Protein AF-0000000082643176 (afdb_homodimer)

Sequence (444 aa):
MESIVITGAGTGLGKELALQYAQNGYSIILTARRIQPLIEVKQEIESLGGEAFAYPLDIRCYEEVYRTVNSIIQDHHVTCLVNNAGIGYFGPFSSLTHEQINEMIQTNVNGTIYMTKAFLPYFQTLPKAKVINIISTAGLRGKINESVYVATKFAIRGFSESLVKELEQTNISVTAVYMGGMDTPFWQGTDHIKDRSRLRSAQEVAKQIIALENGQPEIILSMESIVITGAGTGLGKELALQYAQNGYSIILTARRIQPLIEVKQEIESLGGEAFAYPLDIRCYEEVYRTVNSIIQDHHVTCLVNNAGIGYFGPFSSLTHEQINEMIQTNVNGTIYMTKAFLPYFQTLPKAKVINIISTAGLRGKINESVYVATKFAIRGFSESLVKELEQTNISVTAVYMGGMDTPFWQGTDHIKDRSRLRSAQEVAKQIIALENGQPEIILS

Foldseek 3Di:
DEEEEFEPLLDFLNLLLQQVVQVVPHEYEYEEQDQVSVVVSQVVSVVVVGHYHYDYADLLDLVRLLVSLVVDVVVHRYAEYEYDWADFDFAAPVPDDPVNLVVRQSTLAVSLVSNCVNCVVVNQPDQAHEYEYEAELLCVDPDHRGHSNVVSSVNVVVVLVVVCVVCVVTRYFYEYEYEYPAPDPSCVPPPPPPCNVPHDGSNRVSVVCVVPDDRDSYHYHD/DEEEEFEPLLDFLNLLLQQVVQVVPHEYEYEEQDQVSVVVSQVVSVVVPGHYHYDYADLLDLVRLLVSLVVDVVVHRYAEYEYDWADFDFAAPVPDDPVNLVVRQSTLAVSLVSNCVNCVVVNQVDQAHEYEYEAELLCVDPDHRGHSNVVSRVNVVVVLVVVCVVCVVTRYFYEYEYEYPAPDPSCVPPPPPPCNVPHDGSNRSSVVCVVPDDRDSYHYHD

Solvent-accessible surface area (backbone atoms only — not comparable to full-atom values): 22314 Å² total; per-residue (Å²): 117,52,22,37,38,30,31,33,19,45,47,64,48,30,30,34,38,47,48,52,44,20,73,72,66,29,33,30,38,34,23,27,68,58,54,66,45,28,52,55,47,33,50,53,33,40,74,72,70,30,46,55,45,73,46,67,42,55,50,65,38,57,70,57,40,44,53,51,48,54,53,46,61,74,76,41,54,66,37,32,40,34,41,48,44,65,63,77,74,74,44,54,70,85,71,58,48,70,64,58,52,49,48,31,40,34,39,36,35,47,13,44,52,43,54,50,59,57,44,44,69,62,37,70,74,38,84,57,22,39,38,37,40,61,38,45,38,52,40,76,46,59,37,74,30,26,28,68,45,17,11,30,30,16,15,46,49,28,28,43,51,8,46,36,62,61,30,62,90,52,49,44,30,37,24,37,32,31,38,46,76,57,64,44,78,82,46,71,72,54,77,75,66,79,70,66,83,73,28,52,47,41,56,56,51,29,51,50,51,62,71,65,64,76,62,47,63,66,45,77,48,126,116,52,23,36,36,30,30,34,21,45,48,66,48,29,30,33,38,47,48,54,44,20,74,73,66,29,34,32,37,32,22,26,67,60,54,65,44,27,51,53,48,33,51,54,33,40,76,74,71,31,47,55,45,71,46,68,41,54,51,64,36,57,71,58,40,45,54,51,48,54,53,46,60,73,75,40,55,67,38,32,41,34,40,48,42,65,63,77,74,76,42,55,71,85,72,57,47,71,64,56,52,49,49,32,41,35,38,36,35,47,13,45,54,42,54,50,58,57,46,44,70,60,38,69,72,38,83,57,22,38,39,36,39,60,39,46,37,51,39,76,45,60,40,74,30,25,27,67,44,17,10,29,29,17,15,47,49,29,29,44,51,7,45,36,62,61,30,62,90,51,50,47,31,37,24,36,31,31,39,48,77,58,66,44,77,83,46,71,70,54,77,74,68,78,70,67,84,71,29,53,50,42,56,55,50,30,52,50,50,64,72,66,63,76,61,48,62,64,44,77,48,124

InterPro domains:
  IPR002347 Short-chain dehydrogenase/reductase SDR [PF00106] (4-189)
  IPR002347 Short-chain dehydrogenase/reductase SDR [PR00080] (76-87)
  IPR002347 Short-chain dehydrogenase/reductase SDR [PR00080] (129-137)
  IPR002347 Short-chain dehydrogenase/reductase SDR [PR00080] (149-168)
  IPR002347 Short-chain dehydrogenase/reductase SDR [PR00081] (3-20)
  IPR002347 Short-chain dehydrogenase/reductase SDR [PR00081] (76-87)
  IPR002347 Short-chain dehydrogenase/reductase SDR [PR00081] (123-139)
  IPR002347 Short-chain dehydrogenase/reductase SDR [PR00081] (149-168)
  IPR002347 Short-chain dehydrogenase/reductase SDR [PR00081] (170-187)
  IPR002347 Short-chain dehydrogenase/reductase SDR [PR00081] (195-215)
  IPR036291 NAD(P)-binding domain superfamily [SSF51735] (3-212)

Structure (mmCIF, N/CA/C/O backbone):
data_AF-0000000082643176-model_v1
#
loop_
_entity.id
_entity.type
_entity.pdbx_description
1 polymer 'Short-subunit dehydrogenase'
#
loop_
_atom_site.group_PDB
_atom_site.id
_atom_site.type_symbol
_atom_site.label_atom_id
_atom_site.label_alt_id
_atom_site.label_comp_id
_atom_site.label_asym_id
_atom_site.label_entity_id
_atom_site.label_seq_id
_atom_site.pdbx_PDB_ins_code
_atom_site.Cartn_x
_atom_site.Cartn_y
_atom_site.Cartn_z
_atom_site.occupancy
_atom_site.B_iso_or_equiv
_atom_site.auth_seq_id
_atom_site.auth_comp_id
_atom_site.auth_asym_id
_atom_site.auth_atom_id
_atom_site.pdbx_PDB_model_num
ATOM 1 N N . MET A 1 1 ? 5.07 -32.375 -14.5 1 87.94 1 MET A N 1
ATOM 2 C CA . MET A 1 1 ? 3.877 -31.562 -14.695 1 87.94 1 MET A CA 1
ATOM 3 C C . MET A 1 1 ? 4.07 -30.172 -14.117 1 87.94 1 MET A C 1
ATOM 5 O O . MET A 1 1 ? 4.688 -30 -13.062 1 87.94 1 MET A O 1
ATOM 9 N N . GLU A 1 2 ? 3.67 -29.156 -14.883 1 97 2 GLU A N 1
ATOM 10 C CA . GLU A 1 2 ? 3.818 -27.781 -14.398 1 97 2 GLU A CA 1
ATOM 11 C C . GLU A 1 2 ? 2.785 -27.469 -13.32 1 97 2 GLU A C 1
ATOM 13 O O . GLU A 1 2 ? 1.636 -27.906 -13.406 1 97 2 GLU A O 1
ATOM 18 N N . SER A 1 3 ? 3.203 -26.781 -12.336 1 98.69 3 SER A N 1
ATOM 19 C CA . SER A 1 3 ? 2.309 -26.453 -11.234 1 98.69 3 SER A CA 1
ATOM 20 C C . SER A 1 3 ? 2.062 -24.953 -11.148 1 98.69 3 SER A C 1
ATOM 22 O O . SER A 1 3 ? 2.949 -24.156 -11.469 1 98.69 3 SER A O 1
ATOM 24 N N . ILE A 1 4 ? 0.855 -24.625 -10.727 1 98.75 4 ILE A N 1
ATOM 25 C CA . ILE A 1 4 ? 0.449 -23.234 -10.5 1 98.75 4 ILE A CA 1
ATOM 26 C C . ILE A 1 4 ? 0.064 -23.047 -9.031 1 98.75 4 ILE A C 1
ATOM 28 O O . ILE A 1 4 ? -0.75 -23.812 -8.492 1 98.75 4 ILE A O 1
ATOM 32 N N . VAL A 1 5 ? 0.688 -22.141 -8.383 1 98.88 5 VAL A N 1
ATOM 33 C CA . VAL A 1 5 ? 0.324 -21.781 -7.02 1 98.88 5 VAL A CA 1
ATOM 34 C C . VAL A 1 5 ? -0.725 -20.672 -7.039 1 98.88 5 VAL A C 1
ATOM 36 O O . VAL A 1 5 ? -0.55 -19.656 -7.715 1 98.88 5 VAL A O 1
ATOM 39 N N . ILE A 1 6 ? -1.801 -20.844 -6.328 1 98.75 6 ILE A N 1
ATOM 40 C CA . ILE A 1 6 ? -2.861 -19.844 -6.238 1 98.75 6 ILE A CA 1
ATOM 41 C C . ILE A 1 6 ? -3.133 -19.516 -4.773 1 98.75 6 ILE A C 1
ATOM 43 O O . ILE A 1 6 ? -3.459 -20.391 -3.979 1 98.75 6 ILE A O 1
ATOM 47 N N . THR A 1 7 ? -2.939 -18.266 -4.398 1 98.56 7 THR A N 1
ATOM 48 C CA . THR A 1 7 ? -3.305 -17.828 -3.055 1 98.56 7 THR A CA 1
ATOM 49 C C . THR A 1 7 ? -4.785 -17.453 -2.99 1 98.56 7 THR A C 1
ATOM 51 O O . THR A 1 7 ? -5.352 -16.969 -3.969 1 98.56 7 THR A O 1
ATOM 54 N N . GLY A 1 8 ? -5.387 -17.641 -1.788 1 96.88 8 GLY A N 1
ATOM 55 C CA . GLY A 1 8 ? -6.824 -17.438 -1.691 1 96.88 8 GLY A CA 1
ATOM 56 C C . GLY A 1 8 ? -7.621 -18.391 -2.564 1 96.88 8 GLY A C 1
ATOM 57 O O . GLY A 1 8 ? -8.586 -17.984 -3.215 1 96.88 8 GLY A O 1
ATOM 58 N N . ALA A 1 9 ? -7.246 -19.609 -2.604 1 96.75 9 ALA A N 1
ATOM 59 C CA . ALA A 1 9 ? -7.75 -20.562 -3.59 1 96.75 9 ALA A CA 1
ATOM 60 C C . ALA A 1 9 ? -8.992 -21.281 -3.07 1 96.75 9 ALA A C 1
ATOM 62 O O . ALA A 1 9 ? -9.57 -22.109 -3.771 1 96.75 9 ALA A O 1
ATOM 63 N N . GLY A 1 10 ? -9.445 -20.922 -1.911 1 93.31 10 GLY A N 1
ATOM 64 C CA . GLY A 1 10 ? -10.523 -21.688 -1.293 1 93.31 10 GLY A CA 1
ATOM 65 C C . GLY A 1 10 ? -11.906 -21.219 -1.728 1 93.31 10 GLY A C 1
ATOM 66 O O . GLY A 1 10 ? -12.891 -21.953 -1.568 1 93.31 10 GLY A O 1
ATOM 67 N N . THR A 1 11 ? -12.008 -20.031 -2.166 1 88.88 11 THR A N 1
ATOM 68 C CA . THR A 1 11 ? -13.312 -19.484 -2.533 1 88.88 11 THR A CA 1
ATOM 69 C C . THR A 1 11 ? -13.18 -18.5 -3.689 1 88.88 11 THR A C 1
ATOM 71 O O . THR A 1 11 ? -12.07 -18.156 -4.102 1 88.88 11 THR A O 1
ATOM 74 N N . GLY A 1 12 ? -14.32 -18.234 -4.32 1 90.75 12 GLY A N 1
ATOM 75 C CA . GLY A 1 12 ? -14.414 -17.125 -5.254 1 90.75 12 GLY A CA 1
ATOM 76 C C . GLY A 1 12 ? -13.586 -17.328 -6.512 1 90.75 12 GLY A C 1
ATOM 77 O O . GLY A 1 12 ? -13.648 -18.391 -7.133 1 90.75 12 GLY A O 1
ATOM 78 N N . LEU A 1 13 ? -12.953 -16.297 -6.898 1 91.62 13 LEU A N 1
ATOM 79 C CA . LEU A 1 13 ? -12.164 -16.312 -8.125 1 91.62 13 LEU A CA 1
ATOM 80 C C . LEU A 1 13 ? -11.016 -17.312 -8.016 1 91.62 13 LEU A C 1
ATOM 82 O O . LEU A 1 13 ? -10.703 -18.016 -8.977 1 91.62 13 LEU A O 1
ATOM 86 N N . GLY A 1 14 ? -10.398 -17.406 -6.801 1 96 14 GLY A N 1
ATOM 87 C CA . GLY A 1 14 ? -9.305 -18.344 -6.594 1 96 14 GLY A CA 1
ATOM 88 C C . GLY A 1 14 ? -9.703 -19.781 -6.832 1 96 14 GLY A C 1
ATOM 89 O O . GLY A 1 14 ? -8.961 -20.547 -7.449 1 96 14 GLY A O 1
ATOM 90 N N . LYS A 1 15 ? -10.844 -20.094 -6.344 1 96.12 15 LYS A N 1
ATOM 91 C CA . LYS A 1 15 ? -11.375 -21.422 -6.562 1 96.12 15 LYS A CA 1
ATOM 92 C C . LYS A 1 15 ? -11.602 -21.688 -8.047 1 96.12 15 LYS A C 1
ATOM 94 O O . LYS A 1 15 ? -11.195 -22.734 -8.57 1 96.12 15 LYS A O 1
ATOM 99 N N . GLU A 1 16 ? -12.211 -20.75 -8.75 1 95.44 16 GLU A N 1
ATOM 100 C CA . GLU A 1 16 ? -12.539 -20.922 -10.156 1 95.44 16 GLU A CA 1
ATOM 101 C C . GLU A 1 16 ? -11.281 -21 -11.016 1 95.44 16 GLU A C 1
ATOM 103 O O . GLU A 1 16 ? -11.219 -21.797 -11.961 1 95.44 16 GLU A O 1
ATOM 108 N N . LEU A 1 17 ? -10.312 -20.188 -10.68 1 97.12 17 LEU A N 1
ATOM 109 C CA . LEU A 1 17 ? -9.031 -20.281 -11.367 1 97.12 17 LEU A CA 1
ATOM 110 C C . LEU A 1 17 ? -8.398 -21.656 -11.18 1 97.12 17 LEU A C 1
ATOM 112 O O . LEU A 1 17 ? -7.898 -22.25 -12.133 1 97.12 17 LEU A O 1
ATOM 116 N N . ALA A 1 18 ? -8.445 -22.141 -9.953 1 98.44 18 ALA A N 1
ATOM 117 C CA . ALA A 1 18 ? -7.879 -23.453 -9.633 1 98.44 18 ALA A CA 1
ATOM 118 C C . ALA A 1 18 ? -8.531 -24.562 -10.453 1 98.44 18 ALA A C 1
ATOM 120 O O . ALA A 1 18 ? -7.844 -25.375 -11.078 1 98.44 18 ALA A O 1
ATOM 121 N N . LEU A 1 19 ? -9.797 -24.547 -10.508 1 98.06 19 LEU A N 1
ATOM 122 C CA . LEU A 1 19 ? -10.555 -25.562 -11.234 1 98.06 19 LEU A CA 1
ATOM 123 C C . LEU A 1 19 ? -10.234 -25.531 -12.719 1 98.06 19 LEU A C 1
ATOM 125 O O . LEU A 1 19 ? -9.969 -26.578 -13.328 1 98.06 19 LEU A O 1
ATOM 129 N N . GLN A 1 20 ? -10.195 -24.391 -13.281 1 97.88 20 GLN A N 1
ATOM 130 C CA . GLN A 1 20 ? -10.023 -24.25 -14.719 1 97.88 20 GLN A CA 1
ATOM 131 C C . GLN A 1 20 ? -8.578 -24.547 -15.133 1 97.88 20 GLN A C 1
ATOM 133 O O . GLN A 1 20 ? -8.344 -25.203 -16.156 1 97.88 20 GLN A O 1
ATOM 138 N N . TYR A 1 21 ? -7.617 -24.109 -14.328 1 98.19 21 TYR A N 1
ATOM 139 C CA . TYR A 1 21 ? -6.227 -24.453 -14.617 1 98.19 21 TYR A CA 1
ATOM 140 C C . TYR A 1 21 ? -6.008 -25.953 -14.516 1 98.19 21 TYR A C 1
ATOM 142 O O . TYR A 1 21 ? -5.254 -26.531 -15.305 1 98.19 21 TYR A O 1
ATOM 150 N N . ALA A 1 22 ? -6.656 -26.594 -13.555 1 98.31 22 ALA A N 1
ATOM 151 C CA . ALA A 1 22 ? -6.566 -28.047 -13.43 1 98.31 22 ALA A CA 1
ATOM 152 C C . ALA A 1 22 ? -7.117 -28.75 -14.664 1 98.31 22 ALA A C 1
ATOM 154 O O . ALA A 1 22 ? -6.531 -29.719 -15.156 1 98.31 22 ALA A O 1
ATOM 155 N N . GLN A 1 23 ? -8.172 -28.219 -15.164 1 97.19 23 GLN A N 1
ATOM 156 C CA . GLN A 1 23 ? -8.789 -28.766 -16.359 1 97.19 23 GLN A CA 1
ATOM 157 C C . GLN A 1 23 ? -7.871 -28.609 -17.578 1 97.19 23 GLN A C 1
ATOM 159 O O . GLN A 1 23 ? -7.945 -29.391 -18.516 1 97.19 23 GLN A O 1
ATOM 164 N N . ASN A 1 24 ? -7.043 -27.656 -17.531 1 97 24 ASN A N 1
ATOM 165 C CA . ASN A 1 24 ? -6.094 -27.406 -18.609 1 97 24 ASN A CA 1
ATOM 166 C C . ASN A 1 24 ? -4.816 -28.219 -18.438 1 97 24 ASN A C 1
ATOM 168 O O . ASN A 1 24 ? -3.84 -28 -19.156 1 97 24 ASN A O 1
ATOM 172 N N . GLY A 1 25 ? -4.719 -29.047 -17.406 1 97.19 25 GLY A N 1
ATOM 173 C CA . GLY A 1 25 ? -3.641 -30.016 -17.297 1 97.19 25 GLY A CA 1
ATOM 174 C C . GLY A 1 25 ? -2.582 -29.609 -16.281 1 97.19 25 GLY A C 1
ATOM 175 O O . GLY A 1 25 ? -1.571 -30.297 -16.125 1 97.19 25 GLY A O 1
ATOM 176 N N . TYR A 1 26 ? -2.77 -28.562 -15.57 1 98.25 26 TYR A N 1
ATOM 177 C CA . TYR A 1 26 ? -1.797 -28.125 -14.578 1 98.25 26 TYR A CA 1
ATOM 178 C C . TYR A 1 26 ? -2.049 -28.812 -13.234 1 98.25 26 TYR A C 1
ATOM 180 O O . TYR A 1 26 ? -3.189 -29.156 -12.914 1 98.25 26 TYR A O 1
ATOM 188 N N . SER A 1 27 ? -1 -29.047 -12.508 1 98.62 27 SER A N 1
ATOM 189 C CA . SER A 1 27 ? -1.125 -29.359 -11.086 1 98.62 27 SER A CA 1
ATOM 190 C C . SER A 1 27 ? -1.337 -28.094 -10.266 1 98.62 27 SER A C 1
ATOM 192 O O . SER A 1 27 ? -0.63 -27.094 -10.453 1 98.62 27 SER A O 1
ATOM 194 N N . ILE A 1 28 ? -2.299 -28.141 -9.352 1 98.81 28 ILE A N 1
ATOM 195 C CA . ILE A 1 28 ? -2.662 -26.906 -8.672 1 98.81 28 ILE A CA 1
ATOM 196 C C . ILE A 1 28 ? -2.209 -26.969 -7.215 1 98.81 28 ILE A C 1
ATOM 198 O O . ILE A 1 28 ? -2.488 -27.938 -6.512 1 98.81 28 ILE A O 1
ATOM 202 N N . ILE A 1 29 ? -1.474 -25.938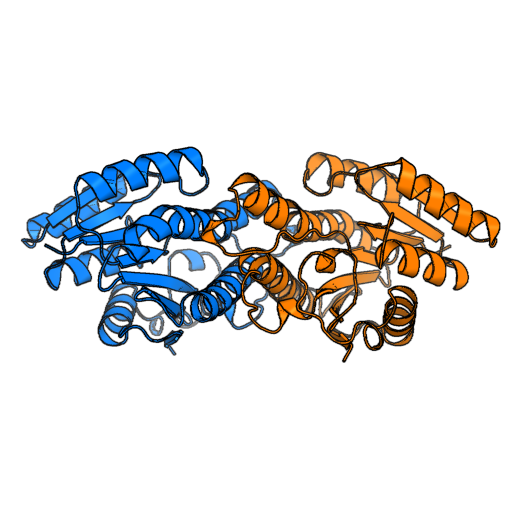 -6.797 1 98.88 29 ILE A N 1
ATOM 203 C CA . ILE A 1 29 ? -1.122 -25.75 -5.395 1 98.88 29 ILE A CA 1
ATOM 204 C C . ILE A 1 29 ? -2.049 -24.719 -4.77 1 98.88 29 ILE A C 1
ATOM 206 O O . ILE A 1 29 ? -1.974 -23.531 -5.094 1 98.88 29 ILE A O 1
ATOM 210 N N . LEU A 1 30 ? -2.926 -25.203 -3.879 1 98.75 30 LEU A N 1
ATOM 211 C CA . LEU A 1 30 ? -3.934 -24.375 -3.23 1 98.75 30 LEU A CA 1
ATOM 212 C C . LEU A 1 30 ? -3.414 -23.812 -1.907 1 98.75 30 LEU A C 1
ATOM 214 O O . LEU A 1 30 ? -3.012 -24.578 -1.025 1 98.75 30 LEU A O 1
ATOM 218 N N . THR A 1 31 ? -3.43 -22.484 -1.794 1 98.38 31 THR A N 1
ATOM 219 C CA . THR A 1 31 ? -2.977 -21.875 -0.544 1 98.38 31 THR A CA 1
ATOM 220 C C . THR A 1 31 ? -4.02 -20.906 -0.001 1 98.38 31 THR A C 1
ATOM 222 O O . THR A 1 31 ? -4.668 -20.188 -0.768 1 98.38 31 THR A O 1
ATOM 225 N N . ALA A 1 32 ? -4.312 -20.938 1.277 1 97.38 32 ALA A N 1
ATOM 226 C CA . ALA A 1 32 ? -5.133 -20.016 2.066 1 97.38 32 ALA A CA 1
ATOM 227 C C . ALA A 1 32 ? -4.961 -20.266 3.561 1 97.38 32 ALA A C 1
ATOM 229 O O . ALA A 1 32 ? -4.34 -21.266 3.959 1 97.38 32 ALA A O 1
ATOM 230 N N . ARG A 1 33 ? -5.602 -19.438 4.301 1 94.94 33 ARG A N 1
ATOM 231 C CA . ARG A 1 33 ? -5.438 -19.531 5.75 1 94.94 33 ARG A CA 1
ATOM 232 C C . ARG A 1 33 ? -6.207 -20.734 6.301 1 94.94 33 ARG A C 1
ATOM 234 O O . ARG A 1 33 ? -5.699 -21.453 7.164 1 94.94 33 ARG A O 1
ATOM 241 N N . ARG A 1 34 ? -7.422 -20.953 5.801 1 92.81 34 ARG A N 1
ATOM 242 C CA . ARG A 1 34 ? -8.273 -22.031 6.289 1 92.81 34 ARG A CA 1
ATOM 243 C C . ARG A 1 34 ? -8.109 -23.281 5.434 1 92.81 34 ARG A C 1
ATOM 245 O O . ARG A 1 34 ? -8.234 -23.234 4.211 1 92.81 34 ARG A O 1
ATOM 252 N N . ILE A 1 35 ? -7.988 -24.391 6.098 1 95.88 35 ILE A N 1
ATOM 253 C CA . ILE A 1 35 ? -7.66 -25.625 5.383 1 95.88 35 ILE A CA 1
ATOM 254 C C . ILE A 1 35 ? -8.93 -26.234 4.797 1 95.88 35 ILE A C 1
ATOM 256 O O . ILE A 1 35 ? -8.898 -26.828 3.715 1 95.88 35 ILE A O 1
ATOM 260 N N . GLN A 1 36 ? -10.055 -26.094 5.414 1 96.5 36 GLN A N 1
ATOM 261 C CA . GLN A 1 36 ? -11.25 -26.812 5.02 1 96.5 36 GLN A CA 1
ATOM 262 C C . GLN A 1 36 ? -11.711 -26.422 3.619 1 96.5 36 GLN A C 1
ATOM 264 O O . GLN A 1 36 ? -11.945 -27.281 2.77 1 96.5 36 GLN A O 1
ATOM 269 N N . PRO A 1 37 ? -11.781 -25.094 3.334 1 96.38 37 PRO A N 1
ATOM 270 C CA . PRO A 1 37 ? -12.148 -24.719 1.966 1 96.38 37 PRO A CA 1
ATOM 271 C C . PRO A 1 37 ? -11.148 -25.234 0.929 1 96.38 37 PRO A C 1
ATOM 273 O O . PRO A 1 37 ? -11.539 -25.562 -0.195 1 96.38 37 PRO A O 1
ATOM 276 N N . LEU A 1 38 ? -9.891 -25.344 1.281 1 98.12 38 LEU A N 1
ATOM 277 C CA . LEU A 1 38 ? -8.875 -25.844 0.369 1 98.12 38 LEU A CA 1
ATOM 278 C C . LEU A 1 38 ? -9.102 -27.328 0.06 1 98.12 38 LEU A C 1
ATOM 280 O O . LEU A 1 38 ? -8.969 -27.75 -1.088 1 98.12 38 LEU A O 1
ATOM 284 N N . ILE A 1 39 ? -9.445 -28.047 1.064 1 98.12 39 ILE A N 1
ATOM 285 C CA . ILE A 1 39 ? -9.68 -29.484 0.913 1 98.12 39 ILE A CA 1
ATOM 286 C C . ILE A 1 39 ? -10.883 -29.703 0 1 98.12 39 ILE A C 1
ATOM 288 O O . ILE A 1 39 ? -10.867 -30.609 -0.845 1 98.12 39 ILE A O 1
ATOM 292 N N . GLU A 1 40 ? -11.867 -28.906 0.167 1 97.81 40 GLU A N 1
ATOM 293 C CA . GLU A 1 40 ? -13.055 -29.016 -0.678 1 97.81 40 GLU A CA 1
ATOM 294 C C . GLU A 1 40 ? -12.711 -28.766 -2.145 1 97.81 40 GLU A C 1
ATOM 296 O O . GLU A 1 40 ? -13.156 -29.516 -3.023 1 97.81 40 GLU A O 1
ATOM 301 N N . VAL A 1 41 ? -11.922 -27.734 -2.398 1 98.25 41 VAL A N 1
ATOM 302 C CA . VAL A 1 41 ? -11.516 -27.422 -3.762 1 98.25 41 VAL A CA 1
ATOM 303 C C . VAL A 1 41 ? -10.625 -28.547 -4.305 1 98.25 41 VAL A C 1
ATOM 305 O O . VAL A 1 41 ? -10.773 -28.953 -5.461 1 98.25 41 VAL A O 1
ATOM 308 N N . LYS A 1 42 ? -9.711 -29.047 -3.492 1 98.69 42 LYS A N 1
ATOM 309 C CA . LYS A 1 42 ? -8.844 -30.172 -3.875 1 98.69 42 LYS A CA 1
ATOM 310 C C . LYS A 1 42 ? -9.672 -31.375 -4.297 1 98.69 42 LYS A C 1
ATOM 312 O O . LYS A 1 42 ? -9.414 -31.984 -5.344 1 98.69 42 LYS A O 1
ATOM 317 N N . GLN A 1 43 ? -10.633 -31.703 -3.527 1 98.56 43 GLN A N 1
ATOM 318 C CA . GLN A 1 43 ? -11.484 -32.844 -3.809 1 98.56 43 GLN A CA 1
ATOM 319 C C . GLN A 1 43 ? -12.25 -32.656 -5.113 1 98.56 43 GLN A C 1
ATOM 321 O O . GLN A 1 43 ? -12.398 -33.594 -5.898 1 98.56 43 GLN A O 1
ATOM 326 N N . GLU A 1 44 ? -12.742 -31.484 -5.289 1 98.12 44 GLU A N 1
ATOM 327 C CA . GLU A 1 44 ? -13.453 -31.172 -6.527 1 98.12 44 GLU A CA 1
ATOM 328 C C . GLU A 1 44 ? -12.547 -31.344 -7.742 1 98.12 44 GLU A C 1
ATOM 330 O O . GLU A 1 44 ? -12.938 -31.953 -8.742 1 98.12 44 GLU A O 1
ATOM 335 N N . ILE A 1 45 ? -11.344 -30.844 -7.672 1 98.56 45 ILE A N 1
ATOM 336 C CA . ILE A 1 45 ? -10.367 -30.953 -8.75 1 98.56 45 ILE A CA 1
ATOM 337 C C . ILE A 1 45 ? -10.062 -32.438 -9.023 1 98.56 45 ILE A C 1
ATOM 339 O O . ILE A 1 45 ? -10.062 -32.875 -10.18 1 98.56 45 ILE A O 1
ATOM 343 N N . GLU A 1 46 ? -9.875 -33.156 -7.973 1 98.38 46 GLU A N 1
ATOM 344 C CA . GLU A 1 46 ? -9.516 -34.562 -8.102 1 98.38 46 GLU A CA 1
ATOM 345 C C . GLU A 1 46 ? -10.68 -35.406 -8.648 1 98.38 46 GLU A C 1
ATOM 347 O O . GLU A 1 46 ? -10.477 -36.344 -9.422 1 98.38 46 GLU A O 1
ATOM 352 N N . SER A 1 47 ? -11.867 -35.031 -8.25 1 98.06 47 SER A N 1
ATOM 353 C CA . SER A 1 47 ? -13.055 -35.719 -8.75 1 98.06 47 SER A CA 1
ATOM 354 C C . SER A 1 47 ? -13.219 -35.531 -10.25 1 98.06 47 SER A C 1
ATOM 356 O O . SER A 1 47 ? -13.852 -36.344 -10.93 1 98.06 47 SER A O 1
ATOM 358 N N . LEU A 1 48 ? -12.664 -34.469 -10.758 1 97.19 48 LEU A N 1
ATOM 359 C CA . LEU A 1 48 ? -12.75 -34.156 -12.18 1 97.19 48 LEU A CA 1
ATOM 360 C C . LEU A 1 48 ? -11.531 -34.656 -12.93 1 97.19 48 LEU A C 1
ATOM 362 O O . LEU A 1 48 ? -11.352 -34.375 -14.117 1 97.19 48 LEU A O 1
ATOM 366 N N . GLY A 1 49 ? -10.617 -35.344 -12.242 1 97.5 49 GLY A N 1
ATOM 367 C CA . GLY A 1 49 ? -9.477 -36 -12.867 1 97.5 49 GLY A CA 1
ATOM 368 C C . GLY A 1 49 ? -8.195 -35.188 -12.781 1 97.5 49 GLY A C 1
ATOM 369 O O . GLY A 1 49 ? -7.184 -35.531 -13.383 1 97.5 49 GLY A O 1
ATOM 370 N N . GLY A 1 50 ? -8.305 -34.031 -12.102 1 98 50 GLY A N 1
ATOM 371 C CA . GLY A 1 50 ? -7.133 -33.188 -11.953 1 98 50 GLY A CA 1
ATOM 372 C C . GLY A 1 50 ? -6.312 -33.531 -10.719 1 98 50 GLY A C 1
ATOM 373 O O . GLY A 1 50 ? -6.57 -34.531 -10.047 1 98 50 GLY A O 1
ATOM 374 N N . GLU A 1 51 ? -5.242 -32.719 -10.492 1 98.38 51 GLU A N 1
ATOM 375 C CA . GLU A 1 51 ? -4.344 -32.875 -9.352 1 98.38 51 GLU A CA 1
ATOM 376 C C . GLU A 1 51 ? -4.199 -31.562 -8.586 1 98.38 51 GLU A C 1
ATOM 378 O O . GLU A 1 51 ? -4 -30.5 -9.188 1 98.38 51 GLU A O 1
ATOM 383 N N . ALA A 1 52 ? -4.332 -31.703 -7.281 1 98.69 52 ALA A N 1
ATOM 384 C CA . ALA A 1 52 ? -4.191 -30.5 -6.453 1 98.69 52 ALA A CA 1
ATOM 385 C C . ALA A 1 52 ? -3.586 -30.844 -5.098 1 98.69 52 ALA A C 1
ATOM 387 O O . ALA A 1 52 ? -3.689 -31.984 -4.633 1 98.69 52 ALA A O 1
ATOM 388 N N . PHE A 1 53 ? -2.906 -29.922 -4.527 1 98.69 53 PHE A N 1
ATOM 389 C CA . PHE A 1 53 ? -2.297 -30.016 -3.205 1 98.69 53 PHE A CA 1
ATOM 390 C C . PHE A 1 53 ? -2.65 -28.797 -2.359 1 98.69 53 PHE A C 1
ATOM 392 O O . PHE A 1 53 ? -2.645 -27.672 -2.855 1 98.69 53 PHE A O 1
ATOM 399 N N . ALA A 1 54 ? -3.018 -29.047 -1.082 1 98.5 54 ALA A N 1
ATOM 400 C CA . ALA A 1 54 ? -3.408 -27.969 -0.185 1 98.5 54 ALA A CA 1
ATOM 401 C C . ALA A 1 54 ? -2.279 -27.625 0.782 1 98.5 54 ALA A C 1
ATOM 403 O O . ALA A 1 54 ? -1.742 -28.5 1.458 1 98.5 54 ALA A O 1
ATOM 404 N N . TYR A 1 55 ? -1.865 -26.375 0.816 1 98.19 55 TYR A N 1
ATOM 405 C CA . TYR A 1 55 ? -0.881 -25.828 1.749 1 98.19 55 TYR A CA 1
ATOM 406 C C . TYR A 1 55 ? -1.461 -24.672 2.541 1 98.19 55 TYR A C 1
ATOM 408 O O . TYR A 1 55 ? -1.468 -23.531 2.064 1 98.19 55 TYR A O 1
ATOM 416 N N . PRO A 1 56 ? -2.008 -24.938 3.779 1 97.62 56 PRO A N 1
ATOM 417 C CA . PRO A 1 56 ? -2.455 -23.812 4.586 1 97.62 56 PRO A CA 1
ATOM 418 C C . PRO A 1 56 ? -1.338 -22.797 4.859 1 97.62 56 PRO A C 1
ATOM 420 O O . PRO A 1 56 ? -0.219 -23.188 5.199 1 97.62 56 PRO A O 1
ATOM 423 N N . LEU A 1 57 ? -1.635 -21.516 4.672 1 98.06 57 LEU A N 1
ATOM 424 C CA . LEU A 1 57 ? -0.598 -20.5 4.758 1 98.06 57 LEU A CA 1
ATOM 425 C C . LEU A 1 57 ? -1.206 -19.125 5.062 1 98.06 57 LEU A C 1
ATOM 427 O O . LEU A 1 57 ? -2.172 -18.719 4.418 1 98.06 57 LEU A O 1
ATOM 431 N N . ASP A 1 58 ? -0.71 -18.516 6.09 1 98 58 ASP A N 1
ATOM 432 C CA . ASP A 1 58 ? -0.981 -17.109 6.301 1 98 58 ASP A CA 1
ATOM 433 C C . ASP A 1 58 ? 0.069 -16.234 5.613 1 98 58 ASP A C 1
ATOM 435 O O . ASP A 1 58 ? 1.183 -16.078 6.117 1 98 58 ASP A O 1
ATOM 439 N N . ILE A 1 59 ? -0.362 -15.648 4.5 1 98.06 59 ILE A N 1
ATOM 440 C CA . ILE A 1 59 ? 0.602 -14.977 3.633 1 98.06 59 ILE A CA 1
ATOM 441 C C . ILE A 1 59 ? 1.076 -13.68 4.293 1 98.06 59 ILE A C 1
ATOM 443 O O . ILE A 1 59 ? 1.999 -13.031 3.801 1 98.06 59 ILE A O 1
ATOM 447 N N . ARG A 1 60 ? 0.49 -13.273 5.465 1 96.75 60 ARG A N 1
ATOM 448 C CA . ARG A 1 60 ? 0.883 -12.07 6.184 1 96.75 60 ARG A CA 1
ATOM 449 C C . ARG A 1 60 ? 2.164 -12.297 6.977 1 96.75 60 ARG A C 1
ATOM 451 O O . ARG A 1 60 ? 2.803 -11.344 7.422 1 96.75 60 ARG A O 1
ATOM 458 N N . CYS A 1 61 ? 2.533 -13.508 7.137 1 97.12 61 CYS A N 1
ATOM 459 C CA . CYS A 1 61 ? 3.715 -13.883 7.906 1 97.12 61 CYS A CA 1
ATOM 460 C C . CYS A 1 61 ? 4.844 -14.336 6.988 1 97.12 61 CYS A C 1
ATOM 462 O O . CYS A 1 61 ? 4.824 -15.469 6.492 1 97.12 61 CYS A O 1
ATOM 464 N N . TYR A 1 62 ? 5.848 -13.555 6.887 1 96.31 62 TYR A N 1
ATOM 465 C CA . TYR A 1 62 ? 6.891 -13.836 5.906 1 96.31 62 TYR A CA 1
ATOM 466 C C . TYR A 1 62 ? 7.609 -15.141 6.234 1 96.31 62 TYR A C 1
ATOM 468 O O . TYR A 1 62 ? 7.98 -15.898 5.332 1 96.31 62 TYR A O 1
ATOM 476 N N . GLU A 1 63 ? 7.883 -15.359 7.488 1 96.88 63 GLU A N 1
ATOM 477 C CA . GLU A 1 63 ? 8.594 -16.578 7.867 1 96.88 63 GLU A CA 1
ATOM 478 C C . GLU A 1 63 ? 7.82 -17.828 7.434 1 96.88 63 GLU A C 1
ATOM 480 O O . GLU A 1 63 ? 8.406 -18.781 6.934 1 96.88 63 GLU A O 1
ATOM 485 N N . GLU A 1 64 ? 6.539 -17.812 7.629 1 97.75 64 GLU A N 1
ATOM 486 C CA . GLU A 1 64 ? 5.691 -18.906 7.184 1 97.75 64 GLU A CA 1
ATOM 487 C C . GLU A 1 64 ? 5.699 -19.031 5.664 1 97.75 64 GLU A C 1
ATOM 489 O O . GLU A 1 64 ? 5.773 -20.141 5.125 1 97.75 64 GLU A O 1
ATOM 494 N N . VAL A 1 65 ? 5.625 -17.891 4.984 1 98.5 65 VAL A N 1
ATOM 495 C CA . VAL A 1 65 ? 5.652 -17.859 3.525 1 98.5 65 VAL A CA 1
ATOM 496 C C . VAL A 1 65 ? 6.945 -18.5 3.018 1 98.5 65 VAL A C 1
ATOM 498 O O . VAL A 1 65 ? 6.918 -19.391 2.172 1 98.5 65 VAL A O 1
ATOM 501 N N . TYR A 1 66 ? 8.008 -18.062 3.596 1 97.75 66 TYR A N 1
ATOM 502 C CA . TYR A 1 66 ? 9.32 -18.531 3.166 1 97.75 66 TYR A CA 1
ATOM 503 C C . TYR A 1 66 ? 9.445 -20.047 3.344 1 97.75 66 TYR A C 1
ATOM 505 O O . TYR A 1 66 ? 9.852 -20.75 2.42 1 97.75 66 TYR A O 1
ATOM 513 N N . ARG A 1 67 ? 9.078 -20.531 4.441 1 98 67 ARG A N 1
ATOM 514 C CA . ARG A 1 67 ? 9.18 -21.969 4.738 1 98 67 ARG A CA 1
ATOM 515 C C . ARG A 1 67 ? 8.273 -22.781 3.82 1 98 67 ARG A C 1
ATOM 517 O O . ARG A 1 67 ? 8.695 -23.797 3.273 1 98 67 ARG A O 1
ATOM 524 N N . THR A 1 68 ? 7.062 -22.328 3.682 1 98.44 68 THR A N 1
ATOM 525 C CA . THR A 1 68 ? 6.086 -23.047 2.871 1 98.44 68 THR A CA 1
ATOM 526 C C . THR A 1 68 ? 6.508 -23.062 1.403 1 98.44 68 THR A C 1
ATOM 528 O O . THR A 1 68 ? 6.426 -24.094 0.735 1 98.44 68 THR A O 1
ATOM 531 N N . VAL A 1 69 ? 6.973 -21.938 0.882 1 98.56 69 VAL A N 1
ATOM 532 C CA . VAL A 1 69 ? 7.414 -21.844 -0.506 1 98.56 69 VAL A CA 1
ATOM 533 C C . VAL A 1 69 ? 8.594 -22.781 -0.743 1 98.56 69 VAL A C 1
ATOM 535 O O . VAL A 1 69 ? 8.656 -23.469 -1.763 1 98.56 69 VAL A O 1
ATOM 538 N N . ASN A 1 70 ? 9.484 -22.844 0.197 1 98.12 70 ASN A N 1
ATOM 539 C CA . ASN A 1 70 ? 10.625 -23.75 0.066 1 98.12 70 ASN A CA 1
ATOM 540 C C . ASN A 1 70 ? 10.172 -25.203 -0.001 1 98.12 70 ASN A C 1
ATOM 542 O O . ASN A 1 70 ? 10.719 -25.984 -0.78 1 98.12 70 ASN A O 1
ATOM 546 N N . SER A 1 71 ? 9.234 -25.547 0.793 1 98.31 71 SER A N 1
ATOM 547 C CA . SER A 1 71 ? 8.68 -26.906 0.744 1 98.31 71 SER A CA 1
ATOM 548 C C . SER A 1 71 ? 8.008 -27.172 -0.597 1 98.31 71 SER A C 1
ATOM 550 O O . SER A 1 71 ? 8.188 -28.234 -1.184 1 98.31 71 SER A O 1
ATOM 552 N N . ILE A 1 72 ? 7.273 -26.219 -1.099 1 98.56 72 ILE A N 1
ATOM 553 C CA . ILE A 1 72 ? 6.523 -26.359 -2.342 1 98.56 72 ILE A CA 1
ATOM 554 C C . ILE A 1 72 ? 7.488 -26.578 -3.504 1 98.56 72 ILE A C 1
ATOM 556 O O . ILE A 1 72 ? 7.301 -27.484 -4.316 1 98.56 72 ILE A O 1
ATOM 560 N N . ILE A 1 73 ? 8.555 -25.797 -3.574 1 97.94 73 ILE A N 1
ATOM 561 C CA . ILE A 1 73 ? 9.43 -25.828 -4.746 1 97.94 73 ILE A CA 1
ATOM 562 C C . ILE A 1 73 ? 10.312 -27.078 -4.691 1 97.94 73 ILE A C 1
ATOM 564 O O . ILE A 1 73 ? 10.938 -27.453 -5.688 1 97.94 73 ILE A O 1
ATOM 568 N N . GLN A 1 74 ? 10.406 -27.688 -3.506 1 97.56 74 GLN A N 1
ATOM 569 C CA . GLN A 1 74 ? 11.117 -28.953 -3.393 1 97.56 74 GLN A CA 1
ATOM 570 C C . GLN A 1 74 ? 10.305 -30.094 -3.973 1 97.56 74 GLN A C 1
ATOM 572 O O . GLN A 1 74 ? 10.859 -31.047 -4.523 1 97.56 74 GLN A O 1
ATOM 577 N N . ASP A 1 75 ? 9.016 -29.953 -3.924 1 97.62 75 ASP A N 1
ATOM 578 C CA . ASP A 1 75 ? 8.156 -31.094 -4.25 1 97.62 75 ASP A CA 1
ATOM 579 C C . ASP A 1 75 ? 7.461 -30.875 -5.594 1 97.62 75 ASP A C 1
ATOM 581 O O . ASP A 1 75 ? 6.934 -31.828 -6.176 1 97.62 75 ASP A O 1
ATOM 585 N N . HIS A 1 76 ? 7.383 -29.688 -6.035 1 98.31 76 HIS A N 1
ATOM 586 C CA . HIS A 1 76 ? 6.59 -29.375 -7.223 1 98.31 76 HIS A CA 1
ATOM 587 C C . HIS A 1 76 ? 7.363 -28.5 -8.195 1 98.31 76 HIS A C 1
ATOM 589 O O . HIS A 1 76 ? 8.156 -27.641 -7.773 1 98.31 76 HIS A O 1
ATOM 595 N N . HIS A 1 77 ? 7.184 -28.688 -9.461 1 98.38 77 HIS A N 1
ATOM 596 C CA . HIS A 1 77 ? 7.711 -27.812 -10.508 1 98.38 77 HIS A CA 1
ATOM 597 C C . HIS A 1 77 ? 6.773 -26.641 -10.773 1 98.38 77 HIS A C 1
ATOM 599 O O . HIS A 1 77 ? 5.918 -26.719 -11.656 1 98.38 77 HIS A O 1
ATOM 605 N N . VAL A 1 78 ? 6.988 -25.562 -10.07 1 98.62 78 VAL A N 1
ATOM 606 C CA . VAL A 1 78 ? 6.086 -24.422 -10.117 1 98.62 78 VAL A CA 1
ATOM 607 C C . VAL A 1 78 ? 6.535 -23.453 -11.211 1 98.62 78 VAL A C 1
ATOM 609 O O . VAL A 1 78 ? 7.668 -22.969 -11.195 1 98.62 78 VAL A O 1
ATOM 612 N N . THR A 1 79 ? 5.621 -23.172 -12.078 1 98.38 79 THR A N 1
ATOM 613 C CA . THR A 1 79 ? 5.988 -22.266 -13.172 1 98.38 79 THR A CA 1
ATOM 614 C C . THR A 1 79 ? 5.145 -21 -13.133 1 98.38 79 THR A C 1
ATOM 616 O O . THR A 1 79 ? 5.391 -20.062 -13.898 1 98.38 79 THR A O 1
ATOM 619 N N . CYS A 1 80 ? 4.133 -20.938 -12.219 1 98.62 80 CYS A N 1
ATOM 620 C CA . CYS A 1 80 ? 3.252 -19.781 -12.164 1 98.62 80 CYS A CA 1
ATOM 621 C C . CYS A 1 80 ? 2.77 -19.531 -10.742 1 98.62 80 CYS A C 1
ATOM 623 O O . CYS A 1 80 ? 2.377 -20.469 -10.047 1 98.62 80 CYS A O 1
ATOM 625 N N . LEU A 1 81 ? 2.908 -18.312 -10.344 1 98.75 81 LEU A N 1
ATOM 626 C CA . LEU A 1 81 ? 2.326 -17.828 -9.094 1 98.75 81 LEU A CA 1
ATOM 627 C C . LEU A 1 81 ? 1.156 -16.891 -9.367 1 98.75 81 LEU A C 1
ATOM 629 O O . LEU A 1 81 ? 1.318 -15.867 -10.039 1 98.75 81 LEU A O 1
ATOM 633 N N . VAL A 1 82 ? -0.047 -17.25 -8.898 1 98.56 82 VAL A N 1
ATOM 634 C CA . VAL A 1 82 ? -1.218 -16.375 -8.969 1 98.56 82 VAL A CA 1
ATOM 635 C C . VAL A 1 82 ? -1.501 -15.781 -7.598 1 98.56 82 VAL A C 1
ATOM 637 O O . VAL A 1 82 ? -2.029 -16.453 -6.711 1 98.56 82 VAL A O 1
ATOM 640 N N . ASN A 1 83 ? -1.127 -14.555 -7.453 1 98.25 83 ASN A N 1
ATOM 641 C CA . ASN A 1 83 ? -1.507 -13.797 -6.266 1 98.25 83 ASN A CA 1
ATOM 642 C C . ASN A 1 83 ? -2.953 -13.312 -6.344 1 98.25 83 ASN A C 1
ATOM 644 O O . ASN A 1 83 ? -3.24 -12.281 -6.953 1 98.25 83 ASN A O 1
ATOM 648 N N . ASN A 1 84 ? -3.777 -14.008 -5.633 1 96.06 84 ASN A N 1
ATOM 649 C CA . ASN A 1 84 ? -5.215 -13.758 -5.703 1 96.06 84 ASN A CA 1
ATOM 650 C C . ASN A 1 84 ? -5.789 -13.414 -4.332 1 96.06 84 ASN A C 1
ATOM 652 O O . ASN A 1 84 ? -6.816 -12.734 -4.238 1 96.06 84 ASN A O 1
ATOM 656 N N . ALA A 1 85 ? -5.094 -13.898 -3.279 1 94.5 85 ALA A N 1
ATOM 657 C CA . ALA A 1 85 ? -5.59 -13.648 -1.928 1 94.5 85 ALA A CA 1
ATOM 658 C C . ALA A 1 85 ? -5.801 -12.156 -1.682 1 94.5 85 ALA A C 1
ATOM 660 O O . ALA A 1 85 ? -4.965 -11.336 -2.068 1 94.5 85 ALA A O 1
ATOM 661 N N . GLY A 1 86 ? -6.91 -11.805 -1.097 1 91.38 86 GLY A N 1
ATOM 662 C CA . GLY A 1 86 ? -7.238 -10.43 -0.752 1 91.38 86 GLY A CA 1
ATOM 663 C C . GLY A 1 86 ? -8.508 -10.312 0.068 1 91.38 86 GLY A C 1
ATOM 664 O O . GLY A 1 86 ? -9.359 -11.211 0.046 1 91.38 86 GLY A O 1
ATOM 665 N N . ILE A 1 87 ? -8.547 -9.297 0.823 1 89.25 87 ILE A N 1
ATOM 666 C CA . ILE A 1 87 ? -9.742 -9 1.609 1 89.25 87 ILE A CA 1
ATOM 667 C C . ILE A 1 87 ? -10.102 -7.527 1.471 1 89.25 87 ILE A C 1
ATOM 669 O O . ILE A 1 87 ? -9.273 -6.715 1.052 1 89.25 87 ILE A O 1
ATOM 673 N N . GLY A 1 88 ? -11.344 -7.262 1.693 1 87.75 88 GLY A N 1
ATOM 674 C CA . GLY A 1 88 ? -11.82 -5.887 1.659 1 87.75 88 GLY A CA 1
ATOM 675 C C . GLY A 1 88 ? -12.836 -5.582 2.74 1 87.75 88 GLY A C 1
ATOM 676 O O . GLY A 1 88 ? -13.727 -6.395 3.01 1 87.75 88 GLY A O 1
ATOM 677 N N . TYR A 1 89 ? -12.609 -4.523 3.455 1 86.06 89 TYR A N 1
ATOM 678 C CA . TYR A 1 89 ? -13.586 -3.904 4.344 1 86.06 89 TYR A CA 1
ATOM 679 C C . TYR A 1 89 ? -14.094 -2.59 3.764 1 86.06 89 TYR A C 1
ATOM 681 O O . TYR A 1 89 ? -13.305 -1.731 3.367 1 86.06 89 TYR A O 1
ATOM 689 N N . PHE A 1 90 ? -15.406 -2.496 3.711 1 82.94 90 PHE A N 1
ATOM 690 C CA . PHE A 1 90 ? -15.984 -1.353 3.014 1 82.94 90 PHE A CA 1
ATOM 691 C C . PHE A 1 90 ? -16.844 -0.519 3.957 1 82.94 90 PHE A C 1
ATOM 693 O O . PHE A 1 90 ? -17.375 -1.037 4.941 1 82.94 90 PHE A O 1
ATOM 700 N N . GLY A 1 91 ? -16.969 0.767 3.604 1 85.12 91 GLY A N 1
ATOM 701 C CA . GLY A 1 91 ? -17.672 1.763 4.406 1 85.12 91 GLY A CA 1
ATOM 702 C C . GLY A 1 91 ? -16.922 3.076 4.508 1 85.12 91 GLY A C 1
ATOM 703 O O . GLY A 1 91 ? -15.828 3.217 3.949 1 85.12 91 GLY A O 1
ATOM 704 N N . PRO A 1 92 ? -17.594 4.02 5.219 1 88.19 92 PRO A N 1
ATOM 705 C CA . PRO A 1 92 ? -16.859 5.266 5.441 1 88.19 92 PRO A CA 1
ATOM 706 C C . PRO A 1 92 ? -15.5 5.043 6.105 1 88.19 92 PRO A C 1
ATOM 708 O O . PRO A 1 92 ? -15.367 4.156 6.953 1 88.19 92 PRO A O 1
ATOM 711 N N . PHE A 1 93 ? -14.508 5.836 5.664 1 92.38 93 PHE A N 1
ATOM 712 C CA . PHE A 1 93 ? -13.156 5.695 6.191 1 92.38 93 PHE A CA 1
ATOM 713 C C . PHE A 1 93 ? -13.164 5.75 7.715 1 92.38 93 PHE A C 1
ATOM 715 O O . PHE A 1 93 ? -12.453 4.984 8.367 1 92.38 93 PHE A O 1
ATOM 722 N N . SER A 1 94 ? -14 6.578 8.234 1 89 94 SER A N 1
ATOM 723 C CA . SER A 1 94 ? -14.07 6.789 9.672 1 89 94 SER A CA 1
ATOM 724 C C . SER A 1 94 ? -14.562 5.539 10.398 1 89 94 SER A C 1
ATOM 726 O O . SER A 1 94 ? -14.297 5.355 11.586 1 89 94 SER A O 1
ATOM 728 N N . SER A 1 95 ? -15.219 4.73 9.727 1 90.88 95 SER A N 1
ATOM 729 C CA . SER A 1 95 ? -15.812 3.557 10.352 1 90.88 95 SER A CA 1
ATOM 730 C C . SER A 1 95 ? -14.852 2.377 10.352 1 90.88 95 SER A C 1
ATOM 732 O O . SER A 1 95 ? -15.062 1.393 11.062 1 90.88 95 SER A O 1
ATOM 734 N N . LEU A 1 96 ? -13.797 2.447 9.555 1 93.06 96 LEU A N 1
ATOM 735 C CA . LEU A 1 96 ? -12.82 1.366 9.508 1 93.06 96 LEU A CA 1
ATOM 736 C C . LEU A 1 96 ? -12 1.322 10.797 1 93.06 96 LEU A C 1
ATOM 738 O O . LEU A 1 96 ? -11.492 2.352 11.25 1 93.06 96 LEU A O 1
ATOM 742 N N . THR A 1 97 ? -11.938 0.13 11.438 1 94.19 97 THR A N 1
ATOM 743 C CA . THR A 1 97 ? -11.07 -0.022 12.602 1 94.19 97 THR A CA 1
ATOM 744 C C . THR A 1 97 ? -9.609 -0.139 12.18 1 94.19 97 THR A C 1
ATOM 746 O O . THR A 1 97 ? -9.32 -0.457 11.023 1 94.19 97 THR A O 1
ATOM 749 N N . HIS A 1 98 ? -8.703 0.156 13.109 1 94.31 98 HIS A N 1
ATOM 750 C CA . HIS A 1 98 ? -7.285 0.02 12.789 1 94.31 98 HIS A CA 1
ATOM 751 C C . HIS A 1 98 ? -6.93 -1.426 12.461 1 94.31 98 HIS A C 1
ATOM 753 O O . HIS A 1 98 ? -6.051 -1.681 11.633 1 94.31 98 HIS A O 1
ATOM 759 N N . GLU A 1 99 ? -7.59 -2.328 13.078 1 95.44 99 GLU A N 1
ATOM 760 C CA . GLU A 1 99 ? -7.367 -3.74 12.789 1 95.44 99 GLU A CA 1
ATOM 761 C C . GLU A 1 99 ? -7.75 -4.078 11.352 1 95.44 99 GLU A C 1
ATOM 763 O O . GLU A 1 99 ? -7.02 -4.789 10.656 1 95.44 99 GLU A O 1
ATOM 768 N N . GLN A 1 100 ? -8.891 -3.566 10.938 1 94.5 100 GLN A N 1
ATOM 769 C CA . GLN A 1 100 ? -9.352 -3.795 9.57 1 94.5 100 GLN A CA 1
ATOM 770 C C . GLN A 1 100 ? -8.391 -3.184 8.562 1 94.5 100 GLN A C 1
ATOM 772 O O . GLN A 1 100 ? -8.086 -3.801 7.535 1 94.5 100 GLN A O 1
ATOM 777 N N . ILE A 1 101 ? -7.961 -2.012 8.836 1 96.19 101 ILE A N 1
ATOM 778 C CA . ILE A 1 101 ? -7.004 -1.321 7.977 1 96.19 101 ILE A CA 1
ATOM 779 C C . ILE A 1 101 ? -5.73 -2.154 7.848 1 96.19 101 ILE A C 1
ATOM 781 O O . ILE A 1 101 ? -5.281 -2.445 6.734 1 96.19 101 ILE A O 1
ATOM 785 N N . ASN A 1 102 ? -5.223 -2.521 8.969 1 96.44 102 ASN A N 1
ATOM 786 C CA . ASN A 1 102 ? -3.982 -3.291 9 1 96.44 102 ASN A CA 1
ATOM 787 C C . ASN A 1 102 ? -4.141 -4.641 8.305 1 96.44 102 ASN A C 1
ATOM 789 O O . ASN A 1 102 ? -3.248 -5.082 7.582 1 96.44 102 ASN A O 1
ATOM 793 N N . GLU A 1 103 ? -5.246 -5.266 8.531 1 95.25 103 GLU A N 1
ATOM 794 C CA . GLU A 1 103 ? -5.5 -6.562 7.922 1 95.25 103 GLU A CA 1
ATOM 795 C C . GLU A 1 103 ? -5.516 -6.465 6.398 1 95.25 103 GLU A C 1
ATOM 797 O O . GLU A 1 103 ? -4.953 -7.316 5.711 1 95.25 103 GLU A O 1
ATOM 802 N N . MET A 1 104 ? -6.152 -5.449 5.875 1 95.19 104 MET A N 1
ATOM 803 C CA . MET A 1 104 ? -6.211 -5.258 4.426 1 95.19 104 MET A CA 1
ATOM 804 C C . MET A 1 104 ? -4.816 -5.035 3.852 1 95.19 104 MET A C 1
ATOM 806 O O . MET A 1 104 ? -4.449 -5.645 2.844 1 95.19 104 MET A O 1
ATOM 810 N N . ILE A 1 105 ? -4.078 -4.211 4.508 1 97.19 105 ILE A N 1
ATOM 811 C CA . ILE A 1 105 ? -2.748 -3.873 4.008 1 97.19 105 ILE A CA 1
ATOM 812 C C . ILE A 1 105 ? -1.839 -5.098 4.094 1 97.19 105 ILE A C 1
ATOM 814 O O . ILE A 1 105 ? -1.144 -5.43 3.133 1 97.19 105 ILE A O 1
ATOM 818 N N . GLN A 1 106 ? -1.855 -5.801 5.195 1 97.44 106 GLN A N 1
ATOM 819 C CA . GLN A 1 106 ? -0.998 -6.961 5.395 1 97.44 106 GLN A CA 1
ATOM 820 C C . GLN A 1 106 ? -1.339 -8.078 4.41 1 97.44 106 GLN A C 1
ATOM 822 O O . GLN A 1 106 ? -0.444 -8.719 3.857 1 97.44 106 GLN A O 1
ATOM 827 N N . THR A 1 107 ? -2.582 -8.289 4.223 1 96.75 107 THR A N 1
ATOM 828 C CA . THR A 1 107 ? -3.008 -9.383 3.355 1 96.75 107 THR A CA 1
ATOM 829 C C . THR A 1 107 ? -2.797 -9.023 1.888 1 96.75 107 THR A C 1
ATOM 831 O O . THR A 1 107 ? -2.119 -9.75 1.156 1 96.75 107 THR A O 1
ATOM 834 N N . ASN A 1 108 ? -3.326 -7.879 1.489 1 96.38 108 ASN A N 1
ATOM 835 C CA . ASN A 1 108 ? -3.367 -7.527 0.074 1 96.38 108 ASN A CA 1
ATOM 836 C C . ASN A 1 108 ? -2 -7.07 -0.43 1 96.38 108 ASN A C 1
ATOM 838 O O . ASN A 1 108 ? -1.62 -7.371 -1.562 1 96.38 108 ASN A O 1
ATOM 842 N N . VAL A 1 109 ? -1.294 -6.328 0.4 1 97.44 109 VAL A N 1
ATOM 843 C CA . VAL A 1 109 ? -0.049 -5.723 -0.061 1 97.44 109 VAL A CA 1
ATOM 844 C C . VAL A 1 109 ? 1.136 -6.586 0.371 1 97.44 109 VAL A C 1
ATOM 846 O O . VAL A 1 109 ? 1.767 -7.246 -0.458 1 97.44 109 VAL A O 1
ATOM 849 N N . ASN A 1 110 ? 1.346 -6.734 1.692 1 97.94 110 ASN A N 1
ATOM 850 C CA . ASN A 1 110 ? 2.475 -7.523 2.178 1 97.94 110 ASN A CA 1
ATOM 851 C C . ASN A 1 110 ? 2.432 -8.953 1.646 1 97.94 110 ASN A C 1
ATOM 853 O O . ASN A 1 110 ? 3.441 -9.469 1.165 1 97.94 110 ASN A O 1
ATOM 857 N N . GLY A 1 111 ? 1.253 -9.531 1.777 1 98.19 111 GLY A N 1
ATOM 858 C CA . GLY A 1 111 ? 1.113 -10.914 1.354 1 98.19 111 GLY A CA 1
ATOM 859 C C . GLY A 1 111 ? 1.536 -11.141 -0.085 1 98.19 111 GLY A C 1
ATOM 860 O O . GLY A 1 111 ? 2.277 -12.086 -0.378 1 98.19 111 GLY A O 1
ATOM 861 N N . THR A 1 112 ? 1.066 -10.281 -1.003 1 97.88 112 THR A N 1
ATOM 862 C CA . THR A 1 112 ? 1.414 -10.367 -2.418 1 97.88 112 THR A CA 1
ATOM 863 C C . THR A 1 112 ? 2.918 -10.211 -2.615 1 97.88 112 THR A C 1
ATOM 865 O O . THR A 1 112 ? 3.539 -10.984 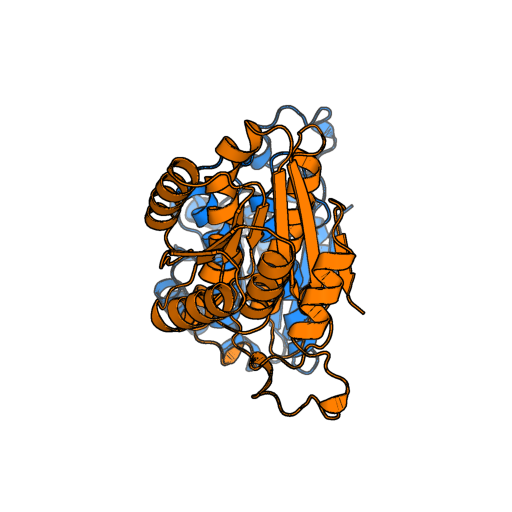-3.348 1 97.88 112 THR A O 1
ATOM 868 N N . ILE A 1 113 ? 3.479 -9.234 -1.959 1 98.12 113 ILE A N 1
ATOM 869 C CA . ILE A 1 113 ? 4.898 -8.93 -2.09 1 98.12 113 ILE A CA 1
ATOM 870 C C . ILE A 1 113 ? 5.727 -10.078 -1.516 1 98.12 113 ILE A C 1
ATOM 872 O O . ILE A 1 113 ? 6.723 -10.492 -2.113 1 98.12 113 ILE A O 1
ATOM 876 N N . TYR A 1 114 ? 5.34 -10.656 -0.365 1 98.19 114 TYR A N 1
ATOM 877 C CA . TYR A 1 114 ? 6.059 -11.742 0.291 1 98.19 114 TYR A CA 1
ATOM 878 C C . TYR A 1 114 ? 6.055 -13 -0.574 1 98.19 114 TYR A C 1
ATOM 880 O O . TYR A 1 114 ? 7.094 -13.648 -0.742 1 98.19 114 TYR A O 1
ATOM 888 N N . MET A 1 115 ? 4.91 -13.32 -1.124 1 98.56 115 MET A N 1
ATOM 889 C CA . MET A 1 115 ? 4.812 -14.492 -1.991 1 98.56 115 MET A CA 1
ATOM 890 C C . MET A 1 115 ? 5.715 -14.344 -3.213 1 98.56 115 MET A C 1
ATOM 892 O O . MET A 1 115 ? 6.441 -15.273 -3.57 1 98.56 115 MET A O 1
ATOM 896 N N . THR A 1 116 ? 5.629 -13.195 -3.809 1 98.31 116 THR A N 1
ATOM 897 C CA . THR A 1 116 ? 6.441 -12.922 -4.988 1 98.31 116 THR A CA 1
ATOM 898 C C . THR A 1 116 ? 7.93 -13.008 -4.652 1 98.31 116 THR A C 1
ATOM 900 O O . THR A 1 116 ? 8.695 -13.641 -5.379 1 98.31 116 THR A O 1
ATOM 903 N N . LYS A 1 117 ? 8.289 -12.391 -3.535 1 97.31 117 LYS A N 1
ATOM 904 C CA . LYS A 1 117 ? 9.688 -12.391 -3.113 1 97.31 117 LYS A CA 1
ATOM 905 C C . LYS A 1 117 ? 10.18 -13.82 -2.869 1 97.31 117 LYS A C 1
ATOM 907 O O . LYS A 1 117 ? 11.305 -14.164 -3.24 1 97.31 117 LYS A O 1
ATOM 912 N N . ALA A 1 118 ? 9.406 -14.617 -2.244 1 97.88 118 ALA A N 1
ATOM 913 C CA . ALA A 1 118 ? 9.805 -15.969 -1.859 1 97.88 118 ALA A CA 1
ATOM 914 C C . ALA A 1 118 ? 10 -16.844 -3.088 1 97.88 118 ALA A C 1
ATOM 916 O O . ALA A 1 118 ? 10.891 -17.703 -3.109 1 97.88 118 ALA A O 1
ATOM 917 N N . PHE A 1 119 ? 9.219 -16.672 -4.141 1 98.12 119 PHE A N 1
ATOM 918 C CA . PHE A 1 119 ? 9.273 -17.531 -5.316 1 98.12 119 PHE A CA 1
ATOM 919 C C . PHE A 1 119 ? 10.32 -17.031 -6.305 1 98.12 119 PHE A C 1
ATOM 921 O O . PHE A 1 119 ? 10.789 -17.781 -7.16 1 98.12 119 PHE A O 1
ATOM 928 N N . LEU A 1 120 ? 10.688 -15.75 -6.211 1 96.75 120 LEU A N 1
ATOM 929 C CA . LEU A 1 120 ? 11.453 -15.07 -7.246 1 96.75 120 LEU A CA 1
ATOM 930 C C . LEU A 1 120 ? 12.789 -15.773 -7.492 1 96.75 120 LEU A C 1
ATOM 932 O O . LEU A 1 120 ? 13.148 -16.047 -8.641 1 96.75 120 LEU A O 1
ATOM 936 N N . PRO A 1 121 ? 13.547 -16.156 -6.445 1 95.94 121 PRO A N 1
ATOM 937 C CA . PRO A 1 121 ? 14.812 -16.828 -6.691 1 95.94 121 PRO A CA 1
ATOM 938 C C . PRO A 1 121 ? 14.641 -18.156 -7.449 1 95.94 121 PRO A C 1
ATOM 940 O O . PRO A 1 121 ? 15.445 -18.469 -8.328 1 95.94 121 PRO A O 1
ATOM 943 N N . TYR A 1 122 ? 13.648 -18.891 -7.156 1 97.62 122 TYR A N 1
ATOM 944 C CA . TYR A 1 122 ? 13.359 -20.156 -7.848 1 97.62 122 TYR A CA 1
ATOM 945 C C . TYR A 1 122 ? 12.953 -19.891 -9.289 1 97.62 122 TYR A C 1
ATOM 947 O O . TYR A 1 122 ? 13.438 -20.562 -10.211 1 97.62 122 TYR A O 1
ATOM 955 N N . PHE A 1 123 ? 12.117 -18.891 -9.555 1 97.69 123 PHE A N 1
ATOM 956 C CA . PHE A 1 123 ? 11.641 -18.547 -10.891 1 97.69 123 PHE A CA 1
ATOM 957 C C . PHE A 1 123 ? 12.789 -18.125 -11.789 1 97.69 123 PHE A C 1
ATOM 959 O O . PHE A 1 123 ? 12.781 -18.391 -12.992 1 97.69 123 PHE A O 1
ATOM 966 N N . GLN A 1 124 ? 13.742 -17.516 -11.188 1 95.38 124 GLN A N 1
ATOM 967 C CA . GLN A 1 124 ? 14.898 -17.031 -11.945 1 95.38 124 GLN A CA 1
ATOM 968 C C . GLN A 1 124 ? 15.703 -18.203 -12.5 1 95.38 124 GLN A C 1
ATOM 970 O O . GLN A 1 124 ? 16.469 -18.047 -13.453 1 95.38 124 GLN A O 1
ATOM 975 N N . THR A 1 125 ? 15.562 -19.391 -11.914 1 96.12 125 THR A N 1
ATOM 976 C CA . THR A 1 125 ? 16.312 -20.562 -12.367 1 96.12 125 THR A CA 1
ATOM 977 C C . THR A 1 125 ? 15.562 -21.281 -13.492 1 96.12 125 THR A C 1
ATOM 979 O O . THR A 1 125 ? 16.109 -22.172 -14.141 1 96.12 125 THR A O 1
ATOM 982 N N . LEU A 1 126 ? 14.375 -20.922 -13.734 1 97.19 126 LEU A N 1
ATOM 983 C CA . LEU A 1 126 ? 13.539 -21.594 -14.719 1 97.19 126 LEU A CA 1
ATOM 984 C C . LEU A 1 126 ? 13.664 -20.922 -16.078 1 97.19 126 LEU A C 1
ATOM 986 O O . LEU A 1 126 ? 13.938 -19.719 -16.172 1 97.19 126 LEU A O 1
ATOM 990 N N . PRO A 1 127 ? 13.461 -21.656 -17.109 1 95.81 127 PRO A N 1
ATOM 991 C CA . PRO A 1 127 ? 13.461 -21.047 -18.453 1 95.81 127 PRO A CA 1
ATOM 992 C C . PRO A 1 127 ? 12.312 -20.062 -18.641 1 95.81 127 PRO A C 1
ATOM 994 O O . PRO A 1 127 ? 12.445 -19.094 -19.406 1 95.81 127 PRO A O 1
ATOM 997 N N . LYS A 1 128 ? 11.203 -20.391 -18.062 1 96.12 128 LYS A N 1
ATOM 998 C CA . LYS A 1 128 ? 10.023 -19.531 -18.125 1 96.12 128 LYS A CA 1
ATOM 999 C C . LYS A 1 128 ? 9.203 -19.625 -16.844 1 96.12 128 LYS A C 1
ATOM 1001 O O . LYS A 1 128 ? 8.961 -20.719 -16.344 1 96.12 128 LYS A O 1
ATOM 1006 N N . ALA A 1 129 ? 8.836 -18.484 -16.344 1 97.62 129 ALA A N 1
ATOM 1007 C CA . ALA A 1 129 ? 7.973 -18.406 -15.156 1 97.62 129 ALA A CA 1
ATOM 1008 C C . ALA A 1 129 ? 7.062 -17.188 -15.227 1 97.62 129 ALA A C 1
ATOM 1010 O O . ALA A 1 129 ? 7.324 -16.234 -15.977 1 97.62 129 ALA A O 1
ATOM 1011 N N . LYS A 1 130 ? 5.922 -17.266 -14.477 1 97.31 130 LYS A N 1
ATOM 1012 C CA . LYS A 1 130 ? 4.93 -16.203 -14.539 1 97.31 130 LYS A CA 1
ATOM 1013 C C . LYS A 1 130 ? 4.418 -15.844 -13.141 1 97.31 130 LYS A C 1
ATOM 1015 O O . LYS A 1 130 ? 4.223 -16.734 -12.305 1 97.31 130 LYS A O 1
ATOM 1020 N N . VAL A 1 131 ? 4.266 -14.562 -12.984 1 98.12 131 VAL A N 1
ATOM 1021 C CA . VAL A 1 131 ? 3.547 -14.047 -11.82 1 98.12 131 VAL A CA 1
ATOM 1022 C C . VAL A 1 131 ? 2.295 -13.297 -12.273 1 98.12 131 VAL A C 1
ATOM 1024 O O . VAL A 1 131 ? 2.373 -12.398 -13.117 1 98.12 131 VAL A O 1
ATOM 1027 N N . ILE A 1 132 ? 1.154 -13.711 -11.789 1 97.81 132 ILE A N 1
ATOM 1028 C CA . ILE A 1 132 ? -0.111 -13.039 -12.07 1 97.81 132 ILE A CA 1
ATOM 1029 C C . ILE A 1 132 ? -0.649 -12.398 -10.797 1 97.81 132 ILE A C 1
ATOM 1031 O O . ILE A 1 132 ? -0.885 -13.094 -9.797 1 97.81 132 ILE A O 1
ATOM 1035 N N . ASN A 1 133 ? -0.747 -11.102 -10.789 1 96.81 133 ASN A N 1
ATOM 1036 C CA . ASN A 1 133 ? -1.343 -10.367 -9.68 1 96.81 133 ASN A CA 1
ATOM 1037 C C . ASN A 1 133 ? -2.789 -9.977 -9.977 1 96.81 133 ASN A C 1
ATOM 1039 O O . ASN A 1 133 ? -3.051 -9.211 -10.906 1 96.81 133 ASN A O 1
ATOM 1043 N N . ILE A 1 134 ? -3.691 -10.523 -9.234 1 93.38 134 ILE A N 1
ATOM 1044 C CA . ILE A 1 134 ? -5.098 -10.18 -9.406 1 93.38 134 ILE A CA 1
ATOM 1045 C C . ILE A 1 134 ? -5.406 -8.883 -8.672 1 93.38 134 ILE A C 1
ATOM 1047 O O . ILE A 1 134 ? -5.258 -8.805 -7.449 1 93.38 134 ILE A O 1
ATOM 1051 N N . ILE A 1 135 ? -5.664 -7.984 -9.523 1 87.5 135 ILE A N 1
ATOM 1052 C CA . ILE A 1 135 ? -6.016 -6.668 -9.008 1 87.5 135 ILE A CA 1
ATOM 1053 C C . ILE A 1 135 ? -7.5 -6.402 -9.25 1 87.5 135 ILE A C 1
ATOM 1055 O O . ILE A 1 135 ? -8.172 -7.172 -9.93 1 87.5 135 ILE A O 1
ATOM 1059 N N . SER A 1 136 ? -8.375 -5.625 -8.586 1 69.12 136 SER A N 1
ATOM 1060 C CA . SER A 1 136 ? -9.766 -5.238 -8.789 1 69.12 136 SER A CA 1
ATOM 1061 C C . SER A 1 136 ? -9.875 -3.889 -9.484 1 69.12 136 SER A C 1
ATOM 1063 O O . SER A 1 136 ? -8.891 -3.15 -9.578 1 69.12 136 SER A O 1
ATOM 1065 N N . THR A 1 137 ? -11.039 -3.764 -10.195 1 52.88 137 THR A N 1
ATOM 1066 C CA . THR A 1 137 ? -11.289 -2.463 -10.812 1 52.88 137 THR A CA 1
ATOM 1067 C C . THR A 1 137 ? -11.219 -1.351 -9.773 1 52.88 137 THR A C 1
ATOM 1069 O O . THR A 1 137 ? -11.07 -0.177 -10.125 1 52.88 137 THR A O 1
ATOM 1072 N N . ALA A 1 138 ? -11.438 -1.74 -8.617 1 46.31 138 ALA A N 1
ATOM 1073 C CA . ALA A 1 138 ? -11.258 -0.752 -7.559 1 46.31 138 ALA A CA 1
ATOM 1074 C C . ALA A 1 138 ? -9.82 -0.233 -7.535 1 46.31 138 ALA A C 1
ATOM 1076 O O . ALA A 1 138 ? -9.523 0.769 -6.879 1 46.31 138 ALA A O 1
ATOM 1077 N N . GLY A 1 139 ? -8.891 -0.87 -8.211 1 42.47 139 GLY A N 1
ATOM 1078 C CA . GLY A 1 139 ? -7.516 -0.409 -8.352 1 42.47 139 GLY A CA 1
ATOM 1079 C C . GLY A 1 139 ? -7.352 0.661 -9.414 1 42.47 139 GLY A C 1
ATOM 1080 O O . GLY A 1 139 ? -6.258 1.208 -9.594 1 42.47 139 GLY A O 1
ATOM 1081 N N . LEU A 1 140 ? -8.5 0.987 -10.148 1 42.5 140 LEU A N 1
ATOM 1082 C CA . LEU A 1 140 ? -8.391 1.942 -11.25 1 42.5 140 LEU A CA 1
ATOM 1083 C C . LEU A 1 140 ? -8.914 3.311 -10.836 1 42.5 140 LEU A C 1
ATOM 1085 O O . LEU A 1 140 ? -8.453 4.34 -11.336 1 42.5 140 LEU A O 1
ATOM 1089 N N . ARG A 1 141 ? -10.008 3.275 -10 1 43.97 141 ARG A N 1
ATOM 1090 C CA . ARG A 1 141 ? -10.539 4.566 -9.586 1 43.97 141 ARG A CA 1
ATOM 1091 C C . ARG A 1 141 ? -10.961 4.535 -8.117 1 43.97 141 ARG A C 1
ATOM 1093 O O . ARG A 1 141 ? -11.352 3.488 -7.602 1 43.97 141 ARG A O 1
ATOM 1100 N N . GLY A 1 142 ? -10.758 5.625 -7.508 1 46.94 142 GLY A N 1
ATOM 1101 C CA . GLY A 1 142 ? -11.234 5.789 -6.145 1 46.94 142 GLY A CA 1
ATOM 1102 C C . GLY A 1 142 ? -12.727 5.547 -6.008 1 46.94 142 GLY A C 1
ATOM 1103 O O . GLY A 1 142 ? -13.5 5.863 -6.918 1 46.94 142 GLY A O 1
ATOM 1104 N N . LYS A 1 143 ? -13.117 4.766 -5.012 1 53.97 143 LYS A N 1
ATOM 1105 C CA . LYS A 1 143 ? -14.531 4.516 -4.742 1 53.97 143 LYS A CA 1
ATOM 1106 C C . LYS A 1 143 ? -14.906 4.957 -3.33 1 53.97 143 LYS A C 1
ATOM 1108 O O . LYS A 1 143 ? -14.133 4.77 -2.387 1 53.97 143 LYS A O 1
ATOM 1113 N N . ILE A 1 144 ? -16.016 5.574 -3.369 1 59.03 144 ILE A N 1
ATOM 1114 C CA . ILE A 1 144 ? -16.562 5.988 -2.076 1 59.03 144 ILE A CA 1
ATOM 1115 C C . ILE A 1 144 ? -16.688 4.777 -1.157 1 59.03 144 ILE A C 1
ATOM 1117 O O . ILE A 1 144 ? -17.109 3.705 -1.588 1 59.03 144 ILE A O 1
ATOM 1121 N N . ASN A 1 145 ? -16.094 4.875 0.035 1 70.75 145 ASN A N 1
ATOM 1122 C CA . ASN A 1 145 ? -16.234 3.889 1.104 1 70.75 145 ASN A CA 1
ATOM 1123 C C . ASN A 1 145 ? -15.305 2.697 0.886 1 70.75 145 ASN A C 1
ATOM 1125 O O . ASN A 1 145 ? -15.547 1.611 1.414 1 70.75 145 ASN A O 1
ATOM 1129 N N . GLU A 1 146 ? -14.297 2.984 0.023 1 77 146 GLU A N 1
ATOM 1130 C CA . GLU A 1 146 ? -13.352 1.902 -0.247 1 77 146 GLU A CA 1
ATOM 1131 C C . GLU A 1 146 ? -11.906 2.396 -0.181 1 77 146 GLU A C 1
ATOM 1133 O O . GLU A 1 146 ? -11.031 1.868 -0.871 1 77 146 GLU A O 1
ATOM 1138 N N . SER A 1 147 ? -11.664 3.346 0.642 1 82.19 147 SER A N 1
ATOM 1139 C CA . SER A 1 147 ? -10.422 4.109 0.597 1 82.19 147 SER A CA 1
ATOM 1140 C C . SER A 1 147 ? -9.211 3.217 0.84 1 82.19 147 SER A C 1
ATOM 1142 O O . SER A 1 147 ? -8.258 3.229 0.061 1 82.19 147 SER A O 1
ATOM 1144 N N . VAL A 1 148 ? -9.266 2.402 1.901 1 90.12 148 VAL A N 1
ATOM 1145 C CA . VAL A 1 148 ? -8.109 1.582 2.244 1 90.12 148 VAL A CA 1
ATOM 1146 C C . VAL A 1 148 ? -7.98 0.433 1.247 1 90.12 148 VAL A C 1
ATOM 1148 O O . VAL A 1 148 ? -6.871 0.097 0.822 1 90.12 148 VAL A O 1
ATOM 1151 N N . TYR A 1 149 ? -9.031 -0.127 0.859 1 89.56 149 TYR A N 1
ATOM 1152 C CA . TYR A 1 149 ? -9 -1.174 -0.155 1 89.56 149 TYR A CA 1
ATOM 1153 C C . TYR A 1 149 ? -8.383 -0.658 -1.451 1 89.56 149 TYR A C 1
ATOM 1155 O O . TYR A 1 149 ? -7.5 -1.299 -2.023 1 89.56 149 TYR A O 1
ATOM 1163 N N . VAL A 1 150 ? -8.852 0.49 -1.897 1 87.88 150 VAL A N 1
ATOM 1164 C CA . VAL A 1 150 ? -8.328 1.127 -3.102 1 87.88 150 VAL A CA 1
ATOM 1165 C C . VAL A 1 150 ? -6.824 1.353 -2.953 1 87.88 150 VAL A C 1
ATOM 1167 O O . VAL A 1 150 ? -6.059 1.103 -3.887 1 87.88 150 VAL A O 1
ATOM 1170 N N . ALA A 1 151 ? -6.438 1.807 -1.819 1 92.31 151 ALA A N 1
ATOM 1171 C CA . ALA A 1 151 ? -5.02 2.014 -1.553 1 92.31 151 ALA A CA 1
ATOM 1172 C C . ALA A 1 151 ? -4.223 0.73 -1.783 1 92.31 151 ALA A C 1
ATOM 1174 O O . ALA A 1 151 ? -3.158 0.755 -2.4 1 92.31 151 ALA A O 1
ATOM 1175 N N . THR A 1 152 ? -4.723 -0.364 -1.327 1 93.44 152 THR A N 1
ATOM 1176 C CA . THR A 1 152 ? -4.012 -1.633 -1.452 1 93.44 152 THR A CA 1
ATOM 1177 C C . THR A 1 152 ? -3.928 -2.062 -2.914 1 93.44 152 THR A C 1
ATOM 1179 O O . THR A 1 152 ? -2.902 -2.588 -3.354 1 93.44 152 THR A O 1
ATOM 1182 N N . LYS A 1 153 ? -4.945 -1.871 -3.602 1 90.06 153 LYS A N 1
ATOM 1183 C CA . LYS A 1 153 ? -4.957 -2.266 -5.008 1 90.06 153 LYS A CA 1
ATOM 1184 C C . LYS A 1 153 ? -4.031 -1.38 -5.836 1 90.06 153 LYS A C 1
ATOM 1186 O O . LYS A 1 153 ? -3.377 -1.856 -6.766 1 90.06 153 LYS A O 1
ATOM 1191 N N . PHE A 1 154 ? -4.023 -0.124 -5.504 1 89.56 154 PHE A N 1
ATOM 1192 C CA . PHE A 1 154 ? -3.059 0.769 -6.137 1 89.56 154 PHE A CA 1
ATOM 1193 C C . PHE A 1 154 ? -1.632 0.328 -5.832 1 89.56 154 PHE A C 1
ATOM 1195 O O . PHE A 1 154 ? -0.759 0.391 -6.699 1 89.56 154 PHE A O 1
ATOM 1202 N N . ALA A 1 155 ? -1.451 -0.062 -4.648 1 93.62 155 ALA A N 1
ATOM 1203 C CA . ALA A 1 155 ? -0.126 -0.536 -4.258 1 93.62 155 ALA A CA 1
ATOM 1204 C C . ALA A 1 155 ? 0.323 -1.699 -5.137 1 93.62 155 ALA A C 1
ATOM 1206 O O . ALA A 1 155 ? 1.457 -1.717 -5.621 1 93.62 155 ALA A O 1
ATOM 1207 N N . ILE A 1 156 ? -0.551 -2.609 -5.344 1 94.25 156 ILE A N 1
ATOM 1208 C CA . ILE A 1 156 ? -0.224 -3.789 -6.137 1 94.25 156 ILE A CA 1
ATOM 1209 C C . ILE A 1 156 ? 0.015 -3.381 -7.59 1 94.25 156 ILE A C 1
ATOM 1211 O O . ILE A 1 156 ? 0.875 -3.949 -8.266 1 94.25 156 ILE A O 1
ATOM 1215 N N . ARG A 1 157 ? -0.754 -2.455 -8.031 1 89.38 157 ARG A N 1
ATOM 1216 C CA . ARG A 1 157 ? -0.52 -1.931 -9.375 1 89.38 157 ARG A CA 1
ATOM 1217 C C . ARG A 1 157 ? 0.897 -1.382 -9.508 1 89.38 157 ARG A C 1
ATOM 1219 O O . ARG A 1 157 ? 1.626 -1.745 -10.43 1 89.38 157 ARG A O 1
ATOM 1226 N N . GLY A 1 158 ? 1.246 -0.506 -8.641 1 90.56 158 GLY A N 1
ATOM 1227 C CA . GLY A 1 158 ? 2.59 0.052 -8.664 1 90.56 158 GLY A CA 1
ATOM 1228 C C . GLY A 1 158 ? 3.674 -1 -8.539 1 90.56 158 GLY A C 1
ATOM 1229 O O . GLY A 1 158 ? 4.68 -0.948 -9.258 1 90.56 158 GLY A O 1
ATOM 1230 N N . PHE A 1 159 ? 3.469 -1.951 -7.676 1 93.81 159 PHE A N 1
ATOM 1231 C CA . PHE A 1 159 ? 4.398 -3.061 -7.492 1 93.81 159 PHE A CA 1
ATOM 1232 C C . PHE A 1 159 ? 4.57 -3.842 -8.789 1 93.81 159 PHE A C 1
ATOM 1234 O O . PHE A 1 159 ? 5.695 -4.117 -9.211 1 93.81 159 PHE A O 1
ATOM 1241 N N . SER A 1 160 ? 3.49 -4.133 -9.414 1 93.62 160 SER A N 1
ATOM 1242 C CA . SER A 1 160 ? 3.496 -4.906 -10.648 1 93.62 160 SER A CA 1
ATOM 1243 C C . SER A 1 160 ? 4.23 -4.164 -11.758 1 93.62 160 SER A C 1
ATOM 1245 O O . SER A 1 160 ? 5.062 -4.746 -12.461 1 93.62 160 SER A O 1
ATOM 1247 N N . GLU A 1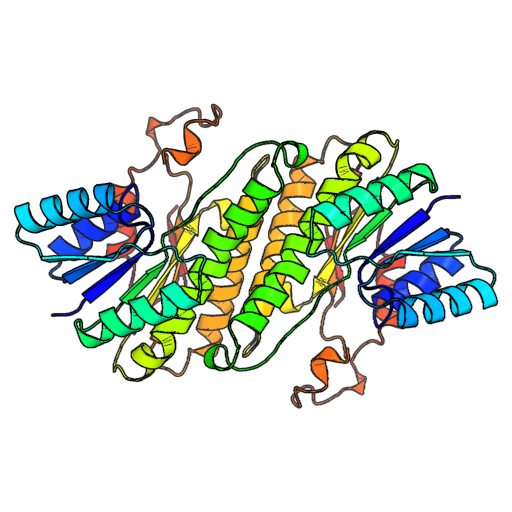 161 ? 3.871 -2.912 -11.891 1 89.38 161 GLU A N 1
ATOM 1248 C CA . GLU A 1 161 ? 4.512 -2.105 -12.922 1 89.38 161 GLU A CA 1
ATOM 1249 C C . GLU A 1 161 ? 6.027 -2.062 -12.734 1 89.38 161 GLU A C 1
ATOM 1251 O O . GLU A 1 161 ? 6.785 -2.168 -13.695 1 89.38 161 GLU A O 1
ATOM 1256 N N . SER A 1 162 ? 6.445 -1.886 -11.523 1 90.56 162 SER A N 1
ATOM 1257 C CA . SER A 1 162 ? 7.871 -1.825 -11.227 1 90.56 162 SER A CA 1
ATOM 1258 C C . SER A 1 162 ? 8.547 -3.168 -11.477 1 90.56 162 SER A C 1
ATOM 1260 O O . SER A 1 162 ? 9.664 -3.217 -12.008 1 90.56 162 SER A O 1
ATOM 1262 N N . LEU A 1 163 ? 7.895 -4.203 -11.117 1 93.06 163 LEU A N 1
ATOM 1263 C CA . LEU A 1 163 ? 8.461 -5.535 -11.305 1 93.06 163 LEU A CA 1
ATOM 1264 C C . LEU A 1 163 ? 8.602 -5.863 -12.789 1 93.06 163 LEU A C 1
ATOM 1266 O O . LEU A 1 163 ? 9.562 -6.516 -13.203 1 93.06 163 LEU A O 1
ATOM 1270 N N . VAL A 1 164 ? 7.602 -5.5 -13.602 1 92.31 164 VAL A N 1
ATOM 1271 C CA . VAL A 1 164 ? 7.668 -5.695 -15.047 1 92.31 164 VAL A CA 1
ATOM 1272 C C . VAL A 1 164 ? 8.953 -5.078 -15.594 1 92.31 164 VAL A C 1
ATOM 1274 O O . VAL A 1 164 ? 9.672 -5.715 -16.359 1 92.31 164 VAL A O 1
ATOM 1277 N N . LYS A 1 165 ? 9.227 -3.863 -15.117 1 88.94 165 LYS A N 1
ATOM 1278 C CA . LYS A 1 165 ? 10.422 -3.16 -15.57 1 88.94 165 LYS A CA 1
ATOM 1279 C C . LYS A 1 165 ? 11.688 -3.848 -15.07 1 88.94 165 LYS A C 1
ATOM 1281 O O . LYS A 1 165 ? 12.648 -4.023 -15.828 1 88.94 165 LYS A O 1
ATOM 1286 N N . GLU A 1 166 ? 11.711 -4.273 -13.883 1 89.81 166 GLU A N 1
ATOM 1287 C CA . GLU A 1 166 ? 12.891 -4.871 -13.266 1 89.81 166 GLU A CA 1
ATOM 1288 C C . GLU A 1 166 ? 13.211 -6.23 -13.883 1 89.81 166 GLU A C 1
ATOM 1290 O O . GLU A 1 166 ? 14.375 -6.609 -13.992 1 89.81 166 GLU A O 1
ATOM 1295 N N . LEU A 1 167 ? 12.172 -6.887 -14.297 1 91.69 167 LEU A N 1
ATOM 1296 C CA . LEU A 1 167 ? 12.359 -8.258 -14.766 1 91.69 167 LEU A CA 1
ATOM 1297 C C . LEU A 1 167 ? 12.281 -8.328 -16.281 1 91.69 167 LEU A C 1
ATOM 1299 O O . LEU A 1 167 ? 12.188 -9.414 -16.859 1 91.69 167 LEU A O 1
ATOM 1303 N N . GLU A 1 168 ? 12.281 -7.242 -16.938 1 88.38 168 GLU A N 1
ATOM 1304 C CA . GLU A 1 168 ? 12.125 -7.16 -18.375 1 88.38 168 GLU A CA 1
ATOM 1305 C C . GLU A 1 168 ? 13.18 -7.996 -19.094 1 88.38 168 GLU A C 1
ATOM 1307 O O . GLU A 1 168 ? 12.906 -8.594 -20.141 1 88.38 168 GLU A O 1
ATOM 1312 N N . GLN A 1 169 ? 14.32 -8.172 -18.516 1 88.88 169 GLN A N 1
ATOM 1313 C CA . GLN A 1 169 ? 15.406 -8.8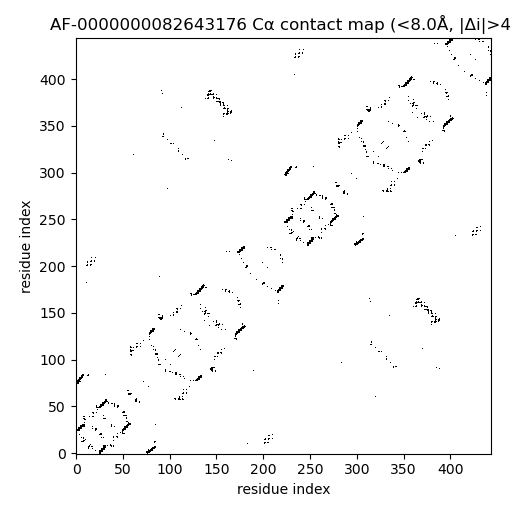83 -19.188 1 88.88 169 GLN A CA 1
ATOM 1314 C C . GLN A 1 169 ? 15.555 -10.297 -18.641 1 88.88 169 GLN A C 1
ATOM 1316 O O . GLN A 1 169 ? 16.594 -10.938 -18.828 1 88.88 169 GLN A O 1
ATOM 1321 N N . THR A 1 170 ? 14.547 -10.742 -17.984 1 91.5 170 THR A N 1
ATOM 1322 C CA . THR A 1 170 ? 14.555 -12.102 -17.453 1 91.5 170 THR A CA 1
ATOM 1323 C C . THR A 1 170 ? 13.469 -12.945 -18.109 1 91.5 170 THR A C 1
ATOM 1325 O O . THR A 1 170 ? 12.75 -12.461 -19 1 91.5 170 THR A O 1
ATOM 1328 N N . ASN A 1 171 ? 13.406 -14.188 -17.703 1 93.38 171 ASN A N 1
ATOM 1329 C CA . ASN A 1 171 ? 12.43 -15.133 -18.219 1 93.38 171 ASN A CA 1
ATOM 1330 C C . ASN A 1 171 ? 11.141 -15.117 -17.406 1 93.38 171 ASN A C 1
ATOM 1332 O O . ASN A 1 171 ? 10.32 -16.031 -17.5 1 93.38 171 ASN A O 1
ATOM 1336 N N . ILE A 1 172 ? 11.031 -14.109 -16.625 1 96.75 172 ILE A N 1
ATOM 1337 C CA . ILE A 1 172 ? 9.875 -14.031 -15.734 1 96.75 172 ILE A CA 1
ATOM 1338 C C . ILE A 1 172 ? 8.922 -12.945 -16.219 1 96.75 172 ILE A C 1
ATOM 1340 O O . ILE A 1 172 ? 9.32 -11.789 -16.391 1 96.75 172 ILE A O 1
ATOM 1344 N N . SER A 1 173 ? 7.684 -13.305 -16.516 1 97.19 173 SER A N 1
ATOM 1345 C CA . SER A 1 173 ? 6.66 -12.32 -16.859 1 97.19 173 SER A CA 1
ATOM 1346 C C . SER A 1 173 ? 5.793 -11.977 -15.656 1 97.19 173 SER A C 1
ATOM 1348 O O . SER A 1 173 ? 5.52 -12.836 -14.812 1 97.19 173 SER A O 1
ATOM 1350 N N . VAL A 1 174 ? 5.449 -10.727 -15.555 1 97 174 VAL A N 1
ATOM 1351 C CA . VAL A 1 174 ? 4.539 -10.227 -14.531 1 97 174 VAL A CA 1
ATOM 1352 C C . VAL A 1 174 ? 3.299 -9.625 -15.18 1 97 174 VAL A C 1
ATOM 1354 O O . VAL A 1 174 ? 3.408 -8.727 -16.016 1 97 174 VAL A O 1
ATOM 1357 N N . THR A 1 175 ? 2.129 -10.148 -14.805 1 96.19 175 THR A N 1
ATOM 1358 C CA . THR A 1 175 ? 0.877 -9.664 -15.383 1 96.19 175 THR A CA 1
ATOM 1359 C C . THR A 1 175 ? -0.057 -9.156 -14.289 1 96.19 175 THR A C 1
ATOM 1361 O O . THR A 1 175 ? -0.343 -9.875 -13.32 1 96.19 175 THR A O 1
ATOM 1364 N N . ALA A 1 176 ? -0.44 -7.914 -14.383 1 94.12 176 ALA A N 1
ATOM 1365 C CA . ALA A 1 176 ? -1.483 -7.355 -13.531 1 94.12 176 ALA A CA 1
ATOM 1366 C C . ALA A 1 176 ? -2.861 -7.52 -14.164 1 94.12 176 ALA A C 1
ATOM 1368 O O . ALA A 1 176 ? -3.078 -7.109 -15.305 1 94.12 176 ALA A O 1
ATOM 1369 N N . VAL A 1 177 ? -3.791 -8.094 -13.438 1 92.81 177 VAL A N 1
ATOM 1370 C CA . VAL A 1 177 ? -5.137 -8.312 -13.953 1 92.81 177 VAL A CA 1
ATOM 1371 C C . VAL A 1 177 ? -6.121 -7.387 -13.242 1 92.81 177 VAL A C 1
ATOM 1373 O O . VAL A 1 177 ? -6.281 -7.461 -12.023 1 92.81 177 VAL A O 1
ATOM 1376 N N . TYR A 1 178 ? -6.738 -6.551 -14 1 86.75 178 TYR A N 1
ATOM 1377 C CA . TYR A 1 178 ? -7.727 -5.617 -13.477 1 86.75 178 TYR A CA 1
ATOM 1378 C C . TYR A 1 178 ? -9.141 -6.098 -13.773 1 86.75 178 TYR A C 1
ATOM 1380 O O . TYR A 1 178 ? -9.547 -6.16 -14.938 1 86.75 178 TYR A O 1
ATOM 1388 N N . MET A 1 179 ? -9.797 -6.559 -12.75 1 77.38 179 MET A N 1
ATOM 1389 C CA . MET A 1 179 ? -11.156 -7.059 -12.961 1 77.38 179 MET A CA 1
ATOM 1390 C C . MET A 1 179 ? -12.188 -5.984 -12.648 1 77.38 179 MET A C 1
ATOM 1392 O O . MET A 1 179 ? -12.039 -5.23 -11.688 1 77.38 179 MET A O 1
ATOM 1396 N N . GLY A 1 180 ? -13.07 -5.672 -13.508 1 57.56 180 GLY A N 1
ATOM 1397 C CA . GLY A 1 180 ? -14.195 -4.762 -13.367 1 57.56 180 GLY A CA 1
ATOM 1398 C C . GLY A 1 180 ? -15.391 -5.391 -12.68 1 57.56 180 GLY A C 1
ATOM 1399 O O . GLY A 1 180 ? -15.57 -6.609 -12.719 1 57.56 180 GLY A O 1
ATOM 1400 N N . GLY A 1 181 ? -16.422 -4.707 -11.82 1 49.91 181 GLY A N 1
ATOM 1401 C CA . GLY A 1 181 ? -17.766 -4.859 -11.273 1 49.91 181 GLY A CA 1
ATOM 1402 C C . GLY A 1 181 ? -18.109 -6.297 -10.93 1 49.91 181 GLY A C 1
ATOM 1403 O O . GLY A 1 181 ? -19.078 -6.848 -11.453 1 49.91 181 GLY A O 1
ATOM 1404 N N . MET A 1 182 ? -17.234 -7.059 -10.531 1 47.56 182 MET A N 1
ATOM 1405 C CA . MET A 1 182 ? -17.641 -8.438 -10.281 1 47.56 182 MET A CA 1
ATOM 1406 C C . MET A 1 182 ? -18.594 -8.523 -9.102 1 47.56 182 MET A C 1
ATOM 1408 O O . MET A 1 182 ? -18.5 -7.73 -8.164 1 47.56 182 MET A O 1
ATOM 1412 N N . ASP A 1 183 ? -19.641 -9.211 -9.242 1 41.34 183 ASP A N 1
ATOM 1413 C CA . ASP A 1 183 ? -20.531 -9.617 -8.164 1 41.34 183 ASP A CA 1
ATOM 1414 C C . ASP A 1 183 ? -19.844 -10.586 -7.215 1 41.34 183 ASP A C 1
ATOM 1416 O O . ASP A 1 183 ? -19.812 -11.797 -7.469 1 41.34 183 ASP A O 1
ATOM 1420 N N . THR A 1 184 ? -18.828 -10.258 -6.523 1 44.66 184 THR A N 1
ATOM 1421 C CA . THR A 1 184 ? -18.328 -11.211 -5.543 1 44.66 184 THR A CA 1
ATOM 1422 C C . THR A 1 184 ? -18.922 -10.938 -4.168 1 44.66 184 THR A C 1
ATOM 1424 O O . THR A 1 184 ? -19.469 -9.859 -3.916 1 44.66 184 THR A O 1
ATOM 1427 N N . PRO A 1 185 ? -19 -11.992 -3.363 1 42.34 185 PRO A N 1
ATOM 1428 C CA . PRO A 1 185 ? -19.547 -11.859 -2.012 1 42.34 185 PRO A CA 1
ATOM 1429 C C . PRO A 1 185 ? -19.047 -10.602 -1.302 1 42.34 185 PRO A C 1
ATOM 1431 O O . PRO A 1 185 ? -19.594 -10.219 -0.26 1 42.34 185 PRO A O 1
ATOM 1434 N N . PHE A 1 186 ? -17.984 -10.172 -1.741 1 43.59 186 PHE A N 1
ATOM 1435 C CA . PHE A 1 186 ? -17.453 -8.984 -1.071 1 43.59 186 PHE A CA 1
ATOM 1436 C C . PHE A 1 186 ? -18.484 -7.863 -1.08 1 43.59 186 PHE A C 1
ATOM 1438 O O . PHE A 1 186 ? -18.562 -7.07 -0.139 1 43.59 186 PHE A O 1
ATOM 1445 N N . TRP A 1 187 ? -19.328 -7.922 -2.16 1 41.94 187 TRP A N 1
ATOM 1446 C CA . TRP A 1 187 ? -20.297 -6.844 -2.32 1 41.94 187 TRP A CA 1
ATOM 1447 C C . TRP A 1 187 ? -21.594 -7.172 -1.607 1 41.94 187 TRP A C 1
ATOM 1449 O O . TRP A 1 187 ? -22.594 -6.457 -1.757 1 41.94 187 TRP A O 1
ATOM 1459 N N . GLN A 1 188 ? -21.688 -8.195 -1.094 1 41.31 188 GLN A N 1
ATOM 1460 C CA . GLN A 1 188 ? -23 -8.516 -0.553 1 41.31 188 GLN A CA 1
ATOM 1461 C C . GLN A 1 188 ? -23.469 -7.453 0.438 1 41.31 188 GLN A C 1
ATOM 1463 O O . GLN A 1 188 ? -24.641 -7.379 0.771 1 41.31 188 GLN A O 1
ATOM 1468 N N . GLY A 1 189 ? -22.438 -6.785 0.86 1 37.94 189 GLY A N 1
ATOM 1469 C CA . GLY A 1 189 ? -23 -5.84 1.82 1 37.94 189 GLY A CA 1
ATOM 1470 C C . GLY A 1 189 ? -23.344 -4.504 1.201 1 37.94 189 GLY A C 1
ATOM 1471 O O . GLY A 1 189 ? -23.812 -3.596 1.896 1 37.94 189 GLY A O 1
ATOM 1472 N N . THR A 1 190 ? -22.703 -4.207 0.226 1 38.09 190 THR A N 1
ATOM 1473 C CA . THR A 1 190 ? -23.094 -2.871 -0.2 1 38.09 190 THR A CA 1
ATOM 1474 C C . THR A 1 190 ? -24.219 -2.945 -1.237 1 38.09 190 THR A C 1
ATOM 1476 O O . THR A 1 190 ? -24.109 -3.691 -2.215 1 38.09 190 THR A O 1
ATOM 1479 N N . ASP A 1 191 ? -25.406 -2.576 -0.831 1 38.25 191 ASP A N 1
ATOM 1480 C CA . ASP A 1 191 ? -26.688 -2.475 -1.542 1 38.25 191 ASP A CA 1
ATOM 1481 C C . ASP A 1 191 ? -26.516 -1.757 -2.879 1 38.25 191 ASP A C 1
ATOM 1483 O O . ASP A 1 191 ? -27.484 -1.54 -3.605 1 38.25 191 ASP A O 1
ATOM 1487 N N . HIS A 1 192 ? -25.438 -1.186 -3.109 1 36.47 192 HIS A N 1
ATOM 1488 C CA . HIS A 1 192 ? -25.609 -0.241 -4.207 1 36.47 192 HIS A CA 1
ATOM 1489 C C . HIS A 1 192 ? -25.422 -0.927 -5.559 1 36.47 192 HIS A C 1
ATOM 1491 O O . HIS A 1 192 ? -25.281 -0.258 -6.586 1 36.47 192 HIS A O 1
ATOM 1497 N N . ILE A 1 193 ? -25.047 -2.117 -5.555 1 38.66 193 ILE A N 1
ATOM 1498 C CA . ILE A 1 193 ? -25.047 -2.58 -6.938 1 38.66 193 ILE A CA 1
ATOM 1499 C C . ILE A 1 193 ? -26.469 -2.943 -7.359 1 38.66 193 ILE A C 1
ATOM 1501 O O . ILE A 1 193 ? -27.047 -3.912 -6.855 1 38.66 193 ILE A O 1
ATOM 1505 N N . LYS A 1 194 ? -27.203 -2.07 -8.008 1 37.84 194 LYS A N 1
ATOM 1506 C CA . LYS A 1 194 ? -28.578 -2.273 -8.461 1 37.84 194 LYS A CA 1
ATOM 1507 C C . LYS A 1 194 ? -28.719 -3.584 -9.234 1 37.84 194 LYS A C 1
ATOM 1509 O O . LYS A 1 194 ? -29.734 -4.262 -9.141 1 37.84 194 LYS A O 1
ATOM 1514 N N . ASP A 1 195 ? -28 -3.637 -10.516 1 34.06 195 ASP A N 1
ATOM 1515 C CA . ASP A 1 195 ? -28.359 -4.754 -11.383 1 34.06 195 ASP A CA 1
ATOM 1516 C C . ASP A 1 195 ? -27.344 -5.887 -11.273 1 34.06 195 ASP A C 1
ATOM 1518 O O . ASP A 1 195 ? -26.266 -5.816 -11.867 1 34.06 195 ASP A O 1
ATOM 1522 N N . ARG A 1 196 ? -27.344 -6.688 -10.359 1 41.66 196 ARG A N 1
ATOM 1523 C CA . ARG A 1 196 ? -26.625 -7.898 -9.992 1 41.66 196 ARG A CA 1
ATOM 1524 C C . ARG A 1 196 ? -26.531 -8.859 -11.172 1 41.66 196 ARG A C 1
ATOM 1526 O O . ARG A 1 196 ? -25.812 -9.859 -11.109 1 41.66 196 ARG A O 1
ATOM 1533 N N . SER A 1 197 ? -27.453 -8.789 -12.031 1 40.75 197 SER A N 1
ATOM 1534 C CA . SER A 1 197 ? -27.578 -9.734 -13.141 1 40.75 197 SER A CA 1
ATOM 1535 C C . SER A 1 197 ? -26.375 -9.641 -14.07 1 40.75 197 SER A C 1
ATOM 1537 O O . SER A 1 197 ? -26.109 -10.547 -14.859 1 40.75 197 SER A O 1
ATOM 1539 N N . ARG A 1 198 ? -25.844 -8.391 -14.086 1 42.5 198 ARG A N 1
ATOM 1540 C CA . ARG A 1 198 ? -24.797 -8.172 -15.078 1 42.5 198 ARG A CA 1
ATOM 1541 C C . ARG A 1 198 ? -23.422 -8.539 -14.516 1 42.5 198 ARG A C 1
ATOM 1543 O O . ARG A 1 198 ? -22.406 -8.391 -15.203 1 42.5 198 ARG A O 1
ATOM 1550 N N . LEU A 1 199 ? -23.312 -8.867 -13.352 1 53.19 199 LEU A N 1
ATOM 1551 C CA . LEU A 1 199 ? -22.016 -9.148 -12.742 1 53.19 199 LEU A CA 1
ATOM 1552 C C . LEU A 1 199 ? -21.484 -10.5 -13.203 1 53.19 199 LEU A C 1
ATOM 1554 O O . LEU A 1 199 ? -22.203 -11.508 -13.148 1 53.19 199 LEU A O 1
ATOM 1558 N N . ARG A 1 200 ? -20.516 -10.438 -13.969 1 61.59 200 ARG A N 1
ATOM 1559 C CA . ARG A 1 200 ? -19.875 -11.664 -14.43 1 61.59 200 ARG A CA 1
ATOM 1560 C C . ARG A 1 200 ? -19.516 -12.57 -13.25 1 61.59 200 ARG A C 1
ATOM 1562 O O . ARG A 1 200 ? -19.047 -12.094 -12.219 1 61.59 200 ARG A O 1
ATOM 1569 N N . SER A 1 201 ? -19.906 -13.867 -13.391 1 79.88 201 SER A N 1
ATOM 1570 C CA . SER A 1 201 ? -19.609 -14.867 -12.375 1 79.88 201 SER A CA 1
ATOM 1571 C C . SER A 1 201 ? -18.094 -15.07 -12.242 1 79.88 201 SER A C 1
ATOM 1573 O O . SER A 1 201 ? -17.328 -14.711 -13.141 1 79.88 201 SER A O 1
ATOM 1575 N N . ALA A 1 202 ? -17.609 -15.445 -11.094 1 86.25 202 ALA A N 1
ATOM 1576 C CA . ALA A 1 202 ? -16.203 -15.797 -10.852 1 86.25 202 ALA A CA 1
ATOM 1577 C C . ALA A 1 202 ? -15.703 -16.781 -11.906 1 86.25 202 ALA A C 1
ATOM 1579 O O . ALA A 1 202 ? -14.555 -16.703 -12.344 1 86.25 202 ALA A O 1
ATOM 1580 N N . GLN A 1 203 ? -16.594 -17.625 -12.352 1 90.38 203 GLN A N 1
ATOM 1581 C CA . GLN A 1 203 ? -16.25 -18.625 -13.359 1 90.38 203 GLN A CA 1
ATOM 1582 C C . GLN A 1 203 ? -15.93 -17.969 -14.703 1 90.38 203 GLN A C 1
ATOM 1584 O O . GLN A 1 203 ? -14.945 -18.312 -15.352 1 90.38 203 GLN A O 1
ATOM 1589 N N . GLU A 1 204 ? -16.734 -17.047 -15.07 1 89.25 204 GLU A N 1
ATOM 1590 C CA . GLU A 1 204 ? -16.531 -16.344 -16.344 1 89.25 204 GLU A CA 1
ATOM 1591 C C . GLU A 1 204 ? -15.266 -15.508 -16.312 1 89.25 204 GLU A C 1
ATOM 1593 O O . GLU A 1 204 ? -14.523 -15.469 -17.297 1 89.25 204 GLU A O 1
ATOM 1598 N N . VAL A 1 205 ? -15.031 -14.859 -15.203 1 90.06 205 VAL A N 1
ATOM 1599 C CA . VAL A 1 205 ? -13.844 -14.023 -15.062 1 90.06 205 VAL A CA 1
ATOM 1600 C C . VAL A 1 205 ? -12.594 -14.891 -15.133 1 90.06 205 VAL A C 1
ATOM 1602 O O . VAL A 1 205 ? -11.625 -14.547 -15.82 1 90.06 205 VAL A O 1
ATOM 1605 N N . ALA A 1 206 ? -12.633 -16.031 -14.492 1 93.94 206 ALA A N 1
ATOM 1606 C CA . ALA A 1 206 ? -11.508 -16.953 -14.508 1 93.94 206 ALA A CA 1
ATOM 1607 C C . ALA A 1 206 ? -11.211 -17.422 -15.93 1 93.94 206 ALA A C 1
ATOM 1609 O O . ALA A 1 206 ? -10.047 -17.453 -16.344 1 93.94 206 ALA A O 1
ATOM 1610 N N . LYS A 1 207 ? -12.266 -17.734 -16.656 1 93.75 207 LYS A N 1
ATOM 1611 C CA . LYS A 1 207 ? -12.117 -18.188 -18.031 1 93.75 207 LYS A CA 1
ATOM 1612 C C . LYS A 1 207 ? -11.438 -17.109 -18.891 1 93.75 207 LYS A C 1
ATOM 1614 O O . LYS A 1 207 ? -10.547 -17.406 -19.688 1 93.75 207 LYS A O 1
ATOM 1619 N N . GLN A 1 208 ? -11.859 -15.898 -18.688 1 92.5 208 GLN A N 1
ATOM 1620 C CA . GLN A 1 208 ? -11.305 -14.781 -19.453 1 92.5 208 GLN A CA 1
ATOM 1621 C C . GLN A 1 208 ? -9.828 -14.562 -19.109 1 92.5 208 GLN A C 1
ATOM 1623 O O . GLN A 1 208 ? -9.008 -14.336 -20 1 92.5 208 GLN A O 1
ATOM 1628 N N . ILE A 1 209 ? -9.508 -14.625 -17.828 1 93.81 209 ILE A N 1
ATOM 1629 C CA . ILE A 1 209 ? -8.133 -14.422 -17.391 1 93.81 209 ILE A CA 1
ATOM 1630 C C . ILE A 1 209 ? -7.223 -15.461 -18.031 1 93.81 209 ILE A C 1
ATOM 1632 O O . ILE A 1 209 ? -6.188 -15.125 -18.609 1 93.81 209 ILE A O 1
ATOM 1636 N N . ILE A 1 210 ? -7.621 -16.734 -18.016 1 95.75 210 ILE A N 1
ATOM 1637 C CA . ILE A 1 210 ? -6.812 -17.828 -18.516 1 95.75 210 ILE A CA 1
ATOM 1638 C C . ILE A 1 210 ? -6.676 -17.719 -20.031 1 95.75 210 ILE A C 1
ATOM 1640 O O . ILE A 1 210 ? -5.594 -17.938 -20.594 1 95.75 210 ILE A O 1
ATOM 1644 N N . ALA A 1 211 ? -7.719 -17.297 -20.672 1 94.44 211 ALA A N 1
ATOM 1645 C CA . ALA A 1 211 ? -7.723 -17.172 -22.141 1 94.44 211 ALA A CA 1
ATOM 1646 C C . ALA A 1 211 ? -6.824 -16.031 -22.594 1 94.44 211 ALA A C 1
ATOM 1648 O O . ALA A 1 211 ? -6.176 -16.125 -23.641 1 94.44 211 ALA A O 1
ATOM 1649 N N . LEU A 1 212 ? -6.773 -14.969 -21.797 1 93.19 212 LEU A N 1
ATOM 1650 C CA . LEU A 1 212 ? -6.094 -13.75 -22.234 1 93.19 212 LEU A CA 1
ATOM 1651 C C . LEU A 1 212 ? -4.637 -13.75 -21.781 1 93.19 212 LEU A C 1
ATOM 1653 O O . LEU A 1 212 ? -3.793 -13.094 -22.406 1 93.19 212 LEU A O 1
ATOM 1657 N N . GLU A 1 213 ? -4.34 -14.43 -20.75 1 92.56 213 GLU A N 1
ATOM 1658 C CA . GLU A 1 213 ? -3.008 -14.359 -20.141 1 92.56 213 GLU A CA 1
ATOM 1659 C C . GLU A 1 213 ? -1.958 -14.977 -21.062 1 92.56 213 GLU A C 1
ATOM 1661 O O . GLU A 1 213 ? -2.047 -16.156 -21.406 1 92.56 213 GLU A O 1
ATOM 1666 N N . ASN A 1 214 ? -0.974 -14.203 -21.516 1 91.12 214 ASN A N 1
ATOM 1667 C CA . ASN A 1 214 ? 0.102 -14.641 -22.406 1 91.12 214 ASN A CA 1
ATOM 1668 C C . ASN A 1 214 ? 1.436 -14.008 -22.016 1 91.12 214 ASN A C 1
ATOM 1670 O O . ASN A 1 214 ? 2.301 -13.797 -22.875 1 91.12 214 ASN A O 1
ATOM 1674 N N . GLY A 1 215 ? 1.502 -13.586 -20.797 1 92.19 215 GLY A N 1
ATOM 1675 C CA . GLY A 1 215 ? 2.742 -13 -20.312 1 92.19 215 GLY A CA 1
ATOM 1676 C C . GLY A 1 215 ? 2.803 -11.492 -20.484 1 92.19 215 GLY A C 1
ATOM 1677 O O . GLY A 1 215 ? 3.85 -10.883 -20.25 1 92.19 215 GLY A O 1
ATOM 1678 N N . GLN A 1 216 ? 1.669 -10.891 -20.859 1 93.06 216 GLN A N 1
ATOM 1679 C CA . GLN A 1 216 ? 1.613 -9.438 -21.031 1 93.06 216 GLN A CA 1
ATOM 1680 C C . GLN A 1 216 ? 1.577 -8.72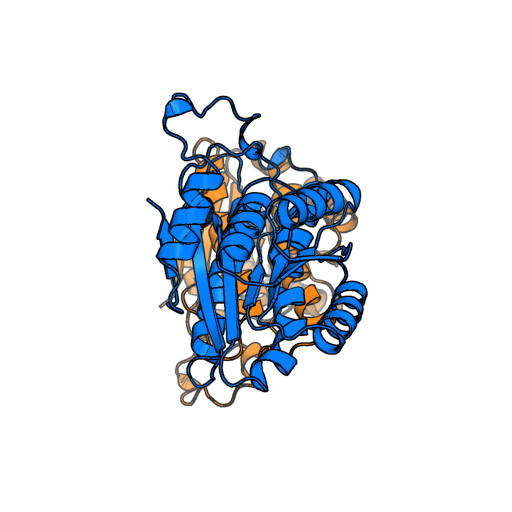7 -19.672 1 93.06 216 GLN A C 1
ATOM 1682 O O . GLN A 1 216 ? 1.162 -9.312 -18.672 1 93.06 216 GLN A O 1
ATOM 1687 N N . PRO A 1 217 ? 1.999 -7.461 -19.688 1 92.44 217 PRO A N 1
ATOM 1688 C CA . PRO A 1 217 ? 2.105 -6.742 -18.422 1 92.44 217 PRO A CA 1
ATOM 1689 C C . PRO A 1 217 ? 0.746 -6.496 -17.766 1 92.44 217 PRO A C 1
ATOM 1691 O O . PRO A 1 217 ? 0.66 -6.355 -16.547 1 92.44 217 PRO A O 1
ATOM 1694 N N . GLU A 1 218 ? -0.307 -6.363 -18.625 1 91.69 218 GLU A N 1
ATOM 1695 C CA . GLU A 1 218 ? -1.605 -6.031 -18.047 1 91.69 218 GLU A CA 1
ATOM 1696 C C . GLU A 1 218 ? -2.738 -6.723 -18.797 1 91.69 218 GLU A C 1
ATOM 1698 O O . GLU A 1 218 ? -2.627 -6.965 -20 1 91.69 218 GLU A O 1
ATOM 1703 N N . ILE A 1 219 ? -3.758 -7.121 -18.031 1 87.56 219 ILE A N 1
ATOM 1704 C CA . ILE A 1 219 ? -5.051 -7.555 -18.547 1 87.56 219 ILE A CA 1
ATOM 1705 C C . ILE A 1 219 ? -6.164 -6.73 -17.922 1 87.56 219 ILE A C 1
ATOM 1707 O O . ILE A 1 219 ? -6.254 -6.637 -16.688 1 87.56 219 ILE A O 1
ATOM 1711 N N . ILE A 1 220 ? -6.953 -6.07 -18.672 1 84.88 220 ILE A N 1
ATOM 1712 C CA . ILE A 1 220 ? -8.094 -5.305 -18.172 1 84.88 220 ILE A CA 1
ATOM 1713 C C . ILE A 1 220 ? -9.391 -5.984 -18.594 1 84.88 220 ILE A C 1
ATOM 1715 O O . ILE A 1 220 ? -9.672 -6.105 -19.781 1 84.88 220 ILE A O 1
ATOM 1719 N N . LEU A 1 221 ? -10.055 -6.496 -17.594 1 78.5 221 LEU A N 1
ATOM 1720 C CA . LEU A 1 221 ? -11.32 -7.152 -17.891 1 78.5 221 LEU A CA 1
ATOM 1721 C C . LEU A 1 221 ? -12.484 -6.172 -17.797 1 78.5 221 LEU A C 1
ATOM 1723 O O . LEU A 1 221 ? -12.555 -5.387 -16.844 1 78.5 221 LEU A O 1
ATOM 1727 N N . SER A 1 222 ? -13.109 -5.621 -18.844 1 60.34 222 SER A N 1
ATOM 1728 C CA . SER A 1 222 ? -14.234 -4.703 -18.969 1 60.34 222 SER A CA 1
ATOM 1729 C C . SER A 1 222 ? -15.555 -5.41 -18.688 1 60.34 222 SER A C 1
ATOM 1731 O O . SER A 1 222 ? -15.68 -6.617 -18.906 1 60.34 222 SER A O 1
ATOM 1733 N N . MET B 1 1 ? -4.242 30.641 17.359 1 87.56 1 MET B N 1
ATOM 1734 C CA . MET B 1 1 ? -3.34 30.469 16.219 1 87.56 1 MET B CA 1
ATOM 1735 C C . MET B 1 1 ? -3.549 29.094 15.578 1 87.56 1 MET B C 1
ATOM 1737 O O . MET B 1 1 ? -3.783 28.109 16.266 1 87.56 1 MET B O 1
ATOM 1741 N N . GLU B 1 2 ? -3.602 29.078 14.25 1 97 2 GLU B N 1
ATOM 1742 C CA . GLU B 1 2 ? -3.797 27.812 13.555 1 97 2 GLU B CA 1
ATOM 1743 C C . GLU B 1 2 ? -2.525 26.969 13.578 1 97 2 GLU B C 1
ATOM 1745 O O . GLU B 1 2 ? -1.42 27.5 13.461 1 97 2 GLU B O 1
ATOM 1750 N N . SER B 1 3 ? -2.68 25.719 13.766 1 98.69 3 SER B N 1
ATOM 1751 C CA . SER B 1 3 ? -1.529 24.828 13.852 1 98.69 3 SER B CA 1
ATOM 1752 C C . SER B 1 3 ? -1.519 23.828 12.688 1 98.69 3 SER B C 1
ATOM 1754 O O . SER B 1 3 ? -2.576 23.406 12.219 1 98.69 3 SER B O 1
ATOM 1756 N N . ILE B 1 4 ? -0.313 23.5 12.281 1 98.75 4 ILE B N 1
ATOM 1757 C CA . ILE B 1 4 ? -0.083 22.5 11.25 1 98.75 4 ILE B CA 1
ATOM 1758 C C . ILE B 1 4 ? 0.743 21.344 11.82 1 98.75 4 ILE B C 1
ATOM 1760 O O . ILE B 1 4 ? 1.804 21.562 12.406 1 98.75 4 ILE B O 1
ATOM 1764 N N . VAL B 1 5 ? 0.241 20.172 11.719 1 98.88 5 VAL B N 1
ATOM 1765 C CA . VAL B 1 5 ? 0.989 18.984 12.117 1 98.88 5 VAL B CA 1
ATOM 1766 C C . VAL B 1 5 ? 1.774 18.438 10.922 1 98.88 5 VAL B C 1
ATOM 1768 O O . VAL B 1 5 ? 1.217 18.25 9.836 1 98.88 5 VAL B O 1
ATOM 1771 N N . ILE B 1 6 ? 3.037 18.203 11.094 1 98.81 6 ILE B N 1
ATOM 1772 C CA . ILE B 1 6 ? 3.889 17.656 10.039 1 98.81 6 ILE B CA 1
ATOM 1773 C C . ILE B 1 6 ? 4.586 16.406 10.539 1 98.81 6 ILE B C 1
ATOM 1775 O O . ILE B 1 6 ? 5.305 16.438 11.539 1 98.81 6 ILE B O 1
ATOM 1779 N N . THR B 1 7 ? 4.332 15.273 9.883 1 98.56 7 THR B N 1
ATOM 1780 C CA . THR B 1 7 ? 5.059 14.055 10.203 1 98.56 7 THR B CA 1
ATOM 1781 C C . THR B 1 7 ? 6.391 14.008 9.461 1 98.56 7 THR B C 1
ATOM 1783 O O . THR B 1 7 ? 6.5 14.5 8.336 1 98.56 7 THR B O 1
ATOM 1786 N N . GLY B 1 8 ? 7.395 13.32 10.086 1 96.88 8 GLY B N 1
ATOM 1787 C CA . GLY B 1 8 ? 8.727 13.352 9.492 1 96.88 8 GLY B CA 1
ATOM 1788 C C . GLY B 1 8 ? 9.32 14.742 9.43 1 96.88 8 GLY B C 1
ATOM 1789 O O . GLY B 1 8 ? 9.922 15.117 8.422 1 96.88 8 GLY B O 1
ATOM 1790 N N . ALA B 1 9 ? 9.156 15.508 10.438 1 96.75 9 ALA B N 1
ATOM 1791 C CA . ALA B 1 9 ? 9.438 16.938 10.414 1 96.75 9 ALA B CA 1
ATOM 1792 C C . ALA B 1 9 ? 10.883 17.219 10.82 1 96.75 9 ALA B C 1
ATOM 1794 O O . ALA B 1 9 ? 11.312 18.375 10.844 1 96.75 9 ALA B O 1
ATOM 1795 N N . GLY B 1 10 ? 11.641 16.203 11.078 1 93.19 10 GLY B N 1
ATOM 1796 C CA . GLY B 1 10 ? 12.977 16.406 11.625 1 93.19 10 GLY B CA 1
ATOM 1797 C C . GLY B 1 10 ? 14.023 16.656 10.562 1 93.19 10 GLY B C 1
ATOM 1798 O O . GLY B 1 10 ? 15.109 17.172 10.859 1 93.19 10 GLY B O 1
ATOM 1799 N N . THR B 1 11 ? 13.781 16.234 9.383 1 88.88 11 THR B N 1
ATOM 1800 C CA . THR B 1 11 ? 14.773 16.375 8.328 1 88.88 11 THR B CA 1
ATOM 1801 C C . THR B 1 11 ? 14.102 16.578 6.973 1 88.88 11 THR B C 1
ATOM 1803 O O . THR B 1 11 ? 12.875 16.484 6.863 1 88.88 11 THR B O 1
ATOM 1806 N N . GLY B 1 12 ? 14.891 17.047 6.023 1 90.81 12 GLY B N 1
ATOM 1807 C CA . GLY B 1 12 ? 14.477 17.047 4.633 1 90.81 12 GLY B CA 1
ATOM 1808 C C . GLY B 1 12 ? 13.32 17.984 4.348 1 90.81 12 GLY B C 1
ATOM 1809 O O . GLY B 1 12 ? 13.328 19.141 4.766 1 90.81 12 GLY B O 1
ATOM 1810 N N . LEU B 1 13 ? 12.438 17.484 3.568 1 91.69 13 LEU B N 1
ATOM 1811 C CA . LEU B 1 13 ? 11.289 18.281 3.148 1 91.69 13 LEU B CA 1
ATOM 1812 C C . LEU B 1 13 ? 10.422 18.656 4.348 1 91.69 13 LEU B C 1
ATOM 1814 O O . LEU B 1 13 ? 9.914 19.781 4.422 1 91.69 13 LEU B O 1
ATOM 1818 N N . GLY B 1 14 ? 10.289 17.719 5.332 1 96 14 GLY B N 1
ATOM 1819 C CA . GLY B 1 14 ? 9.5 18 6.52 1 96 14 GLY B CA 1
ATOM 1820 C C . GLY B 1 14 ? 10.016 19.172 7.32 1 96 14 GLY B C 1
ATOM 1821 O O . GLY B 1 14 ? 9.234 20.016 7.789 1 96 14 GLY B O 1
ATOM 1822 N N . LYS B 1 15 ? 11.281 19.188 7.438 1 96.12 15 LYS B N 1
ATOM 1823 C CA . LYS B 1 15 ? 11.914 20.312 8.133 1 96.12 15 LYS B CA 1
ATOM 1824 C C . LYS B 1 15 ? 11.664 21.625 7.395 1 96.12 15 LYS B C 1
ATOM 1826 O O . LYS B 1 15 ? 11.273 22.625 8.008 1 96.12 15 LYS B O 1
ATOM 1831 N N . GLU B 1 16 ? 11.836 21.625 6.078 1 95.44 16 GLU B N 1
ATOM 1832 C CA . GLU B 1 16 ? 11.688 22.844 5.285 1 95.44 16 GLU B CA 1
ATOM 1833 C C . GLU B 1 16 ? 10.242 23.328 5.281 1 95.44 16 GLU B C 1
ATOM 1835 O O . GLU B 1 16 ? 9.984 24.531 5.348 1 95.44 16 GLU B O 1
ATOM 1840 N N . LEU B 1 17 ? 9.328 22.391 5.203 1 97.12 17 LEU B N 1
ATOM 1841 C CA . LEU B 1 17 ? 7.918 22.75 5.305 1 97.12 17 LEU B CA 1
ATOM 1842 C C . LEU B 1 17 ? 7.617 23.406 6.652 1 97.12 17 LEU B C 1
ATOM 1844 O O . LEU B 1 17 ? 6.922 24.422 6.719 1 97.12 17 LEU B O 1
ATOM 1848 N N . ALA B 1 18 ? 8.172 22.812 7.707 1 98.44 18 ALA B N 1
ATOM 1849 C CA . ALA B 1 18 ? 7.961 23.328 9.055 1 98.44 18 ALA B CA 1
ATOM 1850 C C . ALA B 1 18 ? 8.469 24.766 9.18 1 98.44 18 ALA B C 1
ATOM 1852 O O . ALA B 1 18 ? 7.746 25.641 9.672 1 98.44 18 ALA B O 1
ATOM 1853 N N . LEU B 1 19 ? 9.617 25.016 8.719 1 98 19 LEU B N 1
ATOM 1854 C CA . LEU B 1 19 ? 10.234 26.328 8.797 1 98 19 LEU B CA 1
ATOM 1855 C C . LEU B 1 19 ? 9.422 27.359 8.031 1 98 19 LEU B C 1
ATOM 1857 O O . LEU B 1 19 ? 9.141 28.453 8.547 1 98 19 LEU B O 1
ATOM 1861 N N . GLN B 1 20 ? 9.008 27.047 6.883 1 97.81 20 GLN B N 1
ATOM 1862 C CA . GLN B 1 20 ? 8.328 28 6.012 1 97.81 20 GLN B CA 1
ATOM 1863 C C . GLN B 1 20 ? 6.906 28.266 6.496 1 97.81 20 GLN B C 1
ATOM 1865 O O . GLN B 1 20 ? 6.445 29.406 6.477 1 97.81 20 GLN B O 1
ATOM 1870 N N . TYR B 1 21 ? 6.219 27.219 6.949 1 98.12 21 TYR B N 1
ATOM 1871 C CA . TYR B 1 21 ? 4.891 27.438 7.512 1 98.12 21 TYR B CA 1
ATOM 1872 C C . TYR B 1 21 ? 4.961 28.297 8.766 1 98.12 21 TYR B C 1
ATOM 1874 O O . TYR B 1 21 ? 4.086 29.141 9 1 98.12 21 TYR B O 1
ATOM 1882 N N . ALA B 1 22 ? 5.996 28.094 9.57 1 98.31 22 ALA B N 1
ATOM 1883 C CA . ALA B 1 22 ? 6.188 28.922 10.758 1 98.31 22 ALA B CA 1
ATOM 1884 C C . ALA B 1 22 ? 6.391 30.391 10.375 1 98.31 22 ALA B C 1
ATOM 1886 O O . ALA B 1 22 ? 5.836 31.281 11.016 1 98.31 22 ALA B O 1
ATOM 1887 N N . GLN B 1 23 ? 7.109 30.578 9.344 1 97.06 23 GLN B N 1
ATOM 1888 C CA . GLN B 1 23 ? 7.363 31.938 8.859 1 97.06 23 GLN B CA 1
ATOM 1889 C C . GLN B 1 23 ? 6.074 32.594 8.359 1 97.06 23 GLN B C 1
ATOM 1891 O O . GLN B 1 23 ? 5.949 33.812 8.383 1 97.06 23 GLN B O 1
ATOM 1896 N N . ASN B 1 24 ? 5.168 31.797 7.949 1 97 24 ASN B N 1
ATOM 1897 C CA . ASN B 1 24 ? 3.881 32.281 7.465 1 97 24 ASN B CA 1
ATOM 1898 C C . ASN B 1 24 ? 2.887 32.469 8.602 1 97 24 ASN B C 1
ATOM 1900 O O . ASN B 1 24 ? 1.704 32.719 8.367 1 97 24 ASN B O 1
ATOM 1904 N N . GLY B 1 25 ? 3.281 32.25 9.836 1 97.19 25 GLY B N 1
ATOM 1905 C CA . GLY B 1 25 ? 2.475 32.594 10.992 1 97.19 25 GLY B CA 1
ATOM 1906 C C . GLY B 1 25 ? 1.777 31.422 11.633 1 97.19 25 GLY B C 1
ATOM 1907 O O . GLY B 1 25 ? 1.002 31.594 12.578 1 97.19 25 GLY B O 1
ATOM 1908 N N . TYR B 1 26 ? 2.02 30.25 11.195 1 98.25 26 TYR B N 1
ATOM 1909 C CA . TYR B 1 26 ? 1.392 29.062 11.781 1 98.25 26 TYR B CA 1
ATOM 1910 C C . TYR B 1 26 ? 2.193 28.547 12.969 1 98.25 26 TYR B C 1
ATOM 1912 O O . TYR B 1 26 ? 3.414 28.719 13.023 1 98.25 26 TYR B O 1
ATOM 1920 N N . SER B 1 27 ? 1.516 27.984 13.922 1 98.62 27 SER B N 1
ATOM 1921 C CA . SER B 1 27 ? 2.166 27.141 14.914 1 98.62 27 SER B CA 1
ATOM 1922 C C . SER B 1 27 ? 2.438 25.75 14.367 1 98.62 27 SER B C 1
ATOM 1924 O O . SER B 1 27 ? 1.562 25.141 13.758 1 98.62 27 SER B O 1
ATOM 1926 N N . ILE B 1 28 ? 3.645 25.266 14.609 1 98.81 28 ILE B N 1
ATOM 1927 C CA . ILE B 1 28 ? 4.016 24.016 13.961 1 98.81 28 ILE B CA 1
ATOM 1928 C C . ILE B 1 28 ? 4.105 22.891 14.992 1 98.81 28 ILE B C 1
ATOM 1930 O O . ILE B 1 28 ? 4.762 23.047 16.031 1 98.81 28 ILE B O 1
ATOM 1934 N N . ILE B 1 29 ? 3.406 21.797 14.727 1 98.88 29 ILE B N 1
ATOM 1935 C CA . ILE B 1 29 ? 3.529 20.578 15.508 1 98.88 29 ILE B CA 1
ATOM 1936 C C . ILE B 1 29 ? 4.434 19.594 14.781 1 98.88 29 ILE B C 1
ATOM 1938 O O . ILE B 1 29 ? 4.059 19.047 13.734 1 98.88 29 ILE B O 1
ATOM 1942 N N . LEU B 1 30 ? 5.625 19.375 15.352 1 98.75 30 LEU B N 1
ATOM 1943 C CA . LEU B 1 30 ? 6.645 18.516 14.758 1 98.75 30 LEU B CA 1
ATOM 1944 C C . LEU B 1 30 ? 6.523 17.094 15.289 1 98.75 30 LEU B C 1
ATOM 1946 O O . LEU B 1 30 ? 6.582 16.875 16.5 1 98.75 30 LEU B O 1
ATOM 1950 N N . THR B 1 31 ? 6.367 16.141 14.344 1 98.38 31 THR B N 1
ATOM 1951 C CA . THR B 1 31 ? 6.281 14.75 14.773 1 98.38 31 THR B CA 1
ATOM 1952 C C . THR B 1 31 ? 7.277 13.883 14 1 98.38 31 THR B C 1
ATOM 1954 O O . THR B 1 31 ? 7.504 14.102 12.8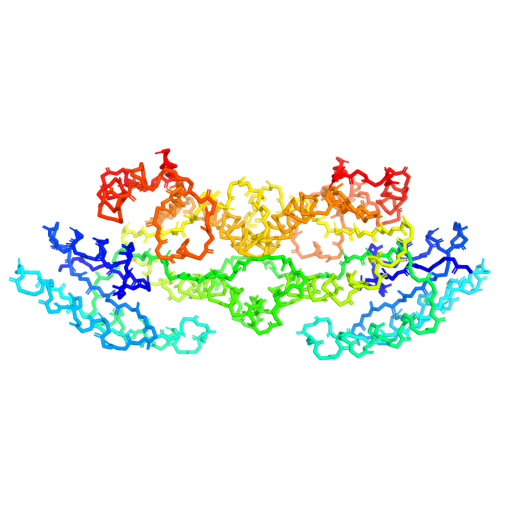12 1 98.38 31 THR B O 1
ATOM 1957 N N . ALA B 1 32 ? 7.988 12.992 14.656 1 97.31 32 ALA B N 1
ATOM 1958 C CA . ALA B 1 32 ? 8.875 11.945 14.148 1 97.31 32 ALA B CA 1
ATOM 1959 C C . ALA B 1 32 ? 9.266 10.969 15.25 1 97.31 32 ALA B C 1
ATOM 1961 O O . ALA B 1 32 ? 8.977 11.211 16.422 1 97.31 32 ALA B O 1
ATOM 1962 N N . ARG B 1 33 ? 9.969 9.984 14.844 1 94.88 33 ARG B N 1
ATOM 1963 C CA . ARG B 1 33 ? 10.328 8.953 15.805 1 94.88 33 ARG B CA 1
ATOM 1964 C C . ARG B 1 33 ? 11.422 9.438 16.75 1 94.88 33 ARG B C 1
ATOM 1966 O O . ARG B 1 33 ? 11.367 9.18 17.953 1 94.88 33 ARG B O 1
ATOM 1973 N N . ARG B 1 34 ? 12.422 10.156 16.203 1 92.75 34 ARG B N 1
ATOM 1974 C CA . ARG B 1 34 ? 13.547 10.633 17 1 92.75 34 ARG B CA 1
ATOM 1975 C C . ARG B 1 34 ? 13.305 12.055 17.5 1 92.75 34 ARG B C 1
ATOM 1977 O O . ARG B 1 34 ? 13.008 12.953 16.719 1 92.75 34 ARG B O 1
ATOM 1984 N N . ILE B 1 35 ? 13.594 12.25 18.75 1 95.81 35 ILE B N 1
ATOM 1985 C CA . ILE B 1 35 ? 13.242 13.523 19.359 1 95.81 35 ILE B CA 1
ATOM 1986 C C . ILE B 1 35 ? 14.32 14.562 19.047 1 95.81 35 ILE B C 1
ATOM 1988 O O . ILE B 1 35 ? 14.016 15.742 18.875 1 95.81 35 ILE B O 1
ATOM 1992 N N . GLN B 1 36 ? 15.547 14.195 18.906 1 96.38 36 GLN B N 1
ATOM 1993 C CA . GLN B 1 36 ? 16.641 15.148 18.812 1 96.38 36 GLN B CA 1
ATOM 1994 C C . GLN B 1 36 ? 16.516 16.016 17.562 1 96.38 36 GLN B C 1
ATOM 1996 O O . GLN B 1 36 ? 16.578 17.234 17.641 1 96.38 36 GLN B O 1
ATOM 2001 N N . PRO B 1 37 ? 16.281 15.383 16.391 1 96.31 37 PRO B N 1
ATOM 2002 C CA . PRO B 1 37 ? 16.078 16.219 15.203 1 96.31 37 PRO B CA 1
ATOM 2003 C C . PRO B 1 37 ? 14.891 17.156 15.328 1 96.31 37 PRO B C 1
ATOM 2005 O O . PRO B 1 37 ? 14.914 18.281 14.797 1 96.31 37 PRO B O 1
ATOM 2008 N N . LEU B 1 38 ? 13.867 16.766 16.047 1 98.12 38 LEU B N 1
ATOM 2009 C CA . LEU B 1 38 ? 12.688 17.594 16.25 1 98.12 38 LEU B CA 1
ATOM 2010 C C . LEU B 1 38 ? 13.031 18.828 17.094 1 98.12 38 LEU B C 1
ATOM 2012 O O . LEU B 1 38 ? 12.586 19.938 16.797 1 98.12 38 LEU B O 1
ATOM 2016 N N . ILE B 1 39 ? 13.812 18.609 18.094 1 98.12 39 ILE B N 1
ATOM 2017 C CA . ILE B 1 39 ? 14.211 19.688 18.984 1 98.12 39 ILE B CA 1
ATOM 2018 C C . ILE B 1 39 ? 15.047 20.719 18.219 1 98.12 39 ILE B C 1
ATOM 2020 O O . ILE B 1 39 ? 14.883 21.922 18.406 1 98.12 39 ILE B O 1
ATOM 2024 N N . GLU B 1 40 ? 15.883 20.219 17.375 1 97.81 40 GLU B N 1
ATOM 2025 C CA . GLU B 1 40 ? 16.719 21.109 16.578 1 97.81 40 GLU B CA 1
ATOM 2026 C C . GLU B 1 40 ? 15.852 21.984 15.664 1 97.81 40 GLU B C 1
ATOM 2028 O O . GLU B 1 40 ? 16.078 23.203 15.555 1 97.81 40 GLU B O 1
ATOM 2033 N N . VAL B 1 41 ? 14.875 21.375 15.016 1 98.25 41 VAL B N 1
ATOM 2034 C CA . VAL B 1 41 ? 13.977 22.125 14.141 1 98.25 41 VAL B CA 1
ATOM 2035 C C . VAL B 1 41 ? 13.148 23.109 14.961 1 98.25 41 VAL B C 1
ATOM 2037 O O . VAL B 1 41 ? 12.953 24.266 14.555 1 98.25 41 VAL B O 1
ATOM 2040 N N . LYS B 1 42 ? 12.664 22.688 16.125 1 98.69 42 LYS B N 1
ATOM 2041 C CA . LYS B 1 42 ? 11.906 23.562 17.031 1 98.69 42 LYS B CA 1
ATOM 2042 C C . LYS B 1 42 ? 12.719 24.797 17.406 1 98.69 42 LYS B C 1
ATOM 2044 O O . LYS B 1 42 ? 12.219 25.922 17.344 1 98.69 42 LYS B O 1
ATOM 2049 N N . GLN B 1 43 ? 13.93 24.578 17.766 1 98.5 43 GLN B N 1
ATOM 2050 C CA . GLN B 1 43 ? 14.812 25.672 18.172 1 98.5 43 GLN B CA 1
ATOM 2051 C C . GLN B 1 43 ? 15.047 26.641 17.016 1 98.5 43 GLN B C 1
ATOM 2053 O O . GLN B 1 43 ? 15.062 27.859 17.219 1 98.5 43 GLN B O 1
ATOM 2058 N N . GLU B 1 44 ? 15.242 26.094 15.867 1 98.12 44 GLU B N 1
ATOM 2059 C CA . GLU B 1 44 ? 15.43 26.938 14.688 1 98.12 44 GLU B CA 1
ATOM 2060 C C . GLU B 1 44 ? 14.203 27.797 14.422 1 98.12 44 GLU B C 1
ATOM 2062 O O . GLU B 1 44 ? 14.32 29 14.164 1 98.12 44 GLU B O 1
ATOM 2067 N N . ILE B 1 45 ? 13.031 27.234 14.516 1 98.56 45 ILE B N 1
ATOM 2068 C CA . ILE B 1 45 ? 11.773 27.938 14.305 1 98.56 45 ILE B CA 1
ATOM 2069 C C . ILE B 1 45 ? 11.633 29.047 15.344 1 98.56 45 ILE B C 1
ATOM 2071 O O . ILE B 1 45 ? 11.312 30.188 15.008 1 98.56 45 ILE B O 1
ATOM 2075 N N . GLU B 1 46 ? 11.938 28.719 16.547 1 98.38 46 GLU B N 1
ATOM 2076 C CA . GLU B 1 46 ? 11.781 29.672 17.641 1 98.38 46 GLU B CA 1
ATOM 2077 C C . GLU B 1 46 ? 12.805 30.797 17.547 1 98.38 46 GLU B C 1
ATOM 2079 O O . GLU B 1 46 ? 12.508 31.953 17.875 1 98.38 46 GLU B O 1
ATOM 2084 N N . SER B 1 47 ? 13.992 30.453 17.109 1 98.06 47 SER B N 1
ATOM 2085 C CA . SER B 1 47 ? 15.023 31.469 16.938 1 98.06 47 SER B CA 1
ATOM 2086 C C . SER B 1 47 ? 14.633 32.469 15.859 1 98.06 47 SER B C 1
ATOM 2088 O O . SER B 1 47 ? 15.117 33.625 15.859 1 98.06 47 SER B O 1
ATOM 2090 N N . LEU B 1 48 ? 13.773 32.094 14.977 1 97.12 48 LEU B N 1
ATOM 2091 C CA . LEU B 1 48 ? 13.32 32.969 13.891 1 97.12 48 LEU B CA 1
ATOM 2092 C C . LEU B 1 48 ? 12.016 33.656 14.266 1 97.12 48 LEU B C 1
ATOM 2094 O O . LEU B 1 48 ? 11.398 34.312 13.422 1 97.12 48 LEU B O 1
ATOM 2098 N N . GLY B 1 49 ? 11.508 33.438 15.484 1 97.44 49 GLY B N 1
ATOM 2099 C CA . GLY B 1 49 ? 10.344 34.125 16 1 97.44 49 GLY B CA 1
ATOM 2100 C C . GLY B 1 49 ? 9.062 33.344 15.875 1 97.44 49 GLY B C 1
ATOM 2101 O O . GLY B 1 49 ? 7.973 33.844 16.141 1 97.44 49 GLY B O 1
ATOM 2102 N N . GLY B 1 50 ? 9.211 32.094 15.383 1 97.94 50 GLY B N 1
ATOM 2103 C CA . GLY B 1 50 ? 8.039 31.25 15.242 1 97.94 50 GLY B CA 1
ATOM 2104 C C . GLY B 1 50 ? 7.75 30.422 16.484 1 97.94 50 GLY B C 1
ATOM 2105 O O . GLY B 1 50 ? 8.383 30.609 17.516 1 97.94 50 GLY B O 1
ATOM 2106 N N . GLU B 1 51 ? 6.711 29.547 16.359 1 98.31 51 GLU B N 1
ATOM 2107 C CA . GLU B 1 51 ? 6.301 28.656 17.438 1 98.31 51 GLU B CA 1
ATOM 2108 C C . GLU B 1 51 ? 6.215 27.203 16.953 1 98.31 51 GLU B C 1
ATOM 2110 O O . GLU B 1 51 ? 5.664 26.938 15.891 1 98.31 51 GLU B O 1
ATOM 2115 N N . ALA B 1 52 ? 6.805 26.344 17.766 1 98.69 52 ALA B N 1
ATOM 2116 C CA . ALA B 1 52 ? 6.766 24.938 17.406 1 98.69 52 ALA B CA 1
ATOM 2117 C C . ALA B 1 52 ? 6.723 24.047 18.641 1 98.69 52 ALA B C 1
ATOM 2119 O O . ALA B 1 52 ? 7.164 24.453 19.719 1 98.69 52 ALA B O 1
ATOM 2120 N N . PHE B 1 53 ? 6.148 22.922 18.5 1 98.62 53 PHE B N 1
ATOM 2121 C CA . PHE B 1 53 ? 6.055 21.891 19.531 1 98.62 53 PHE B CA 1
ATOM 2122 C C . PHE B 1 53 ? 6.473 20.531 18.984 1 98.62 53 PHE B C 1
ATOM 2124 O O . PHE B 1 53 ? 6.121 20.172 17.859 1 98.62 53 PHE B O 1
ATOM 2131 N N . ALA B 1 54 ? 7.277 19.812 19.797 1 98.5 54 ALA B N 1
ATOM 2132 C CA . ALA B 1 54 ? 7.773 18.5 19.375 1 98.5 54 ALA B CA 1
ATOM 2133 C C . ALA B 1 54 ? 7.008 17.375 20.062 1 98.5 54 ALA B C 1
ATOM 2135 O O . ALA B 1 54 ? 6.879 17.359 21.281 1 98.5 54 ALA B O 1
ATOM 2136 N N . TYR B 1 55 ? 6.438 16.484 19.281 1 98.19 55 TYR B N 1
ATOM 2137 C CA . TYR B 1 55 ? 5.762 15.273 19.75 1 98.19 55 TYR B CA 1
ATOM 2138 C C . TYR B 1 55 ? 6.379 14.023 19.141 1 98.19 55 TYR B C 1
ATOM 2140 O O . TYR B 1 55 ? 6.039 13.641 18.016 1 98.19 55 TYR B O 1
ATOM 2148 N N . PRO B 1 56 ? 7.352 13.359 19.875 1 97.62 56 PRO B N 1
ATOM 2149 C CA . PRO B 1 56 ? 7.855 12.094 19.344 1 97.62 56 PRO B CA 1
ATOM 2150 C C . PRO B 1 56 ? 6.75 11.062 19.125 1 97.62 56 PRO B C 1
ATOM 2152 O O . PRO B 1 56 ? 5.895 10.883 20 1 97.62 56 PRO B O 1
ATOM 2155 N N . LEU B 1 57 ? 6.746 10.43 17.953 1 98.06 57 LEU B N 1
ATOM 2156 C CA . LEU B 1 57 ? 5.648 9.531 17.594 1 98.06 57 LEU B CA 1
ATOM 2157 C C . LEU B 1 57 ? 6.098 8.516 16.547 1 98.06 57 LEU B C 1
ATOM 2159 O O . LEU B 1 57 ? 6.707 8.883 15.547 1 98.06 57 LEU B O 1
ATOM 2163 N N . ASP B 1 58 ? 5.891 7.277 16.859 1 98 58 ASP B N 1
ATOM 2164 C CA . ASP B 1 58 ? 5.984 6.242 15.836 1 98 58 ASP B CA 1
ATOM 2165 C C . ASP B 1 58 ? 4.641 6.02 15.148 1 98 58 ASP B C 1
ATOM 2167 O O . ASP B 1 58 ? 3.758 5.359 15.695 1 98 58 ASP B O 1
ATOM 2171 N N . ILE B 1 59 ? 4.562 6.547 13.93 1 98.12 59 ILE B N 1
ATOM 2172 C CA . ILE B 1 59 ? 3.266 6.598 13.258 1 98.12 59 ILE B CA 1
ATOM 2173 C C . ILE B 1 59 ? 2.848 5.191 12.836 1 98.12 59 ILE B C 1
ATOM 2175 O O . ILE B 1 59 ? 1.72 4.984 12.383 1 98.12 59 ILE B O 1
ATOM 2179 N N . ARG B 1 60 ? 3.736 4.156 13.016 1 96.88 60 ARG B N 1
ATOM 2180 C CA . ARG B 1 60 ? 3.426 2.773 12.664 1 96.88 60 ARG B CA 1
ATOM 2181 C C . ARG B 1 60 ? 2.547 2.123 13.727 1 96.88 60 ARG B C 1
ATOM 2183 O O . ARG B 1 60 ? 1.956 1.067 13.484 1 96.88 60 ARG B O 1
ATOM 2190 N N . CYS B 1 61 ? 2.453 2.734 14.844 1 97.19 61 CYS B N 1
ATOM 2191 C CA . CYS B 1 61 ? 1.681 2.215 15.969 1 97.19 61 CYS B CA 1
ATOM 2192 C C . CYS B 1 61 ? 0.396 3.012 16.156 1 97.19 61 CYS B C 1
ATOM 2194 O O . CYS B 1 61 ? 0.423 4.117 16.703 1 97.19 61 CYS B O 1
ATOM 2196 N N . TYR B 1 62 ? -0.701 2.412 15.859 1 96.31 62 TYR B N 1
ATOM 2197 C CA . TYR B 1 62 ? -1.956 3.154 15.859 1 96.31 62 TYR B CA 1
ATOM 2198 C C . TYR B 1 62 ? -2.307 3.641 17.266 1 96.31 62 TYR B C 1
ATOM 2200 O O . TYR B 1 62 ? -2.836 4.742 17.422 1 96.31 62 TYR B O 1
ATOM 2208 N N . GLU B 1 63 ? -2.09 2.807 18.234 1 96.88 63 GLU B N 1
ATOM 2209 C CA . GLU B 1 63 ? -2.426 3.203 19.609 1 96.88 63 GLU B CA 1
ATOM 2210 C C . GLU B 1 63 ? -1.658 4.453 20.016 1 96.88 63 GLU B C 1
ATOM 2212 O O . GLU B 1 63 ? -2.221 5.352 20.656 1 96.88 63 GLU B O 1
ATOM 2217 N N . GLU B 1 64 ? -0.414 4.504 19.688 1 97.81 64 GLU B N 1
ATOM 2218 C CA . GLU B 1 64 ? 0.396 5.688 19.969 1 97.81 64 GLU B CA 1
ATOM 2219 C C . GLU B 1 64 ? -0.11 6.895 19.188 1 97.81 64 GLU B C 1
ATOM 2221 O O . GLU B 1 64 ? -0.184 8 19.719 1 97.81 64 GLU B O 1
ATOM 2226 N N . VAL B 1 65 ? -0.451 6.668 17.922 1 98.5 65 VAL B N 1
ATOM 2227 C CA . VAL B 1 65 ? -0.977 7.727 17.062 1 98.5 65 VAL B CA 1
ATOM 2228 C C . VAL B 1 65 ? -2.25 8.305 17.672 1 98.5 65 VAL B C 1
ATOM 2230 O O . VAL B 1 65 ? -2.369 9.516 17.844 1 98.5 65 VAL B O 1
ATOM 2233 N N . TYR B 1 66 ? -3.104 7.434 18.062 1 97.75 66 TYR B N 1
ATOM 2234 C CA . TYR B 1 66 ? -4.391 7.844 18.609 1 97.75 66 TYR B CA 1
ATOM 2235 C C . TYR B 1 66 ? -4.203 8.672 19.875 1 97.75 66 TYR B C 1
ATOM 2237 O O . TYR B 1 66 ? -4.781 9.75 20.016 1 97.75 66 TYR B O 1
ATOM 2245 N N . ARG B 1 67 ? -3.412 8.234 20.75 1 98 67 ARG B N 1
ATOM 2246 C CA . ARG B 1 67 ? -3.174 8.922 22.016 1 98 67 ARG B CA 1
ATOM 2247 C C . ARG B 1 67 ? -2.52 10.281 21.781 1 98 67 ARG B C 1
ATOM 2249 O O . ARG B 1 67 ? -2.932 11.281 22.375 1 98 67 ARG B O 1
ATOM 2256 N N . THR B 1 68 ? -1.511 10.289 20.969 1 98.5 68 THR B N 1
ATOM 2257 C CA . THR B 1 68 ? -0.769 11.516 20.703 1 98.5 68 THR B CA 1
ATOM 2258 C C . THR B 1 68 ? -1.656 12.547 20 1 98.5 68 THR B C 1
ATOM 2260 O O . THR B 1 68 ? -1.645 13.727 20.359 1 98.5 68 THR B O 1
ATOM 2263 N N . VAL B 1 69 ? -2.451 12.133 19.031 1 98.56 69 VAL B N 1
ATOM 2264 C CA . VAL B 1 69 ? -3.346 13.031 18.312 1 98.56 69 VAL B CA 1
ATOM 2265 C C . VAL B 1 69 ? -4.375 13.625 19.266 1 98.56 69 VAL B C 1
ATOM 2267 O O . VAL B 1 69 ? -4.668 14.82 19.219 1 98.56 69 VAL B O 1
ATOM 2270 N N . ASN B 1 70 ? -4.863 12.82 20.156 1 98.12 70 ASN B N 1
ATOM 2271 C CA . ASN B 1 70 ? -5.816 13.32 21.141 1 98.12 70 ASN B CA 1
ATOM 2272 C C . ASN B 1 70 ? -5.188 14.391 22.031 1 98.12 70 ASN B C 1
ATOM 2274 O O . ASN B 1 70 ? -5.832 15.391 22.359 1 98.12 70 ASN B O 1
ATOM 2278 N N . SER B 1 71 ? -3.992 14.172 22.438 1 98.31 71 SER B N 1
ATOM 2279 C CA . SER B 1 71 ? -3.279 15.172 23.219 1 98.31 71 SER B CA 1
ATOM 2280 C C . SER B 1 71 ? -3.066 16.453 22.422 1 98.31 71 SER B C 1
ATOM 2282 O O . SER B 1 71 ? -3.264 17.562 22.938 1 98.31 71 SER B O 1
ATOM 2284 N N . ILE B 1 72 ? -2.701 16.328 21.188 1 98.56 72 ILE B N 1
ATOM 2285 C CA . ILE B 1 72 ? -2.408 17.469 20.312 1 98.56 72 ILE B CA 1
ATOM 2286 C C . ILE B 1 72 ? -3.664 18.328 20.141 1 98.56 72 ILE B C 1
ATOM 2288 O O . ILE B 1 72 ? -3.617 19.547 20.281 1 98.56 72 ILE B O 1
ATOM 2292 N N . ILE B 1 73 ? -4.801 17.703 19.875 1 97.94 73 ILE B N 1
ATOM 2293 C CA . ILE B 1 73 ? -6 18.453 19.531 1 97.94 73 ILE B CA 1
ATOM 2294 C C . ILE B 1 73 ? -6.602 19.078 20.797 1 97.94 73 ILE B C 1
ATOM 2296 O O . ILE B 1 73 ? -7.461 19.953 20.703 1 97.94 73 ILE B O 1
ATOM 2300 N N . GLN B 1 74 ? -6.191 18.562 21.953 1 97.5 74 GLN B N 1
ATOM 2301 C CA . GLN B 1 74 ? -6.613 19.188 23.203 1 97.5 74 GLN B CA 1
ATOM 2302 C C . GLN B 1 74 ? -5.867 20.5 23.453 1 97.5 74 GLN B C 1
ATOM 2304 O O . GLN B 1 74 ? -6.418 21.438 24.031 1 97.5 74 GLN B O 1
ATOM 2309 N N . ASP B 1 75 ? -4.684 20.578 22.938 1 97.62 75 ASP B N 1
ATOM 2310 C CA . ASP B 1 75 ? -3.814 21.688 23.297 1 97.62 75 ASP B CA 1
ATOM 2311 C C . ASP B 1 75 ? -3.664 22.672 22.141 1 97.62 75 ASP B C 1
ATOM 2313 O O . ASP B 1 75 ? -3.225 23.812 22.328 1 97.62 75 ASP B O 1
ATOM 2317 N N . HIS B 1 76 ? -3.934 22.234 20.969 1 98.31 76 HIS B N 1
ATOM 2318 C CA . HIS B 1 76 ? -3.65 23.047 19.797 1 98.31 76 HIS B CA 1
ATOM 2319 C C . HIS B 1 76 ? -4.84 23.078 18.844 1 98.31 76 HIS B C 1
ATOM 2321 O O . HIS B 1 76 ? -5.566 22.094 18.719 1 98.31 76 HIS B O 1
ATOM 2327 N N . HIS B 1 77 ? -5.074 24.172 18.203 1 98.38 77 HIS B N 1
ATOM 2328 C CA . HIS B 1 77 ? -6.059 24.297 17.125 1 98.38 77 HIS B CA 1
ATOM 2329 C C . HIS B 1 77 ? -5.469 23.891 15.781 1 98.38 77 HIS B C 1
ATOM 2331 O O . HIS B 1 77 ? -4.965 24.734 15.039 1 98.38 77 HIS B O 1
ATOM 2337 N N . VAL B 1 78 ? -5.613 22.625 15.453 1 98.69 78 VAL B N 1
ATOM 2338 C CA . VAL B 1 78 ? -4.977 22.062 14.266 1 98.69 78 VAL B CA 1
ATOM 2339 C C . VAL B 1 78 ? -5.922 22.188 13.07 1 98.69 78 VAL B C 1
ATOM 2341 O O . VAL B 1 78 ? -7.047 21.672 13.109 1 98.69 78 VAL B O 1
ATOM 2344 N N . THR B 1 79 ? -5.418 22.797 12.047 1 98.38 79 THR B N 1
ATOM 2345 C CA . THR B 1 79 ? -6.277 22.969 10.875 1 98.38 79 THR B CA 1
ATOM 2346 C C . THR B 1 79 ? -5.688 22.25 9.664 1 98.38 79 THR B C 1
ATOM 2348 O O . THR B 1 79 ? -6.324 22.172 8.609 1 98.38 79 THR B O 1
ATOM 2351 N N . CYS B 1 80 ? -4.453 21.688 9.797 1 98.62 80 CYS B N 1
ATOM 2352 C CA . CYS B 1 80 ? -3.803 21.031 8.664 1 98.62 80 CYS B CA 1
ATOM 2353 C C . CYS B 1 80 ? -2.908 19.891 9.133 1 98.62 80 CYS B C 1
ATOM 2355 O O . CYS B 1 80 ? -2.154 20.047 10.094 1 98.62 80 CYS B O 1
ATOM 2357 N N . LEU B 1 81 ? -3.098 18.781 8.508 1 98.75 81 LEU B N 1
ATOM 2358 C CA . LEU B 1 81 ? -2.209 17.641 8.664 1 98.75 81 LEU B CA 1
ATOM 2359 C C . LEU B 1 81 ? -1.37 17.422 7.406 1 98.75 81 LEU B C 1
ATOM 2361 O O . LEU B 1 81 ? -1.912 17.234 6.316 1 98.75 81 LEU B O 1
ATOM 2365 N N . VAL B 1 82 ? -0.045 17.5 7.535 1 98.56 82 VAL B N 1
ATOM 2366 C CA . VAL B 1 82 ? 0.877 17.188 6.449 1 98.56 82 VAL B CA 1
ATOM 2367 C C . VAL B 1 82 ? 1.513 15.82 6.699 1 98.56 82 VAL B C 1
ATOM 2369 O O . VAL B 1 82 ? 2.412 15.688 7.535 1 98.56 82 VAL B O 1
ATOM 2372 N N . ASN B 1 83 ? 1.02 14.859 5.984 1 98.31 83 ASN B N 1
ATOM 2373 C CA . ASN B 1 83 ? 1.655 13.547 5.977 1 98.31 83 ASN B CA 1
ATOM 2374 C C . ASN B 1 83 ? 2.893 13.531 5.082 1 98.31 83 ASN B C 1
ATOM 2376 O O . ASN B 1 83 ? 2.785 13.359 3.867 1 98.31 83 ASN B O 1
ATOM 2380 N N . ASN B 1 84 ? 4.012 13.578 5.73 1 96.12 84 ASN B N 1
ATOM 2381 C CA . ASN B 1 84 ? 5.277 13.703 5.016 1 96.12 84 ASN B CA 1
ATOM 2382 C C . ASN B 1 84 ? 6.223 12.555 5.348 1 96.12 84 ASN B C 1
ATOM 2384 O O . ASN B 1 84 ? 7.094 12.203 4.551 1 96.12 84 ASN B O 1
ATOM 2388 N N . ALA B 1 85 ? 6.016 11.969 6.547 1 94.62 85 ALA B N 1
ATOM 2389 C CA . ALA B 1 85 ? 6.895 10.883 6.973 1 94.62 85 ALA B CA 1
ATOM 2390 C C . ALA B 1 85 ? 6.934 9.766 5.934 1 94.62 85 ALA B C 1
ATOM 2392 O O . ALA B 1 85 ? 5.898 9.391 5.383 1 94.62 85 ALA B O 1
ATOM 2393 N N . GLY B 1 86 ? 8.102 9.281 5.629 1 91.38 86 GLY B N 1
ATOM 2394 C CA . GLY B 1 86 ? 8.312 8.188 4.691 1 91.38 86 GLY B CA 1
ATOM 2395 C C . GLY B 1 86 ? 9.75 7.707 4.641 1 91.38 86 GLY B C 1
ATOM 2396 O O . GLY B 1 86 ? 10.664 8.438 5.008 1 91.38 86 GLY B O 1
ATOM 2397 N N . ILE B 1 87 ? 9.883 6.496 4.293 1 89.25 87 ILE B N 1
ATOM 2398 C CA . ILE B 1 87 ? 11.211 5.914 4.121 1 89.25 87 ILE B CA 1
ATOM 2399 C C . ILE B 1 87 ? 11.266 5.117 2.822 1 89.25 87 ILE B C 1
ATOM 2401 O O . ILE B 1 87 ? 10.219 4.762 2.266 1 89.25 87 ILE B O 1
ATOM 2405 N N . GLY B 1 88 ? 12.438 4.977 2.338 1 87.81 88 GLY B N 1
ATOM 2406 C CA . GLY B 1 88 ? 12.648 4.188 1.136 1 87.81 88 GLY B CA 1
ATOM 2407 C C . GLY B 1 88 ? 13.914 3.35 1.182 1 87.81 88 GLY B C 1
ATOM 2408 O O . GLY B 1 88 ? 14.961 3.822 1.632 1 87.81 88 GLY B O 1
ATOM 2409 N N . TYR B 1 89 ? 13.773 2.096 0.881 1 86.19 89 TYR B N 1
ATOM 2410 C CA . TYR B 1 89 ? 14.883 1.188 0.598 1 86.19 89 TYR B CA 1
ATOM 2411 C C . TYR B 1 89 ? 14.938 0.846 -0.886 1 86.19 89 TYR B C 1
ATOM 2413 O O . TYR B 1 89 ? 13.938 0.443 -1.478 1 86.19 89 TYR B O 1
ATOM 2421 N N . PHE B 1 90 ? 16.109 1.032 -1.435 1 83.06 90 PHE B N 1
ATOM 2422 C CA . PHE B 1 90 ? 16.219 0.898 -2.883 1 83.06 90 PHE B CA 1
ATOM 2423 C C . PHE B 1 90 ? 17.203 -0.212 -3.25 1 83.06 90 PHE B C 1
ATOM 2425 O O . PHE B 1 90 ? 18.109 -0.526 -2.479 1 83.06 90 PHE B O 1
ATOM 2432 N N . GLY B 1 91 ? 17.016 -0.749 -4.461 1 85.19 91 GLY B N 1
ATOM 2433 C CA . GLY B 1 91 ? 17.766 -1.883 -4.977 1 85.19 91 GLY B CA 1
ATOM 2434 C C . GLY B 1 91 ? 16.875 -2.93 -5.637 1 85.19 91 GLY B C 1
ATOM 2435 O O . GLY B 1 91 ? 15.656 -2.779 -5.684 1 85.19 91 GLY B O 1
ATOM 2436 N N . PRO B 1 92 ? 17.594 -3.959 -6.164 1 88.12 92 PRO B N 1
ATOM 2437 C CA . PRO B 1 92 ? 16.797 -5.051 -6.711 1 88.12 92 PRO B CA 1
ATOM 2438 C C . PRO B 1 92 ? 15.797 -5.617 -5.699 1 88.12 92 PRO B C 1
ATOM 2440 O O . PRO B 1 92 ? 16.109 -5.699 -4.508 1 88.12 92 PRO B O 1
ATOM 2443 N N . PHE B 1 93 ? 14.602 -5.977 -6.207 1 92.44 93 PHE B N 1
ATOM 2444 C CA . PHE B 1 93 ? 13.555 -6.492 -5.332 1 92.44 93 PHE B CA 1
ATOM 2445 C C . PHE B 1 93 ? 14.07 -7.66 -4.5 1 92.44 93 PHE B C 1
ATOM 2447 O O . PHE B 1 93 ? 13.766 -7.77 -3.312 1 92.44 93 PHE B O 1
ATOM 2454 N N . SER B 1 94 ? 14.891 -8.453 -5.102 1 88.88 94 SER B N 1
ATOM 2455 C CA . SER B 1 94 ? 15.422 -9.648 -4.453 1 88.88 94 SER B CA 1
ATOM 2456 C C . SER B 1 94 ? 16.328 -9.289 -3.279 1 88.88 94 SER B C 1
ATOM 2458 O O . SER B 1 94 ? 16.516 -10.094 -2.367 1 88.88 94 SER B O 1
ATOM 2460 N N . SER B 1 95 ? 16.828 -8.156 -3.287 1 90.88 95 SER B N 1
ATOM 2461 C CA . SER B 1 95 ? 17.781 -7.758 -2.262 1 90.88 95 SER B CA 1
ATOM 2462 C C . SER B 1 95 ? 17.078 -7.148 -1.054 1 90.88 95 SER B C 1
ATOM 2464 O O . SER B 1 95 ? 17.672 -7.004 0.013 1 90.88 95 SER B O 1
ATOM 2466 N N . LEU B 1 96 ? 15.82 -6.773 -1.201 1 93.06 96 LEU B N 1
ATOM 2467 C CA . LEU B 1 96 ? 15.07 -6.195 -0.088 1 93.06 96 LEU B CA 1
ATOM 2468 C C . LEU B 1 96 ? 14.758 -7.254 0.962 1 93.06 96 LEU B C 1
ATOM 2470 O O . LEU B 1 96 ? 14.273 -8.344 0.629 1 93.06 96 LEU B O 1
ATOM 2474 N N . THR B 1 97 ? 15.125 -6.973 2.236 1 94.25 97 THR B N 1
ATOM 2475 C CA . THR B 1 97 ? 14.742 -7.879 3.314 1 94.25 97 THR B CA 1
ATOM 2476 C C . THR B 1 97 ? 13.266 -7.719 3.656 1 94.25 97 THR B C 1
ATOM 2478 O O . THR B 1 97 ? 12.648 -6.703 3.33 1 94.25 97 THR B O 1
ATOM 2481 N N . HIS B 1 98 ? 12.68 -8.758 4.273 1 94.38 98 HIS B N 1
ATOM 2482 C CA . HIS B 1 98 ? 11.281 -8.664 4.676 1 94.38 98 HIS B CA 1
ATOM 2483 C C . HIS B 1 98 ? 11.078 -7.539 5.684 1 94.38 98 HIS B C 1
ATOM 2485 O O . HIS B 1 98 ? 10.023 -6.898 5.699 1 94.38 98 HIS B O 1
ATOM 2491 N N . GLU B 1 99 ? 12.039 -7.301 6.48 1 95.5 99 GLU B N 1
ATOM 2492 C CA . GLU B 1 99 ? 11.969 -6.203 7.441 1 95.5 99 GLU B CA 1
ATOM 2493 C C . GLU B 1 99 ? 11.891 -4.852 6.73 1 95.5 99 GLU B C 1
ATOM 2495 O O . GLU B 1 99 ? 11.094 -3.992 7.113 1 95.5 99 GLU B O 1
ATOM 2500 N N . GLN B 1 100 ? 12.727 -4.703 5.73 1 94.5 100 GLN B N 1
ATOM 2501 C CA . GLN B 1 100 ? 12.727 -3.465 4.957 1 94.5 100 GLN B CA 1
ATOM 2502 C C . GLN B 1 100 ? 11.383 -3.262 4.246 1 94.5 100 GLN B C 1
ATOM 2504 O O . GLN B 1 100 ? 10.852 -2.15 4.223 1 94.5 100 GLN B O 1
ATOM 2509 N N . ILE B 1 101 ? 10.891 -4.301 3.688 1 96.19 101 ILE B N 1
ATOM 2510 C CA . ILE B 1 101 ? 9.602 -4.262 3.004 1 96.19 101 ILE B CA 1
ATOM 2511 C C . ILE B 1 101 ? 8.508 -3.832 3.984 1 96.19 101 ILE B C 1
ATOM 2513 O O . ILE B 1 101 ? 7.762 -2.889 3.717 1 96.19 101 ILE B O 1
ATOM 2517 N N . ASN B 1 102 ? 8.484 -4.504 5.074 1 96.5 102 ASN B N 1
ATOM 2518 C CA . ASN B 1 102 ? 7.469 -4.23 6.09 1 96.5 102 ASN B CA 1
ATOM 2519 C C . ASN B 1 102 ? 7.598 -2.812 6.641 1 96.5 102 ASN B C 1
ATOM 2521 O O . ASN B 1 102 ? 6.594 -2.133 6.859 1 96.5 102 ASN B O 1
ATOM 2525 N N . GLU B 1 103 ? 8.797 -2.391 6.859 1 95.25 103 GLU B N 1
ATOM 2526 C CA . GLU B 1 103 ? 9.039 -1.05 7.383 1 95.25 103 GLU B CA 1
ATOM 2527 C C . GLU B 1 103 ? 8.516 0.019 6.43 1 95.25 103 GLU B C 1
ATOM 2529 O O . GLU B 1 103 ? 7.895 0.993 6.859 1 95.25 103 GLU B O 1
ATOM 2534 N N . MET B 1 104 ? 8.75 -0.155 5.152 1 95.19 104 MET B N 1
ATOM 2535 C CA . MET B 1 104 ? 8.281 0.806 4.16 1 95.19 104 MET B CA 1
ATOM 2536 C C . MET B 1 104 ? 6.758 0.864 4.137 1 95.19 104 MET B C 1
ATOM 2538 O O . MET B 1 104 ? 6.172 1.948 4.133 1 95.19 104 MET B O 1
ATOM 2542 N N . ILE B 1 105 ? 6.164 -0.272 4.148 1 97.19 105 ILE B N 1
ATOM 2543 C CA . ILE B 1 105 ? 4.711 -0.335 4.066 1 97.19 105 ILE B CA 1
ATOM 2544 C C . ILE B 1 105 ? 4.094 0.249 5.336 1 97.19 105 ILE B C 1
ATOM 2546 O O . ILE B 1 105 ? 3.176 1.068 5.266 1 97.19 105 ILE B O 1
ATOM 2550 N N . GLN B 1 106 ? 4.609 -0.11 6.492 1 97.5 106 GLN B N 1
ATOM 2551 C CA . GLN B 1 106 ? 4.07 0.355 7.766 1 97.5 106 GLN B CA 1
ATOM 2552 C C . GLN B 1 106 ? 4.23 1.866 7.91 1 97.5 106 GLN B C 1
ATOM 2554 O O . GLN B 1 106 ? 3.32 2.549 8.383 1 97.5 106 GLN B O 1
ATOM 2559 N N . THR B 1 107 ? 5.355 2.344 7.531 1 96.81 107 THR B N 1
ATOM 2560 C CA . THR B 1 107 ? 5.629 3.768 7.703 1 96.81 107 THR B CA 1
ATOM 2561 C C . THR B 1 107 ? 4.875 4.59 6.664 1 96.81 107 THR B C 1
ATOM 2563 O O . THR B 1 107 ? 4.117 5.5 7.012 1 96.81 107 THR B O 1
ATOM 2566 N N . ASN B 1 108 ? 5.039 4.23 5.402 1 96.38 108 ASN B N 1
ATOM 2567 C CA . ASN B 1 108 ? 4.539 5.066 4.316 1 96.38 108 ASN B CA 1
ATOM 2568 C C . ASN B 1 108 ? 3.031 4.926 4.148 1 96.38 108 ASN B C 1
ATOM 2570 O O . ASN B 1 108 ? 2.34 5.902 3.852 1 96.38 108 ASN B O 1
ATOM 2574 N N . VAL B 1 109 ? 2.541 3.703 4.312 1 97.44 109 VAL B N 1
ATOM 2575 C CA . VAL B 1 109 ? 1.133 3.455 4.02 1 97.44 109 VAL B CA 1
ATOM 2576 C C . VAL B 1 109 ? 0.32 3.502 5.312 1 97.44 109 VAL B C 1
ATOM 2578 O O . VAL B 1 109 ? -0.438 4.449 5.543 1 97.44 109 VAL B O 1
ATOM 2581 N N . ASN B 1 110 ? 0.604 2.588 6.25 1 98 110 ASN B N 1
ATOM 2582 C CA . ASN B 1 110 ? -0.152 2.551 7.496 1 98 110 ASN B CA 1
ATOM 2583 C C . ASN B 1 110 ? -0.064 3.879 8.242 1 98 110 ASN B C 1
ATOM 2585 O O . ASN B 1 110 ? -1.08 4.41 8.695 1 98 110 ASN B O 1
ATOM 2589 N N . GLY B 1 111 ? 1.165 4.344 8.359 1 98.19 111 GLY B N 1
ATOM 2590 C CA . GLY B 1 111 ? 1.371 5.578 9.102 1 98.19 111 GLY B CA 1
ATOM 2591 C C . GLY B 1 111 ? 0.527 6.73 8.586 1 98.19 111 GLY B C 1
ATOM 2592 O O . GLY B 1 111 ? -0.107 7.438 9.367 1 98.19 111 GLY B O 1
ATOM 2593 N N . THR B 1 112 ? 0.503 6.93 7.258 1 97.88 112 THR B N 1
ATOM 2594 C CA . THR B 1 112 ? -0.285 7.988 6.633 1 97.88 112 THR B CA 1
ATOM 2595 C C . THR B 1 112 ? -1.772 7.789 6.91 1 97.88 112 THR B C 1
ATOM 2597 O O . THR B 1 112 ? -2.471 8.734 7.277 1 97.88 112 THR B O 1
ATOM 2600 N N . ILE B 1 113 ? -2.23 6.574 6.746 1 98.19 113 ILE B N 1
ATOM 2601 C CA . ILE B 1 113 ? -3.639 6.242 6.93 1 98.19 113 ILE B CA 1
ATOM 2602 C C . ILE B 1 113 ? -4.023 6.426 8.398 1 98.19 113 ILE B C 1
ATOM 2604 O O . ILE B 1 113 ? -5.086 6.977 8.703 1 98.19 113 ILE B O 1
ATOM 2608 N N . TYR B 1 114 ? -3.172 6.008 9.359 1 98.19 114 TYR B N 1
ATOM 2609 C CA . TYR B 1 114 ? -3.438 6.105 10.789 1 98.19 114 TYR B CA 1
ATOM 2610 C C . TYR B 1 114 ? -3.529 7.562 11.227 1 98.19 114 TYR B C 1
ATOM 2612 O O . TYR B 1 114 ? -4.441 7.941 11.961 1 98.19 114 TYR B O 1
ATOM 2620 N N . MET B 1 115 ? -2.609 8.375 10.766 1 98.56 115 MET B N 1
ATOM 2621 C CA . MET B 1 115 ? -2.627 9.797 11.102 1 98.56 115 MET B CA 1
ATOM 2622 C C . MET B 1 115 ? -3.9 10.461 10.602 1 98.56 115 MET B C 1
ATOM 2624 O O . MET B 1 115 ? -4.551 11.211 11.336 1 98.56 115 MET B O 1
ATOM 2628 N N . THR B 1 116 ? -4.211 10.164 9.375 1 98.31 116 THR B N 1
ATOM 2629 C CA . THR B 1 116 ? -5.41 10.742 8.766 1 98.31 116 THR B CA 1
ATOM 2630 C C . THR B 1 116 ? -6.66 10.305 9.531 1 98.31 116 THR B C 1
ATOM 2632 O O . THR B 1 116 ? -7.516 11.133 9.844 1 98.31 116 THR B O 1
ATOM 2635 N N . LYS B 1 117 ? -6.707 9.016 9.836 1 97.31 117 LYS B N 1
ATOM 2636 C CA . LYS B 1 117 ? -7.855 8.484 10.555 1 97.31 117 LYS B CA 1
ATOM 2637 C C . LYS B 1 117 ? -8.008 9.141 11.922 1 97.31 117 LYS B C 1
ATOM 2639 O O . LYS B 1 117 ? -9.117 9.461 12.344 1 97.31 117 LYS B O 1
ATOM 2644 N N . ALA B 1 118 ? -6.941 9.32 12.609 1 97.88 118 ALA B N 1
ATOM 2645 C CA . ALA B 1 118 ? -6.961 9.844 13.969 1 97.88 118 ALA B CA 1
ATOM 2646 C C . ALA B 1 118 ? -7.422 11.297 13.992 1 97.88 118 ALA B C 1
ATOM 2648 O O . ALA B 1 118 ? -8.117 11.719 14.914 1 97.88 118 ALA B O 1
ATOM 2649 N N . PHE B 1 119 ? -7.09 12.094 12.984 1 98.12 119 PHE B N 1
ATOM 2650 C CA . PHE B 1 119 ? -7.406 13.516 12.969 1 98.12 119 PHE B CA 1
ATOM 2651 C C . PHE B 1 119 ? -8.797 13.758 12.383 1 98.12 119 PHE B C 1
ATOM 2653 O O . PHE B 1 119 ? -9.398 14.805 12.609 1 98.12 119 PHE B O 1
ATOM 2660 N N . LEU B 1 120 ? -9.312 12.797 11.617 1 96.75 120 LEU B N 1
ATOM 2661 C CA . LEU B 1 120 ? -10.484 13 10.773 1 96.75 120 LEU B CA 1
ATOM 2662 C C . LEU B 1 120 ? -11.688 13.43 11.609 1 96.75 120 LEU B C 1
ATOM 2664 O O . LEU B 1 120 ? -12.367 14.406 11.281 1 96.75 120 LEU B O 1
ATOM 2668 N N . PRO B 1 121 ? -11.977 12.766 12.75 1 96 121 PRO B N 1
ATOM 2669 C CA . PRO B 1 121 ? -13.125 13.195 13.547 1 96 121 PRO B CA 1
ATOM 2670 C C . PRO B 1 121 ? -13.008 14.633 14.031 1 96 121 PRO B C 1
ATOM 2672 O O . PRO B 1 121 ? -14 15.367 14.039 1 96 121 PRO B O 1
ATOM 2675 N N . TYR B 1 122 ? -11.875 15.055 14.43 1 97.69 122 TYR B N 1
ATOM 2676 C CA . TYR B 1 122 ? -11.641 16.422 14.867 1 97.69 122 TYR B CA 1
ATOM 2677 C C . TYR B 1 122 ? -11.789 17.406 13.703 1 97.69 122 TYR B C 1
ATOM 2679 O O . TYR B 1 122 ? -12.445 18.438 13.844 1 97.69 122 TYR B O 1
ATOM 2687 N N . PHE B 1 123 ? -11.266 17.078 12.516 1 97.69 123 PHE B N 1
ATOM 2688 C CA . PHE B 1 123 ? -11.328 17.938 11.336 1 97.69 123 PHE B CA 1
ATOM 2689 C C . PHE B 1 123 ? -12.773 18.141 10.891 1 97.69 123 PHE B C 1
ATOM 2691 O O . PHE B 1 123 ? -13.133 19.219 10.398 1 97.69 123 PHE B O 1
ATOM 2698 N N . GLN B 1 124 ? -13.555 17.141 11.109 1 95.38 124 GLN B N 1
ATOM 2699 C CA . GLN B 1 124 ? -14.953 17.219 10.719 1 95.38 124 GLN B CA 1
ATOM 2700 C C . GLN B 1 124 ? -15.703 18.25 11.547 1 95.38 124 GLN B C 1
ATOM 2702 O O . GLN B 1 124 ? -16.766 18.734 11.141 1 95.38 124 GLN B O 1
ATOM 2707 N N . THR B 1 125 ? -15.18 18.609 12.711 1 96.06 125 THR B N 1
ATOM 2708 C CA . THR B 1 125 ? -15.828 19.578 13.578 1 96.06 125 THR B CA 1
ATOM 2709 C C . THR B 1 125 ? -15.406 21 13.203 1 96.06 125 THR B C 1
ATOM 2711 O O . THR B 1 125 ? -15.992 21.969 13.688 1 96.06 125 THR B O 1
ATOM 2714 N N . LEU B 1 126 ? -14.445 21.141 12.391 1 97.19 126 LEU B N 1
ATOM 2715 C CA . LEU B 1 126 ? -13.898 22.453 12.039 1 97.19 126 LEU B CA 1
ATOM 2716 C C . LEU B 1 126 ? -14.594 23.016 10.805 1 97.19 126 LEU B C 1
ATOM 2718 O O . LEU B 1 126 ? -15.062 22.25 9.953 1 97.19 126 LEU B O 1
ATOM 2722 N N . PRO B 1 127 ? -14.641 24.281 10.688 1 95.75 127 PRO B N 1
ATOM 2723 C CA . PRO B 1 127 ? -15.195 24.875 9.469 1 95.75 127 PRO B CA 1
ATOM 2724 C C . PRO B 1 127 ? -14.352 24.578 8.234 1 95.75 127 PRO B C 1
ATOM 2726 O O . PRO B 1 127 ? -14.891 24.484 7.125 1 95.75 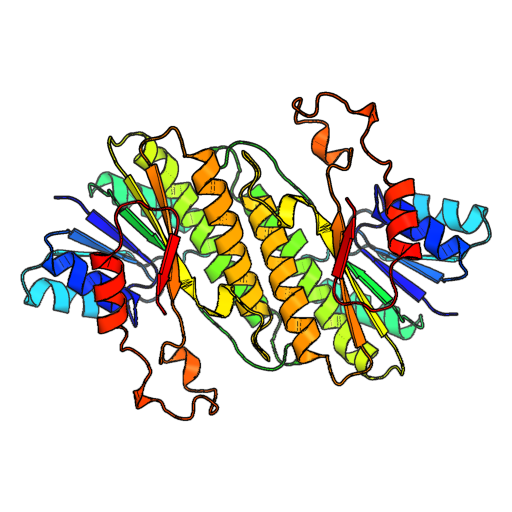127 PRO B O 1
ATOM 2729 N N . LYS B 1 128 ? -13.086 24.547 8.422 1 96.12 128 LYS B N 1
ATOM 2730 C CA . LYS B 1 128 ? -12.148 24.219 7.348 1 96.12 128 LYS B CA 1
ATOM 2731 C C . LYS B 1 128 ? -10.938 23.469 7.879 1 96.12 128 LYS B C 1
ATOM 2733 O O . LYS B 1 128 ? -10.367 23.828 8.906 1 96.12 128 LYS B O 1
ATOM 2738 N N . ALA B 1 129 ? -10.594 22.406 7.199 1 97.62 129 ALA B N 1
ATOM 2739 C CA . ALA B 1 129 ? -9.414 21.625 7.531 1 97.62 129 ALA B CA 1
ATOM 2740 C C . ALA B 1 129 ? -8.781 21.016 6.273 1 97.62 129 ALA B C 1
ATOM 2742 O O . ALA B 1 129 ? -9.43 20.938 5.23 1 97.62 129 ALA B O 1
ATOM 2743 N N . LYS B 1 130 ? -7.473 20.703 6.375 1 97.31 130 LYS B N 1
ATOM 2744 C CA . LYS B 1 130 ? -6.742 20.219 5.207 1 97.31 130 LYS B CA 1
ATOM 2745 C C . LYS B 1 130 ? -5.848 19.047 5.57 1 97.31 130 LYS B C 1
ATOM 2747 O O . LYS B 1 130 ? -5.238 19.031 6.641 1 97.31 130 LYS B O 1
ATOM 2752 N N . VAL B 1 131 ? -5.859 18.109 4.66 1 98.12 131 VAL B N 1
ATOM 2753 C CA . VAL B 1 131 ? -4.883 17.031 4.699 1 98.12 131 VAL B CA 1
ATOM 2754 C C . VAL B 1 131 ? -3.996 17.078 3.457 1 98.12 131 VAL B C 1
ATOM 2756 O O . VAL B 1 131 ? -4.5 17.109 2.332 1 98.12 131 VAL B O 1
ATOM 2759 N N . ILE B 1 132 ? -2.715 17.172 3.652 1 97.81 132 ILE B N 1
ATOM 2760 C CA . ILE B 1 132 ? -1.746 17.156 2.562 1 97.81 132 ILE B CA 1
ATOM 2761 C C . ILE B 1 132 ? -0.914 15.875 2.637 1 97.81 132 ILE B C 1
ATOM 2763 O O . ILE B 1 132 ? -0.241 15.625 3.639 1 97.81 132 ILE B O 1
ATOM 2767 N N . ASN B 1 133 ? -1.026 15.039 1.638 1 96.81 133 ASN B N 1
ATOM 2768 C CA . ASN B 1 133 ? -0.213 13.836 1.522 1 96.81 133 ASN B CA 1
ATOM 2769 C C . ASN B 1 133 ? 0.962 14.039 0.571 1 96.81 133 ASN B C 1
ATOM 2771 O O . ASN B 1 133 ? 0.766 14.273 -0.623 1 96.81 133 ASN B O 1
ATOM 2775 N N . ILE B 1 134 ? 2.141 13.992 1.101 1 93.56 134 ILE B N 1
ATOM 2776 C CA . ILE B 1 134 ? 3.328 14.125 0.264 1 93.56 134 ILE B CA 1
ATOM 2777 C C . ILE B 1 134 ? 3.656 12.781 -0.384 1 93.56 134 ILE B C 1
ATOM 2779 O O . ILE B 1 134 ? 3.922 11.797 0.311 1 93.56 134 ILE B O 1
ATOM 2783 N N . ILE B 1 135 ? 3.459 12.891 -1.629 1 87.75 135 ILE B N 1
ATOM 2784 C CA . ILE B 1 135 ? 3.756 11.711 -2.436 1 87.75 135 ILE B CA 1
ATOM 2785 C C . ILE B 1 135 ? 5.004 11.961 -3.277 1 87.75 135 ILE B C 1
ATOM 2787 O O . ILE B 1 135 ? 5.512 13.086 -3.324 1 87.75 135 ILE B O 1
ATOM 2791 N N . SER B 1 136 ? 5.914 11.078 -3.783 1 70.06 136 SER B N 1
ATOM 2792 C CA . SER B 1 136 ? 7.074 11.195 -4.66 1 70.06 136 SER B CA 1
ATOM 2793 C C . SER B 1 136 ? 6.711 10.859 -6.105 1 70.06 136 SER B C 1
ATOM 2795 O O . SER B 1 136 ? 5.652 10.281 -6.367 1 70.06 136 SER B O 1
ATOM 2797 N N . THR B 1 137 ? 7.523 11.5 -7.016 1 53.5 137 THR B N 1
ATOM 2798 C CA . THR B 1 137 ? 7.336 11.148 -8.422 1 53.5 137 THR B CA 1
ATOM 2799 C C . THR B 1 137 ? 7.445 9.641 -8.625 1 53.5 137 THR B C 1
ATOM 2801 O O . THR B 1 137 ? 7.004 9.109 -9.648 1 53.5 137 THR B O 1
ATOM 2804 N N . ALA B 1 138 ? 8.109 9.078 -7.742 1 46.69 138 ALA B N 1
ATOM 2805 C CA . ALA B 1 138 ? 8.141 7.621 -7.805 1 46.69 138 ALA B CA 1
ATOM 2806 C C . ALA B 1 138 ? 6.742 7.035 -7.684 1 46.69 138 ALA B C 1
ATOM 2808 O O . ALA B 1 138 ? 6.535 5.848 -7.949 1 46.69 138 ALA B O 1
ATOM 2809 N N . GLY B 1 139 ? 5.754 7.805 -7.285 1 42.75 139 GLY B N 1
ATOM 2810 C CA . GLY B 1 139 ? 4.359 7.387 -7.242 1 42.75 139 GLY B CA 1
ATOM 2811 C C . GLY B 1 139 ? 3.674 7.457 -8.594 1 42.75 139 GLY B C 1
ATOM 2812 O O . GLY B 1 139 ? 2.514 7.062 -8.727 1 42.75 139 GLY B O 1
ATOM 2813 N N . LEU B 1 140 ? 4.434 7.965 -9.648 1 42.94 140 LEU B N 1
ATOM 2814 C CA . LEU B 1 140 ? 3.803 8.148 -10.953 1 42.94 140 LEU B CA 1
ATOM 2815 C C . LEU B 1 140 ? 4.227 7.047 -11.914 1 42.94 140 LEU B C 1
ATOM 2817 O O . LEU B 1 140 ? 3.469 6.68 -12.82 1 42.94 140 LEU B O 1
ATOM 2821 N N . ARG B 1 141 ? 5.527 6.629 -11.789 1 44.47 141 ARG B N 1
ATOM 2822 C CA . ARG B 1 141 ? 5.973 5.574 -12.703 1 44.47 141 ARG B CA 1
ATOM 2823 C C . ARG B 1 141 ? 6.859 4.57 -11.977 1 44.47 141 ARG B C 1
ATOM 2825 O O . ARG B 1 141 ? 7.555 4.922 -11.023 1 44.47 141 ARG B O 1
ATOM 2832 N N . GLY B 1 142 ? 6.711 3.387 -12.367 1 47.16 142 GLY B N 1
ATOM 2833 C CA . GLY B 1 142 ? 7.594 2.346 -11.867 1 47.16 142 GLY B CA 1
ATOM 2834 C C . GLY B 1 142 ? 9.062 2.643 -12.109 1 47.16 142 GLY B C 1
ATOM 2835 O O . GLY B 1 142 ? 9.422 3.234 -13.133 1 47.16 142 GLY B O 1
ATOM 2836 N N . LYS B 1 143 ? 9.891 2.469 -11.086 1 54.31 143 LYS B N 1
ATOM 2837 C CA . LYS B 1 143 ? 11.336 2.652 -11.219 1 54.31 143 LYS B CA 1
ATOM 2838 C C . LYS B 1 143 ? 12.086 1.374 -10.859 1 54.31 143 LYS B C 1
ATOM 2840 O O . LYS B 1 143 ? 11.719 0.675 -9.914 1 54.31 143 LYS B O 1
ATOM 2845 N N . ILE B 1 144 ? 13 1.184 -11.711 1 59.12 144 ILE B N 1
ATOM 2846 C CA . ILE B 1 144 ? 13.859 0.033 -11.461 1 59.12 144 ILE B CA 1
ATOM 2847 C C . ILE B 1 144 ? 14.484 0.148 -10.07 1 59.12 144 ILE B C 1
ATOM 2849 O O . ILE B 1 144 ? 14.922 1.229 -9.672 1 59.12 144 ILE B O 1
ATOM 2853 N N . ASN B 1 145 ? 14.336 -0.893 -9.258 1 70.69 145 ASN B N 1
ATOM 2854 C CA . ASN B 1 145 ? 14.977 -1.034 -7.957 1 70.69 145 ASN B CA 1
ATOM 2855 C C . ASN B 1 145 ? 14.234 -0.252 -6.879 1 70.69 145 ASN B C 1
ATOM 2857 O O . ASN B 1 145 ? 14.812 0.106 -5.852 1 70.69 145 ASN B O 1
ATOM 2861 N N . GLU B 1 146 ? 12.961 0.039 -7.242 1 77 146 GLU B N 1
ATOM 2862 C CA . GLU B 1 146 ? 12.164 0.79 -6.273 1 77 146 GLU B CA 1
ATOM 2863 C C . GLU B 1 146 ? 10.773 0.189 -6.113 1 77 146 GLU B C 1
ATOM 2865 O O . GLU B 1 146 ? 9.812 0.904 -5.82 1 77 146 GLU B O 1
ATOM 2870 N N . SER B 1 147 ? 10.672 -1.081 -6.27 1 82.31 147 SER B N 1
ATOM 2871 C CA . SER B 1 147 ? 9.383 -1.74 -6.441 1 82.31 147 SER B CA 1
ATOM 2872 C C . SER B 1 147 ? 8.484 -1.533 -5.223 1 82.31 147 SER B C 1
ATOM 2874 O O . SER B 1 147 ? 7.336 -1.108 -5.355 1 82.31 147 SER B O 1
ATOM 2876 N N . VAL B 1 148 ? 9.031 -1.789 -4.031 1 90.31 148 VAL B N 1
ATOM 2877 C CA . VAL B 1 148 ? 8.211 -1.697 -2.83 1 90.31 148 VAL B CA 1
ATOM 2878 C C . VAL B 1 148 ? 7.93 -0.232 -2.504 1 90.31 148 VAL B C 1
ATOM 2880 O O . VAL B 1 148 ? 6.809 0.124 -2.127 1 90.31 148 VAL B O 1
ATOM 2883 N N . TYR B 1 149 ? 8.867 0.599 -2.67 1 89.75 149 TYR B N 1
ATOM 2884 C CA . TYR B 1 149 ? 8.656 2.027 -2.461 1 89.75 149 TYR B CA 1
ATOM 2885 C C . TYR B 1 149 ? 7.566 2.561 -3.383 1 89.75 149 TYR B C 1
ATOM 2887 O O . TYR B 1 149 ? 6.656 3.262 -2.936 1 89.75 149 TYR B O 1
ATOM 2895 N N . VAL B 1 150 ? 7.656 2.211 -4.645 1 88 150 VAL B N 1
ATOM 2896 C CA . VAL B 1 150 ? 6.66 2.609 -5.633 1 88 150 VAL B CA 1
ATOM 2897 C C . VAL B 1 150 ? 5.281 2.113 -5.207 1 88 150 VAL B C 1
ATOM 2899 O O . VAL B 1 150 ? 4.293 2.848 -5.297 1 88 150 VAL B O 1
ATOM 2902 N N . ALA B 1 151 ? 5.238 0.918 -4.762 1 92.25 151 ALA B N 1
ATOM 2903 C CA . ALA B 1 151 ? 3.979 0.359 -4.281 1 92.25 151 ALA B CA 1
ATOM 2904 C C . ALA B 1 151 ? 3.371 1.236 -3.189 1 92.25 151 ALA B C 1
ATOM 2906 O O . ALA B 1 151 ? 2.168 1.512 -3.201 1 92.25 151 ALA B O 1
ATOM 2907 N N . THR B 1 152 ? 4.168 1.681 -2.273 1 93.44 152 THR B N 1
ATOM 2908 C CA . THR B 1 152 ? 3.674 2.482 -1.161 1 93.44 152 THR B CA 1
ATOM 2909 C C . THR B 1 152 ? 3.164 3.836 -1.653 1 93.44 152 THR B C 1
ATOM 2911 O O . THR B 1 152 ? 2.152 4.34 -1.161 1 93.44 152 THR B O 1
ATOM 2914 N N . LYS B 1 153 ? 3.838 4.383 -2.545 1 90.12 153 LYS B N 1
ATOM 2915 C CA . LYS B 1 153 ? 3.438 5.688 -3.062 1 90.12 153 LYS B CA 1
ATOM 2916 C C . LYS B 1 153 ? 2.156 5.582 -3.883 1 90.12 153 LYS 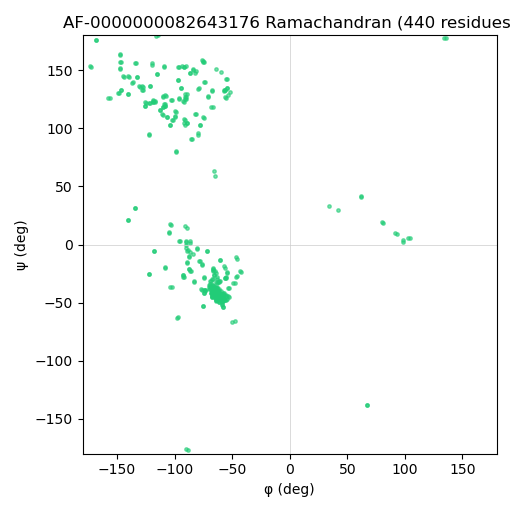B C 1
ATOM 2918 O O . LYS B 1 153 ? 1.312 6.48 -3.842 1 90.12 153 LYS B O 1
ATOM 2923 N N . PHE B 1 154 ? 2.055 4.52 -4.621 1 89.62 154 PHE B N 1
ATOM 2924 C CA . PHE B 1 154 ? 0.801 4.258 -5.32 1 89.62 154 PHE B CA 1
ATOM 2925 C C . PHE B 1 154 ? -0.346 4.09 -4.332 1 89.62 154 PHE B C 1
ATOM 2927 O O . PHE B 1 154 ? -1.459 4.555 -4.578 1 89.62 154 PHE B O 1
ATOM 2934 N N . ALA B 1 155 ? -0.05 3.43 -3.299 1 93.62 155 ALA B N 1
ATOM 2935 C CA . ALA B 1 155 ? -1.067 3.232 -2.27 1 93.62 155 ALA B CA 1
ATOM 2936 C C . ALA B 1 155 ? -1.594 4.57 -1.755 1 93.62 155 ALA B C 1
ATOM 2938 O O . ALA B 1 155 ? -2.807 4.762 -1.634 1 93.62 155 ALA B O 1
ATOM 2939 N N . ILE B 1 156 ? -0.705 5.453 -1.494 1 94.38 156 ILE B N 1
ATOM 2940 C CA . ILE B 1 156 ? -1.087 6.758 -0.962 1 94.38 156 ILE B CA 1
ATOM 2941 C C . ILE B 1 156 ? -1.868 7.539 -2.018 1 94.38 156 ILE B C 1
ATOM 2943 O O . ILE B 1 156 ? -2.801 8.273 -1.69 1 94.38 156 ILE B O 1
ATOM 2947 N N . ARG B 1 157 ? -1.455 7.391 -3.229 1 89.44 157 ARG B N 1
ATOM 2948 C CA . ARG B 1 157 ? -2.215 8.016 -4.309 1 89.44 157 ARG B CA 1
ATOM 2949 C C . ARG B 1 157 ? -3.66 7.527 -4.312 1 89.44 157 ARG B C 1
ATOM 2951 O O . ARG B 1 157 ? -4.59 8.336 -4.32 1 89.44 157 ARG B O 1
ATOM 2958 N N . GLY B 1 158 ? -3.83 6.254 -4.352 1 90.56 158 GLY B N 1
ATOM 2959 C CA . GLY B 1 158 ? -5.168 5.691 -4.32 1 90.56 158 GLY B CA 1
ATOM 2960 C C . GLY B 1 158 ? -5.965 6.105 -3.1 1 90.56 158 GLY B C 1
ATOM 2961 O O . GLY B 1 158 ? -7.148 6.438 -3.205 1 90.56 158 GLY B O 1
ATOM 2962 N N . PHE B 1 159 ? -5.328 6.109 -1.965 1 93.81 159 PHE B N 1
ATOM 2963 C CA . PHE B 1 159 ? -5.945 6.543 -0.718 1 93.81 159 PHE B CA 1
ATOM 2964 C C . PHE B 1 159 ? -6.422 7.984 -0.822 1 93.81 159 PHE B C 1
ATOM 2966 O O . PHE B 1 159 ? -7.566 8.297 -0.474 1 93.81 159 PHE B O 1
ATOM 2973 N N . SER B 1 160 ? -5.582 8.82 -1.326 1 93.69 160 SER B N 1
ATOM 2974 C CA . SER B 1 160 ? -5.887 10.242 -1.458 1 93.69 160 SER B CA 1
ATOM 2975 C C . SER B 1 160 ? -7.062 10.469 -2.398 1 93.69 160 SER B C 1
ATOM 2977 O O . SER B 1 160 ? -7.977 11.234 -2.082 1 93.69 160 SER B O 1
ATOM 2979 N N . GLU B 1 161 ? -6.984 9.812 -3.527 1 89.44 161 GLU B N 1
ATOM 2980 C CA . GLU B 1 161 ? -8.062 9.961 -4.504 1 89.44 161 GLU B CA 1
ATOM 2981 C C . GLU B 1 161 ? -9.406 9.539 -3.91 1 89.44 161 GLU B C 1
ATOM 2983 O O . GLU B 1 161 ? -10.422 10.203 -4.129 1 89.44 161 GLU B O 1
ATOM 2988 N N . SER B 1 162 ? -9.406 8.469 -3.207 1 90.5 162 SER B N 1
ATOM 2989 C CA . SER B 1 162 ? -10.633 7.969 -2.594 1 90.5 162 SER B CA 1
ATOM 2990 C C . SER B 1 162 ? -11.133 8.922 -1.51 1 90.5 162 SER B C 1
ATOM 2992 O O . SER B 1 162 ? -12.336 9.164 -1.396 1 90.5 162 SER B O 1
ATOM 2994 N N . LEU B 1 163 ? -10.234 9.422 -0.755 1 93.06 163 LEU B N 1
ATOM 2995 C CA . LEU B 1 163 ? -10.609 10.336 0.322 1 93.06 163 LEU B CA 1
ATOM 2996 C C . LEU B 1 163 ? -11.188 11.633 -0.238 1 93.06 163 LEU B C 1
ATOM 2998 O O . LEU B 1 163 ? -12.117 12.203 0.344 1 93.06 163 LEU B O 1
ATOM 3002 N N . VAL B 1 164 ? -10.617 12.156 -1.321 1 92.25 164 VAL B N 1
ATOM 3003 C CA . VAL B 1 164 ? -11.141 13.344 -1.982 1 92.25 164 VAL B CA 1
ATOM 3004 C C . VAL B 1 164 ? -12.617 13.148 -2.316 1 92.25 164 VAL B C 1
ATOM 3006 O O . VAL B 1 164 ? -13.445 14.016 -2.037 1 92.25 164 VAL B O 1
ATOM 3009 N N . LYS B 1 165 ? -12.891 11.961 -2.842 1 88.94 165 LYS B N 1
ATOM 3010 C CA . LYS B 1 165 ? -14.273 11.656 -3.221 1 88.94 165 LYS B CA 1
ATOM 3011 C C . LYS B 1 165 ? -15.164 11.523 -1.991 1 88.94 165 LYS B C 1
ATOM 3013 O O . LYS B 1 165 ? -16.281 12.047 -1.968 1 88.94 165 LYS B O 1
ATOM 3018 N N . GLU B 1 166 ? -14.711 10.906 -0.991 1 89.88 166 GLU B N 1
ATOM 3019 C CA . GLU B 1 166 ? -15.492 10.648 0.213 1 89.88 166 GLU B CA 1
ATOM 3020 C C . GLU B 1 166 ? -15.781 11.938 0.977 1 89.88 166 GLU B C 1
ATOM 3022 O O . GLU B 1 166 ? -16.844 12.078 1.594 1 89.88 166 GLU B O 1
ATOM 3027 N N . LEU B 1 167 ? -14.852 12.844 0.873 1 91.75 167 LEU B N 1
ATOM 3028 C CA . LEU B 1 167 ? -14.961 14.047 1.688 1 91.75 167 LEU B CA 1
ATOM 3029 C C . LEU B 1 167 ? -15.398 15.234 0.842 1 91.75 167 LEU B C 1
ATOM 3031 O O . LEU B 1 167 ? -15.328 16.375 1.293 1 91.75 167 LEU B O 1
ATOM 3035 N N . GLU B 1 168 ? -15.789 15.008 -0.341 1 88.25 168 GLU B N 1
ATOM 3036 C CA . GLU B 1 168 ? -16.156 16.062 -1.286 1 88.25 168 GLU B CA 1
ATOM 3037 C C . GLU B 1 168 ? -17.25 16.969 -0.712 1 88.25 168 GLU B C 1
ATOM 3039 O O . GLU B 1 168 ? -17.25 18.172 -0.958 1 88.25 168 GLU B O 1
ATOM 3044 N N . GLN B 1 169 ? -18.078 16.469 0.136 1 88.81 169 GLN B N 1
ATOM 3045 C CA . GLN B 1 169 ? -19.203 17.25 0.651 1 88.81 169 GLN B CA 1
ATOM 3046 C C . GLN B 1 169 ? -18.922 17.734 2.068 1 88.81 169 GLN B C 1
ATOM 3048 O O . GLN B 1 169 ? -19.844 18.125 2.791 1 88.81 169 GLN B O 1
ATOM 3053 N N . THR B 1 170 ? -17.688 17.688 2.443 1 91.5 170 THR B N 1
ATOM 3054 C CA . THR B 1 170 ? -17.297 18.172 3.764 1 91.5 170 THR B CA 1
ATOM 3055 C C . THR B 1 170 ? -16.391 19.391 3.643 1 91.5 170 THR B C 1
ATOM 3057 O O . THR B 1 170 ? -16.094 19.844 2.537 1 91.5 170 THR B O 1
ATOM 3060 N N . ASN B 1 171 ? -15.992 19.891 4.793 1 93.44 171 ASN B N 1
ATOM 3061 C CA . ASN B 1 171 ? -15.109 21.062 4.859 1 93.44 171 ASN B CA 1
ATOM 3062 C C . ASN B 1 171 ? -13.641 20.641 4.883 1 93.44 171 ASN B C 1
ATOM 3064 O O . ASN B 1 171 ? -12.773 21.453 5.223 1 93.44 171 ASN B O 1
ATOM 3068 N N . ILE B 1 172 ? -13.43 19.438 4.531 1 96.81 172 ILE B N 1
ATOM 3069 C CA . ILE B 1 172 ? -12.07 18.906 4.602 1 96.81 172 ILE B CA 1
ATOM 3070 C C . ILE B 1 172 ? -11.523 18.719 3.189 1 96.81 172 ILE B C 1
ATOM 3072 O O . ILE B 1 172 ? -12.141 18.031 2.367 1 96.81 172 ILE B O 1
ATOM 3076 N N . SER B 1 173 ? -10.422 19.375 2.859 1 97.19 173 SER B N 1
ATOM 3077 C CA . SER B 1 173 ? -9.75 19.156 1.582 1 97.19 173 SER B CA 1
ATOM 3078 C C . SER B 1 173 ? -8.594 18.172 1.722 1 97.19 173 SER B C 1
ATOM 3080 O O . SER B 1 173 ? -7.918 18.141 2.75 1 97.19 173 SER B O 1
ATOM 3082 N N . VAL B 1 174 ? -8.445 17.344 0.723 1 97 174 VAL B N 1
ATOM 3083 C CA . VAL B 1 174 ? -7.336 16.406 0.637 1 97 174 VAL B CA 1
ATOM 3084 C C . VAL B 1 174 ? -6.504 16.703 -0.61 1 97 174 VAL B C 1
ATOM 3086 O O . VAL B 1 174 ? -7.031 16.734 -1.724 1 97 174 VAL B O 1
ATOM 3089 N N . THR B 1 175 ? -5.207 16.953 -0.399 1 96.19 175 THR B N 1
ATOM 3090 C CA . THR B 1 175 ? -4.316 17.266 -1.513 1 96.19 175 THR B CA 1
ATOM 3091 C C . THR B 1 175 ? -3.162 16.266 -1.58 1 96.19 175 THR B C 1
ATOM 3093 O O . THR B 1 175 ? -2.453 16.062 -0.592 1 96.19 175 THR B O 1
ATOM 3096 N N . ALA B 1 176 ? -3.039 15.602 -2.697 1 94.19 176 ALA B N 1
ATOM 3097 C CA . ALA B 1 176 ? -1.87 14.773 -2.975 1 94.19 176 ALA B CA 1
ATOM 3098 C C . ALA B 1 176 ? -0.783 15.57 -3.684 1 94.19 176 ALA B C 1
ATOM 3100 O O . ALA B 1 176 ? -1.037 16.188 -4.719 1 94.19 176 ALA B O 1
ATOM 3101 N N . VAL B 1 177 ? 0.416 15.547 -3.154 1 92.81 177 VAL B N 1
ATOM 3102 C CA . VAL B 1 177 ? 1.522 16.297 -3.746 1 92.81 177 VAL B CA 1
ATOM 3103 C C . VAL B 1 177 ? 2.529 15.328 -4.359 1 92.81 177 VAL B C 1
ATOM 3105 O O . VAL B 1 177 ? 3.104 14.492 -3.658 1 92.81 177 VAL B O 1
ATOM 3108 N N . TYR B 1 178 ? 2.713 15.438 -5.629 1 86.81 178 TYR B N 1
ATOM 3109 C CA . TYR B 1 178 ? 3.662 14.602 -6.359 1 86.81 178 TYR B CA 1
ATOM 3110 C C . TYR B 1 178 ? 4.945 15.367 -6.652 1 86.81 178 TYR B C 1
ATOM 3112 O O . TYR B 1 178 ? 4.938 16.344 -7.414 1 86.81 178 TYR B O 1
ATOM 3120 N N . MET B 1 179 ? 5.988 15.016 -5.953 1 77.56 179 MET B N 1
ATOM 3121 C CA . MET B 1 179 ? 7.25 15.719 -6.156 1 77.56 179 MET B CA 1
ATOM 3122 C C . MET B 1 179 ? 8.156 14.961 -7.121 1 77.56 179 MET B C 1
ATOM 3124 O O . MET B 1 179 ? 8.242 13.734 -7.055 1 77.56 179 MET B O 1
ATOM 3128 N N . GLY B 1 180 ? 8.625 15.523 -8.164 1 58.12 180 GLY B N 1
ATOM 3129 C CA . GLY B 1 180 ? 9.562 15 -9.148 1 58.12 180 GLY B CA 1
ATOM 3130 C C . GLY B 1 180 ? 11.008 15.117 -8.711 1 58.12 180 GLY B C 1
ATOM 3131 O O . GLY B 1 180 ? 11.367 16.031 -7.973 1 58.12 180 GLY B O 1
ATOM 3132 N N . GLY B 1 181 ? 12.125 14.188 -9.047 1 49.38 181 GLY B N 1
ATOM 3133 C CA . GLY B 1 181 ? 13.578 14.164 -9.109 1 49.38 181 GLY B CA 1
ATOM 3134 C C . GLY B 1 181 ? 14.242 14.867 -7.938 1 49.38 181 GLY B C 1
ATOM 3135 O O . GLY B 1 181 ? 15.141 15.688 -8.125 1 49.38 181 GLY B O 1
ATOM 3136 N N . MET B 1 182 ? 13.695 14.914 -6.832 1 47.28 182 MET B N 1
ATOM 3137 C CA . MET B 1 182 ? 14.383 15.68 -5.801 1 47.28 182 MET B CA 1
ATOM 3138 C C . MET B 1 182 ? 15.688 15 -5.398 1 47.28 182 MET B C 1
ATOM 3140 O O . MET B 1 182 ? 15.789 13.773 -5.422 1 47.28 182 MET B O 1
ATOM 3144 N N . ASP B 1 183 ? 16.719 15.703 -5.336 1 41.03 183 ASP B N 1
ATOM 3145 C CA . ASP B 1 183 ? 17.984 15.305 -4.719 1 41.03 183 ASP B CA 1
ATOM 3146 C C . ASP B 1 183 ? 17.828 15.102 -3.215 1 41.03 183 ASP B C 1
ATOM 3148 O O . ASP B 1 183 ? 17.906 16.047 -2.439 1 41.03 183 ASP B O 1
ATOM 3152 N N . THR B 1 184 ? 17.016 14.258 -2.736 1 43.94 184 THR B N 1
ATOM 3153 C CA . THR B 1 184 ? 17.031 14.047 -1.293 1 43.94 184 THR B CA 1
ATOM 3154 C C . THR B 1 184 ? 18.016 12.945 -0.919 1 43.94 184 THR B C 1
ATOM 3156 O O . THR B 1 184 ? 18.406 12.148 -1.77 1 43.94 184 THR B O 1
ATOM 3159 N N . PRO B 1 185 ? 18.516 13.023 0.304 1 41.97 185 PRO B N 1
ATOM 3160 C CA . PRO B 1 185 ? 19.469 12.016 0.78 1 41.97 185 PRO B CA 1
ATOM 3161 C C . PRO B 1 185 ? 19.062 10.594 0.408 1 41.97 185 PRO B C 1
ATOM 3163 O O . PRO B 1 185 ? 19.875 9.664 0.547 1 41.97 185 PRO B O 1
ATOM 3166 N N . PHE B 1 186 ? 17.844 10.477 0.196 1 43.16 186 PHE B N 1
ATOM 3167 C CA . PHE B 1 186 ? 17.422 9.125 -0.14 1 43.16 186 PHE B CA 1
ATOM 3168 C C . PHE B 1 186 ? 18.203 8.594 -1.34 1 43.16 186 PHE B C 1
ATOM 3170 O O . PHE B 1 186 ? 18.453 7.391 -1.438 1 43.16 186 PHE B O 1
ATOM 3177 N N . TRP B 1 187 ? 18.625 9.578 -2.17 1 41.41 187 TRP B N 1
ATOM 3178 C CA . TRP B 1 187 ? 19.297 9.172 -3.398 1 41.41 187 TRP B CA 1
ATOM 3179 C C . TRP B 1 187 ? 20.797 9.062 -3.186 1 41.41 187 TRP B C 1
ATOM 3181 O O . TRP B 1 187 ? 21.562 8.93 -4.148 1 41.41 187 TRP B O 1
ATOM 3191 N N . GLN B 1 188 ? 21.219 9.312 -2.133 1 40.66 188 GLN B N 1
ATOM 3192 C CA . GLN B 1 188 ? 22.672 9.336 -2.039 1 40.66 188 GLN B CA 1
ATOM 3193 C C . GLN B 1 188 ? 23.266 8 -2.475 1 40.66 188 GLN B C 1
ATOM 3195 O O . GLN B 1 188 ? 24.469 7.91 -2.746 1 40.66 188 GLN B O 1
ATOM 3200 N N . GLY B 1 189 ? 22.359 7.086 -2.438 1 37.84 189 GLY B N 1
ATOM 3201 C CA . GLY B 1 189 ? 23.047 5.863 -2.82 1 37.84 189 GLY B CA 1
ATOM 3202 C C . GLY B 1 189 ? 22.969 5.566 -4.305 1 37.84 189 GLY B C 1
ATOM 3203 O O . GLY B 1 189 ? 23.484 4.555 -4.773 1 37.84 189 GLY B O 1
ATOM 3204 N N . THR B 1 190 ? 21.953 6.02 -4.859 1 37.91 190 THR B N 1
ATOM 3205 C CA . THR B 1 190 ? 21.984 5.586 -6.254 1 37.91 190 THR B CA 1
ATOM 3206 C C . THR B 1 190 ? 22.688 6.613 -7.129 1 37.91 190 THR B C 1
ATOM 3208 O O . THR B 1 190 ? 22.375 7.805 -7.082 1 37.91 190 THR B O 1
ATOM 3211 N N . ASP B 1 191 ? 23.875 6.281 -7.559 1 37.75 191 ASP B N 1
ATOM 3212 C CA . ASP B 1 191 ? 24.797 6.973 -8.453 1 37.75 191 ASP B CA 1
ATOM 3213 C C . ASP B 1 191 ? 24.078 7.508 -9.688 1 37.75 191 ASP B C 1
ATOM 3215 O O . ASP B 1 191 ? 24.703 8.102 -10.57 1 37.75 191 ASP B O 1
ATOM 3219 N N . HIS B 1 192 ? 22.922 7.113 -9.914 1 36.09 192 HIS B N 1
ATOM 3220 C CA . HIS B 1 192 ? 22.562 7.383 -11.305 1 36.09 192 HIS B CA 1
ATOM 3221 C C . HIS B 1 192 ? 22.047 8.805 -11.477 1 36.09 192 HIS B C 1
ATOM 3223 O O . HIS B 1 192 ? 21.484 9.148 -12.516 1 36.09 192 HIS B O 1
ATOM 3229 N N . ILE B 1 193 ? 21.844 9.484 -10.445 1 38.03 193 ILE B N 1
ATOM 3230 C CA . ILE B 1 193 ? 21.453 10.812 -10.891 1 38.03 193 ILE B CA 1
ATOM 3231 C C . ILE B 1 193 ? 22.688 11.609 -11.297 1 38.03 193 ILE B C 1
ATOM 3233 O O . ILE B 1 193 ? 23.516 11.953 -10.453 1 38.03 193 ILE B O 1
ATOM 3237 N N . LYS B 1 194 ? 23.078 11.633 -12.555 1 37.72 194 LYS B N 1
ATOM 3238 C CA . LYS B 1 194 ? 24.234 12.328 -13.102 1 37.72 194 LYS B CA 1
ATOM 3239 C C . LYS B 1 194 ? 24.297 13.773 -12.602 1 37.72 194 LYS B C 1
ATOM 3241 O O . LYS B 1 194 ? 25.375 14.32 -12.375 1 37.72 194 LYS B O 1
ATOM 3246 N N . ASP B 1 195 ? 23.188 14.625 -13.07 1 33.72 195 ASP B N 1
ATOM 3247 C CA . ASP B 1 195 ? 23.391 16.047 -12.867 1 33.72 195 ASP B CA 1
ATOM 3248 C C . ASP B 1 195 ? 22.656 16.531 -11.609 1 33.72 195 ASP B C 1
ATOM 3250 O O . ASP B 1 195 ? 21.438 16.734 -11.633 1 33.72 195 ASP B O 1
ATOM 3254 N N . ARG B 1 196 ? 23.109 16.375 -10.492 1 41.25 196 ARG B N 1
ATOM 3255 C CA . ARG B 1 196 ? 22.75 16.781 -9.141 1 41.25 196 ARG B CA 1
ATOM 3256 C C . ARG B 1 196 ? 22.375 18.266 -9.094 1 41.25 196 ARG B C 1
ATOM 3258 O O . ARG B 1 196 ? 21.875 18.75 -8.07 1 41.25 196 ARG B O 1
ATOM 3265 N N . SER B 1 197 ? 22.906 19 -9.969 1 40.91 197 SER B N 1
ATOM 3266 C CA . SER B 1 197 ? 22.703 20.438 -9.977 1 40.91 197 SER B CA 1
ATOM 3267 C C . SER B 1 197 ? 21.234 20.797 -10.195 1 40.91 197 SER B C 1
ATOM 3269 O O . SER B 1 197 ? 20.812 21.922 -9.906 1 40.91 197 SER B O 1
ATOM 3271 N N . ARG B 1 198 ? 20.625 19.828 -10.906 1 43.03 198 ARG B N 1
ATOM 3272 C CA . ARG B 1 198 ? 19.266 20.188 -11.297 1 43.03 198 ARG B CA 1
ATOM 3273 C C . ARG B 1 198 ? 18.266 19.766 -10.227 1 43.03 198 ARG B C 1
ATOM 3275 O O . ARG B 1 198 ? 17.062 19.984 -10.375 1 43.03 198 ARG B O 1
ATOM 3282 N N . LEU B 1 199 ? 18.641 19.109 -9.258 1 51.16 199 LEU B N 1
ATOM 3283 C CA . LEU B 1 199 ? 17.719 18.641 -8.227 1 51.16 199 LEU B CA 1
ATOM 3284 C C . LEU B 1 199 ? 17.297 19.781 -7.309 1 51.16 199 LEU B C 1
ATOM 3286 O O . LEU B 1 199 ? 18.141 20.516 -6.797 1 51.16 199 LEU B O 1
ATOM 3290 N N . ARG B 1 200 ? 16.062 20.188 -7.398 1 61.5 200 ARG B N 1
ATOM 3291 C CA . ARG B 1 200 ? 15.5 21.234 -6.539 1 61.5 200 ARG B CA 1
ATOM 3292 C C . ARG B 1 200 ? 15.727 20.906 -5.066 1 61.5 200 ARG B C 1
ATOM 3294 O O . ARG B 1 200 ? 15.578 19.75 -4.652 1 61.5 200 ARG B O 1
ATOM 3301 N N . SER B 1 201 ? 16.297 21.906 -4.309 1 79.62 201 SER B N 1
ATOM 3302 C CA . SER B 1 201 ? 16.516 21.766 -2.871 1 79.62 201 SER B CA 1
ATOM 3303 C C . SER B 1 201 ? 15.203 21.531 -2.135 1 79.62 201 SER B C 1
ATOM 3305 O O . SER B 1 201 ? 14.133 21.844 -2.658 1 79.62 201 SER B O 1
ATOM 3307 N N . ALA B 1 202 ? 15.195 20.812 -1.049 1 86.12 202 ALA B N 1
ATOM 3308 C CA . ALA B 1 202 ? 14.039 20.625 -0.176 1 86.12 202 ALA B CA 1
ATOM 3309 C C . ALA B 1 202 ? 13.367 21.969 0.125 1 86.12 202 ALA B C 1
ATOM 3311 O O . ALA B 1 202 ? 12.133 22.047 0.203 1 86.12 202 ALA B O 1
ATOM 3312 N N . GLN B 1 203 ? 14.172 23 0.187 1 90.25 203 GLN B N 1
ATOM 3313 C CA . GLN B 1 203 ? 13.672 24.344 0.475 1 90.25 203 GLN B CA 1
ATOM 3314 C C . GLN B 1 203 ? 12.812 24.859 -0.674 1 90.25 203 GLN B C 1
ATOM 3316 O O . GLN B 1 203 ? 11.734 25.422 -0.449 1 90.25 203 GLN B O 1
ATOM 3321 N N . GLU B 1 204 ? 13.273 24.656 -1.859 1 89.31 204 GLU B N 1
ATOM 3322 C CA . GLU B 1 204 ? 12.547 25.125 -3.035 1 89.31 204 GLU B CA 1
ATOM 3323 C C . GLU B 1 204 ? 11.242 24.359 -3.219 1 89.31 204 GLU B C 1
ATOM 3325 O O . GLU B 1 204 ? 10.211 24.938 -3.561 1 89.31 204 GLU B O 1
ATOM 3330 N N . VAL B 1 205 ? 11.305 23.078 -2.98 1 90.06 205 VAL B N 1
ATOM 3331 C CA . VAL B 1 205 ? 10.125 22.234 -3.115 1 90.06 205 VAL B CA 1
ATOM 3332 C C . VAL B 1 205 ? 9.078 22.641 -2.082 1 90.06 205 VAL B C 1
ATOM 3334 O O . VAL B 1 205 ? 7.895 22.781 -2.404 1 90.06 205 VAL B O 1
ATOM 3337 N N . ALA B 1 206 ? 9.523 22.922 -0.878 1 93.94 206 ALA B N 1
ATOM 3338 C CA . ALA B 1 206 ? 8.617 23.344 0.185 1 93.94 206 ALA B CA 1
ATOM 3339 C C . ALA B 1 206 ? 7.934 24.656 -0.184 1 93.94 206 ALA B C 1
ATOM 3341 O O . ALA B 1 206 ? 6.723 24.812 0.005 1 93.94 206 ALA B O 1
ATOM 3342 N N . LYS B 1 207 ? 8.711 25.578 -0.73 1 93.69 207 LYS B N 1
ATOM 3343 C CA . LYS B 1 207 ? 8.172 26.875 -1.146 1 93.69 207 LYS B CA 1
ATOM 3344 C C . LYS B 1 207 ? 7.086 26.703 -2.203 1 93.69 207 LYS B C 1
ATOM 3346 O O . LYS B 1 207 ? 6.035 27.344 -2.131 1 93.69 207 LYS B O 1
ATOM 3351 N N . GLN B 1 208 ? 7.344 25.828 -3.129 1 92.5 208 GLN B N 1
ATOM 3352 C CA . GLN B 1 208 ? 6.391 25.594 -4.203 1 92.5 208 GLN B CA 1
ATOM 3353 C C . GLN B 1 208 ? 5.109 24.953 -3.668 1 92.5 208 GLN B C 1
ATOM 3355 O O . GLN B 1 208 ? 4.008 25.344 -4.062 1 92.5 208 GLN B O 1
ATOM 3360 N N . ILE B 1 209 ? 5.25 23.984 -2.781 1 93.81 209 ILE B N 1
ATOM 3361 C CA . ILE B 1 209 ? 4.094 23.312 -2.211 1 93.81 209 ILE B CA 1
ATOM 3362 C C . ILE B 1 209 ? 3.201 24.312 -1.494 1 93.81 209 ILE B C 1
ATOM 3364 O O . ILE B 1 209 ? 1.989 24.359 -1.723 1 93.81 209 ILE B O 1
ATOM 3368 N N . ILE B 1 210 ? 3.787 25.188 -0.666 1 95.69 210 ILE B N 1
ATOM 3369 C CA . ILE B 1 210 ? 3.043 26.141 0.14 1 95.69 210 ILE B CA 1
ATOM 3370 C C . ILE B 1 210 ? 2.381 27.172 -0.77 1 95.69 210 ILE B C 1
ATOM 3372 O O . ILE B 1 210 ? 1.228 27.562 -0.55 1 95.69 210 ILE B O 1
ATOM 3376 N N . ALA B 1 211 ? 3.062 27.562 -1.807 1 94.38 211 ALA B N 1
ATOM 3377 C CA . ALA B 1 211 ? 2.551 28.562 -2.732 1 94.38 211 ALA B CA 1
ATOM 3378 C C . ALA B 1 211 ? 1.378 28.016 -3.543 1 94.38 211 ALA B C 1
ATOM 3380 O O . ALA B 1 211 ? 0.435 28.75 -3.854 1 94.38 211 ALA B O 1
ATOM 3381 N N . LEU B 1 212 ? 1.423 26.734 -3.859 1 93.06 212 LEU B N 1
ATOM 3382 C CA . LEU B 1 212 ? 0.452 26.156 -4.785 1 93.06 212 LEU B CA 1
ATOM 3383 C C . LEU B 1 212 ? -0.745 25.594 -4.031 1 93.06 212 LEU B C 1
ATOM 3385 O O . LEU B 1 212 ? -1.843 25.484 -4.582 1 93.06 212 LEU B O 1
ATOM 3389 N N . GLU B 1 213 ? -0.555 25.188 -2.834 1 92.5 213 GLU B N 1
ATOM 3390 C CA . GLU B 1 213 ? -1.594 24.484 -2.09 1 92.5 213 GLU B CA 1
ATOM 3391 C C . GLU B 1 213 ? -2.779 25.391 -1.794 1 92.5 213 GLU B C 1
ATOM 3393 O O . GLU B 1 213 ? -2.627 26.422 -1.134 1 92.5 213 GLU B O 1
ATOM 3398 N N . ASN B 1 214 ? -3.977 25.078 -2.293 1 90.94 214 ASN B N 1
ATOM 3399 C CA . ASN B 1 214 ? -5.203 25.844 -2.105 1 90.94 214 ASN B CA 1
ATOM 3400 C C . ASN B 1 214 ? -6.41 24.938 -1.896 1 90.94 214 ASN B C 1
ATOM 3402 O O . ASN B 1 214 ? -7.535 25.297 -2.227 1 90.94 214 ASN B O 1
ATOM 3406 N N . GLY B 1 215 ? -6.113 23.734 -1.501 1 92.12 215 GLY B N 1
ATOM 3407 C CA . GLY B 1 215 ? -7.188 22.797 -1.23 1 92.12 215 GLY B CA 1
ATOM 3408 C C . GLY B 1 215 ? -7.543 21.938 -2.428 1 92.12 215 GLY B C 1
ATOM 3409 O O . GLY B 1 215 ? -8.523 21.188 -2.396 1 92.12 215 GLY B O 1
ATOM 3410 N N . GLN B 1 216 ? -6.723 22.016 -3.484 1 93.06 216 GLN B N 1
ATOM 3411 C CA . GLN B 1 216 ? -6.957 21.203 -4.68 1 93.06 216 GLN B CA 1
ATOM 3412 C C . GLN B 1 216 ? -6.578 19.75 -4.445 1 93.06 216 GLN B C 1
ATOM 3414 O O . GLN B 1 216 ? -5.762 19.453 -3.572 1 93.06 216 GLN B O 1
ATOM 3419 N N . PRO B 1 217 ? -7.176 18.875 -5.262 1 92.5 217 PRO B N 1
ATOM 3420 C CA . PRO B 1 217 ? -6.957 17.438 -5.027 1 92.5 217 PRO B CA 1
ATOM 3421 C C . PRO B 1 217 ? -5.516 17.016 -5.297 1 92.5 217 PRO B C 1
ATOM 3423 O O . PRO B 1 217 ? -5.043 16.031 -4.73 1 92.5 217 PRO B O 1
ATOM 3426 N N . GLU B 1 218 ? -4.852 17.734 -6.238 1 91.69 218 GLU B N 1
ATOM 3427 C CA . GLU B 1 218 ? -3.504 17.297 -6.59 1 91.69 218 GLU B CA 1
ATOM 3428 C C . GLU B 1 218 ? -2.602 18.484 -6.902 1 91.69 218 GLU B C 1
ATOM 3430 O O . GLU B 1 218 ? -3.074 19.516 -7.371 1 91.69 218 GLU B O 1
ATOM 3435 N N . ILE B 1 219 ? -1.323 18.328 -6.516 1 87.44 219 ILE B N 1
ATOM 3436 C CA . ILE B 1 219 ? -0.233 19.203 -6.934 1 87.44 219 ILE B CA 1
ATOM 3437 C C . ILE B 1 219 ? 0.883 18.375 -7.562 1 87.44 219 ILE B C 1
ATOM 3439 O O . ILE B 1 219 ? 1.361 17.422 -6.957 1 87.44 219 ILE B O 1
ATOM 3443 N N . ILE B 1 220 ? 1.254 18.641 -8.758 1 84.88 220 ILE B N 1
ATOM 3444 C CA . ILE B 1 220 ? 2.355 17.953 -9.422 1 84.88 220 ILE B CA 1
ATOM 3445 C C . ILE B 1 220 ? 3.525 18.922 -9.609 1 84.88 220 ILE B C 1
ATOM 3447 O O . ILE B 1 220 ? 3.4 19.938 -10.297 1 84.88 220 ILE B O 1
ATOM 3451 N N . LEU B 1 221 ? 4.562 18.609 -8.883 1 78.81 221 LEU B N 1
ATOM 3452 C CA . LEU B 1 221 ? 5.742 19.469 -8.992 1 78.81 221 LEU B CA 1
ATOM 3453 C C . LEU B 1 221 ? 6.695 18.938 -10.055 1 78.81 221 LEU B C 1
ATOM 3455 O O . LEU B 1 221 ? 6.957 17.734 -10.117 1 78.81 221 LEU B O 1
ATOM 3459 N N . SER B 1 222 ? 6.844 19.469 -11.266 1 60.34 222 SER B N 1
ATOM 3460 C CA . SER B 1 222 ? 7.703 19.141 -12.398 1 60.34 222 SER B CA 1
ATOM 3461 C C . SER B 1 222 ? 9.133 19.609 -12.156 1 60.34 222 SER B C 1
ATOM 3463 O O . SER B 1 222 ? 9.359 20.578 -11.422 1 60.34 222 SER B O 1
#

Radius of gyration: 22.81 Å; Cα contacts (8 Å, |Δi|>4): 978; chains: 2; bounding box: 53×70×46 Å

Organism: NCBI:txid247480

Nearest PDB structures (foldseek):
  8hdi-assembly2_D  TM=8.726E-01  e=1.031E-16  Brucella melitensis bv. 1 str. 16M
  4imr-assembly1_A  TM=9.006E-01  e=5.884E-16  Agrobacterium fabrum str. C58
  8hs6-assembly1_A  TM=8.479E-01  e=1.392E-16  Brucella melitensis bv. 1 str. 16M
  8hdi-assembly1_C  TM=8.737E-01  e=3.864E-16  Brucella melitensis bv. 1 str. 16M
  3h7a-assembly1_D  TM=8.806E-01  e=4.628E-16  Rhodopseudomonas palustris

Secondary structure (DSSP, 8-state):
-EEEEEETTTSHHHHHHHHHHHHTT-EEEEEES-HHHHHHHHHHHHHTT-EEEEEE--TT-HHHHHHHHHHHHHHSEEEEEEE-------S-GGG--HHHHHHHIIIIIIHHHHHHHHHHHHHTTSSSEEEEEEEEGGGTS--TT-HHHHHHHHHHHHHHHHHHHHTTTSSEEEEEEEE-S---GGGGG-TT---GGGS--HHHHHHHHHHH-SS-SEEE--/-EEEEEETTTSHHHHHHHHHHHHTT-EEEEEES-HHHHHHHHHHHHHTT-EEEEEE--TT-HHHHHHHHHHHHHHSEEEEEEE-------S-GGG--HHHHHHHIIIIIIHHHHHHHHHHHHHTTSSSEEEEEEEEGGGTS--TT-HHHHHHHHHHHHHHHHHHHHTTTSSEEEEEEEE-S---GGGGG-TT---GGGS--HHHHHHHHHHH-SS-SEEE--

pLDDT: mean 87.8, std 17.68, range [33.72, 98.88]

=== Feature glossary ===
The features interleaved in this record are:

— What the protein is —

Sequence gives the chain of amino acids in standard one-letter code (A=alanine, C=cysteine, …, Y=tyrosine), read N→C. It is the only feature that is directly encoded by the gene; all structural features are derived from the folded form of this sequence.

Database cross-references. InterPro integrates a dozen domain/family signature databases into unified entries with residue-range hits. GO terms attach function/process/location labels with evidence codes. CATH codes position the fold in a four-level structural taxonomy. Organism is the NCBI-taxonomy species name.

— Where its atoms are —

Atomic coordinates in PDBx/mmCIF format — the same representation the Protein Data Bank distributes. Each line of the _atom_site loop places one backbone atom in Cartesian space (units: ångströms, origin: arbitrary).

The six renders are orthographic views along the three Cartesian axes in both directions. Representation (cartoon, sticks, or surface) and color scheme (sequence-rainbow or by-chain) vary across proteins so the training set covers all the common visualization conventions.

— Local backbone conformation —

Eight-state secondary structure (DSSP): H is the canonical α-helix, G the tighter 3₁₀-helix, I the wider π-helix; E/B are β-structure, T and S are turns and bends, and '-' is everything else. DSSP derives these from the pattern of main-chain N–H···O=C hydrogen bonds, not from the sequence.

P-SEA three-state annotation labels each residue as helix, strand, or coil based purely on the geometry of the Cα trace. It serves as a fallback when the full backbone (and thus DSSP) is unavailable.

The φ/ψ torsion pair specifies the backbone conformation at each residue. φ rotates about the N–Cα bond, ψ about the Cα–C bond. Steric clashes forbid most of the (φ, ψ) plane — the allowed regions (α-helix basin, β-sheet basin, left-handed helix) are the Ramachandran-allowed regions.

— Global shape and packing —

The geometric summary reports three shape descriptors. Rg (radius of gyration) measures how spread out the Cα atoms are about their centre of mass; compact globular proteins have small Rg, elongated or unfolded ones large. Cα contacts (<8 Å, |i−j|>4) count long-range residue pairs in spatial proximity — high for tightly packed folds, near zero for rods or random coil. The bounding-box extents give the protein's footprint along x, y, z in Å.

Solvent-accessible surface area (SASA) is the area in Å² traced out by the centre of a 1.4 Å probe sphere (a water molecule) rolled over the protein's van der Waals surface (Shrake–Rupley / Lee–Richards construction). Buried residues have near-zero SASA; fully exposed residues can exceed 200 Å². The total SASA scales roughly with the number of surface residues.

The contact map is a binary N×N matrix image: pixel (i, j) is dark where Cα_i and Cα_j are within 8 Å and |i−j|>4. Because the |i−j|>4 filter removes local helical contacts, off-diagonal stripes parallel to the main diagonal indicate parallel β-sheets; stripes perpendicular to it indicate antiparallel β-sheets. The Ramachandran plot scatters every residue's (φ, ψ) pair against the sterically allowed regions. The PAE heatmap renders the predicted-aligned-error matrix.

— Structural neighborhood —

3Di is Foldseek's structural alphabet. Each residue is assigned one of twenty discrete states based on how its Cα sits relative to its spatial (not sequential) neighbors. Aligning 3Di strings finds structural homologs roughly as well as full 3D superposition, but orders of magnitude faster.

Nearest PDB neighbors are the top structural matches found by Foldseek when searching this structure against the entire Protein Data Bank. Each hit reports a TM-score (0 to 1; >0.5 almost always implies the same fold) and an E-value. These are *structural* homologs — they may share no detectable sequence similarity.

— Confidence and disorder —

For AlphaFold models, the B-factor field carries pLDDT — the model's own estimate of local accuracy on a 0–100 scale. Regions with pLDDT<50 should be treated as essentially unmodeled; they often correspond to intrinsically disordered segments.

Crystallographic B-factors measure how much each atom's electron density is smeared out, in Å². They rise in mobile loops and surface residues and fall in the buried interior. In AlphaFold models this column is repurposed to hold pLDDT instead.

Predicted aligned error is AlphaFold's pairwise confidence. Unlike pLDDT (per-residue), PAE is per-residue-pair and captures whether two parts of the structure are correctly placed relative to each other. Units are ångströms of expected positional error.